Protein AF-0000000076639756 (afdb_homodimer)

Structure (mmCIF, N/CA/C/O backbone):
data_AF-0000000076639756-model_v1
#
loop_
_entity.id
_entity.type
_entity.pdbx_description
1 polymer 'RimK-like ATP-grasp domain-containing protein'
#
loop_
_atom_site.group_PDB
_atom_site.id
_atom_site.type_symbol
_atom_site.label_atom_id
_atom_site.label_alt_id
_atom_site.label_comp_id
_atom_site.label_asym_id
_atom_site.label_entity_id
_atom_site.label_seq_id
_atom_site.pdbx_PDB_ins_code
_atom_site.Cartn_x
_atom_site.Cartn_y
_atom_site.Cartn_z
_atom_site.occupancy
_atom_site.B_iso_or_equiv
_atom_site.auth_seq_id
_atom_site.auth_comp_id
_atom_site.auth_asym_id
_atom_site.auth_atom_id
_atom_site.pdbx_PDB_model_num
ATOM 1 N N . MET A 1 1 ? 13.062 11.555 -24.75 1 92.56 1 MET A N 1
ATOM 2 C CA . MET A 1 1 ? 12.672 10.617 -23.703 1 92.56 1 MET A CA 1
ATOM 3 C C . MET A 1 1 ? 13.875 10.219 -22.859 1 92.56 1 MET A C 1
ATOM 5 O O . MET A 1 1 ? 14.93 9.875 -23.391 1 92.56 1 MET A O 1
ATOM 9 N N . LYS A 1 2 ? 13.781 10.344 -21.578 1 97.62 2 LYS A N 1
ATOM 10 C CA . LYS A 1 2 ? 14.852 10 -20.641 1 97.62 2 LYS A CA 1
ATOM 11 C C . LYS A 1 2 ? 14.32 9.117 -19.516 1 97.62 2 LYS A C 1
ATOM 13 O O . LYS A 1 2 ? 13.312 9.438 -18.875 1 97.62 2 LYS A O 1
ATOM 18 N N . ILE A 1 3 ? 15.016 7.996 -19.25 1 98.44 3 ILE A N 1
ATOM 19 C CA . ILE A 1 3 ? 14.562 7.031 -18.25 1 98.44 3 ILE A CA 1
ATOM 20 C C . ILE A 1 3 ? 15.508 7.055 -17.047 1 98.44 3 ILE A C 1
ATOM 22 O O . ILE A 1 3 ? 16.719 6.914 -17.219 1 98.44 3 ILE A O 1
ATOM 26 N N . ALA A 1 4 ? 14.977 7.289 -15.859 1 98.88 4 ALA A N 1
ATOM 27 C CA . ALA A 1 4 ? 15.734 7.066 -14.633 1 98.88 4 ALA A CA 1
ATOM 28 C C . ALA A 1 4 ? 15.742 5.586 -14.258 1 98.88 4 ALA A C 1
ATOM 30 O O . ALA A 1 4 ? 14.703 4.922 -14.305 1 98.88 4 ALA A O 1
ATOM 31 N N . ILE A 1 5 ? 16.922 5.031 -13.906 1 98.81 5 ILE A N 1
ATOM 32 C CA . ILE A 1 5 ? 17.047 3.629 -13.531 1 98.81 5 ILE A CA 1
ATOM 33 C C . ILE A 1 5 ? 17.75 3.521 -12.172 1 98.81 5 ILE A C 1
ATOM 35 O O . ILE A 1 5 ? 18.844 4.062 -11.992 1 98.81 5 ILE A O 1
ATOM 39 N N . HIS A 1 6 ? 17.109 2.957 -11.219 1 98.75 6 HIS A N 1
ATOM 40 C CA . HIS A 1 6 ? 17.797 2.529 -10.008 1 98.75 6 HIS A CA 1
ATOM 41 C C . HIS A 1 6 ? 18.547 1.217 -10.242 1 98.75 6 HIS A C 1
ATOM 43 O O . HIS A 1 6 ? 17.922 0.161 -10.375 1 98.75 6 HIS A O 1
ATOM 49 N N . HIS A 1 7 ? 19.844 1.292 -10.18 1 97 7 HIS A N 1
ATOM 50 C CA . HIS A 1 7 ? 20.656 0.146 -10.586 1 97 7 HIS A CA 1
ATOM 51 C C . HIS A 1 7 ? 21.156 -0.626 -9.375 1 97 7 HIS A C 1
ATOM 53 O O . HIS A 1 7 ? 21.641 -0.028 -8.414 1 97 7 HIS A O 1
ATOM 59 N N . LYS A 1 8 ? 20.953 -1.825 -9.43 1 92.44 8 LYS A N 1
ATOM 60 C CA . LYS A 1 8 ? 21.609 -2.795 -8.547 1 92.44 8 LYS A CA 1
ATOM 61 C C . LYS A 1 8 ? 22.156 -3.975 -9.336 1 92.44 8 LYS A C 1
ATOM 63 O O . LYS A 1 8 ? 21.484 -4.504 -10.227 1 92.44 8 LYS A O 1
ATOM 68 N N . GLU A 1 9 ? 23.219 -4.383 -8.844 1 88.06 9 GLU A N 1
ATOM 69 C CA . GLU A 1 9 ? 23.844 -5.504 -9.555 1 88.06 9 GLU A CA 1
ATOM 70 C C . GLU A 1 9 ? 23.016 -6.777 -9.398 1 88.06 9 GLU A C 1
ATOM 72 O O . GLU A 1 9 ? 22.453 -7.027 -8.328 1 88.06 9 GLU A O 1
ATOM 77 N N . ASN A 1 10 ? 22.875 -7.531 -10.414 1 82.75 10 ASN A N 1
ATOM 78 C CA . ASN A 1 10 ? 22.266 -8.852 -10.445 1 82.75 10 ASN A CA 1
ATOM 79 C C . ASN A 1 10 ? 20.734 -8.773 -10.359 1 82.75 10 ASN A C 1
ATOM 81 O O . ASN A 1 10 ? 20.094 -9.648 -9.766 1 82.75 10 ASN A O 1
ATOM 85 N N . ASP A 1 11 ? 20.281 -7.602 -10.703 1 88.38 11 ASP A N 1
ATOM 86 C CA . ASP A 1 11 ? 18.828 -7.551 -10.898 1 88.38 11 ASP A CA 1
ATOM 87 C C . ASP A 1 11 ? 18.484 -7.102 -12.312 1 88.38 11 ASP A C 1
ATOM 89 O O . ASP A 1 11 ? 19.344 -7.094 -13.195 1 88.38 11 ASP A O 1
ATOM 93 N N . PHE A 1 12 ? 17.25 -6.824 -12.594 1 93.38 12 PHE A N 1
ATOM 94 C CA . PHE A 1 12 ? 16.766 -6.547 -13.945 1 93.38 12 PHE A CA 1
ATOM 95 C C . PHE A 1 12 ? 17.422 -5.285 -14.5 1 93.38 12 PHE A C 1
ATOM 97 O O . PHE A 1 12 ? 17.484 -5.094 -15.711 1 93.38 12 PHE A O 1
ATOM 104 N N . SER A 1 13 ? 17.938 -4.379 -13.617 1 95.88 13 SER A N 1
ATOM 105 C CA . SER A 1 13 ? 18.406 -3.062 -14.039 1 95.88 13 SER A CA 1
ATOM 106 C C . SER A 1 13 ? 19.625 -3.174 -14.945 1 95.88 13 SER A C 1
ATOM 108 O O . SER A 1 13 ? 19.844 -2.326 -15.812 1 95.88 13 SER A O 1
ATOM 110 N N . SER A 1 14 ? 20.422 -4.238 -14.789 1 94.69 14 SER A N 1
ATOM 111 C CA . SER A 1 14 ? 21.562 -4.43 -15.688 1 94.69 14 SER A CA 1
ATOM 112 C C . SER A 1 14 ? 21.094 -4.648 -17.125 1 94.69 14 SER A C 1
ATOM 114 O O . SER A 1 14 ? 21.656 -4.066 -18.062 1 94.69 14 SER A O 1
ATOM 116 N N . SER A 1 15 ? 20.109 -5.48 -17.219 1 94.56 15 SER A N 1
ATOM 117 C CA . SER A 1 15 ? 19.547 -5.73 -18.547 1 94.56 15 SER A CA 1
ATOM 118 C C . SER A 1 15 ? 18.875 -4.48 -19.094 1 94.56 15 SER A C 1
ATOM 120 O O . SER A 1 15 ? 18.922 -4.234 -20.312 1 94.56 15 SER A O 1
ATOM 122 N N . TRP A 1 16 ? 18.219 -3.66 -18.25 1 97.5 16 TRP A N 1
ATOM 123 C CA . TRP A 1 16 ? 17.594 -2.416 -18.688 1 97.5 16 TRP A CA 1
ATOM 124 C C . TRP A 1 16 ? 18.625 -1.452 -19.266 1 97.5 16 TRP A C 1
ATOM 126 O O . TRP A 1 16 ? 18.438 -0.884 -20.344 1 97.5 16 TRP A O 1
ATOM 136 N N . ILE A 1 17 ? 19.703 -1.333 -18.547 1 97.75 17 ILE A N 1
ATOM 137 C CA . ILE A 1 17 ? 20.781 -0.43 -18.953 1 97.75 17 ILE A CA 1
ATOM 138 C C . ILE A 1 17 ? 21.375 -0.894 -20.297 1 97.75 17 ILE A C 1
ATOM 140 O O . ILE A 1 17 ? 21.531 -0.095 -21.219 1 97.75 17 ILE A O 1
ATOM 144 N N . GLU A 1 18 ? 21.656 -2.172 -20.375 1 95.81 18 GLU A N 1
ATOM 145 C CA . GLU A 1 18 ? 22.188 -2.732 -21.609 1 95.81 18 GLU A CA 1
ATOM 146 C C . GLU A 1 18 ? 21.25 -2.457 -22.781 1 95.81 18 GLU A C 1
ATOM 148 O O . GLU A 1 18 ? 21.703 -2.092 -23.875 1 95.81 18 GLU A O 1
ATOM 153 N N . HIS A 1 19 ? 20 -2.666 -22.547 1 96.12 19 HIS A N 1
ATOM 154 C CA . HIS A 1 19 ? 19 -2.434 -23.578 1 96.12 19 HIS A CA 1
ATOM 155 C C . HIS A 1 19 ? 18.969 -0.964 -24 1 96.12 19 HIS A C 1
ATOM 157 O O . HIS A 1 19 ? 18.906 -0.649 -25.188 1 96.12 19 HIS A O 1
ATOM 163 N N . CYS A 1 20 ? 19 -0.052 -23.047 1 97.56 20 CYS A N 1
ATOM 164 C CA . CYS A 1 20 ? 19.031 1.377 -23.344 1 97.56 20 CYS A CA 1
ATOM 165 C C . CYS A 1 20 ? 20.234 1.731 -24.219 1 97.56 20 CYS A C 1
ATOM 167 O O . CYS A 1 20 ? 20.109 2.49 -25.172 1 97.56 20 CYS A O 1
ATOM 169 N N . GLU A 1 21 ? 21.359 1.16 -23.891 1 97.62 21 GLU A N 1
ATOM 170 C CA . GLU A 1 21 ? 22.578 1.419 -24.641 1 97.62 21 GLU A CA 1
ATOM 171 C C . GLU A 1 21 ? 22.469 0.883 -26.062 1 97.62 21 GLU A C 1
ATOM 173 O O . GLU A 1 21 ? 22.781 1.591 -27.031 1 97.62 21 GLU A O 1
ATOM 178 N N . LYS A 1 22 ? 22.016 -0.302 -26.172 1 96.44 22 LYS A N 1
ATOM 179 C CA . LYS A 1 22 ? 21.891 -0.954 -27.469 1 96.44 22 LYS A CA 1
ATOM 180 C C . LYS A 1 22 ? 20.922 -0.192 -28.375 1 96.44 22 LYS A C 1
ATOM 182 O O . LYS A 1 22 ? 21.172 -0.053 -29.578 1 96.44 22 LYS A O 1
ATOM 187 N N . LYS A 1 23 ? 19.875 0.31 -27.797 1 95.88 23 LYS A N 1
ATOM 188 C CA . LYS A 1 23 ? 18.812 0.962 -28.578 1 95.88 23 LYS A CA 1
ATOM 189 C C . LYS A 1 23 ? 18.984 2.479 -28.562 1 95.88 23 LYS A C 1
ATOM 191 O O . LYS A 1 23 ? 18.125 3.207 -29.062 1 95.88 23 LYS A O 1
ATOM 196 N N . GLN A 1 24 ? 20 2.979 -27.875 1 96.75 24 GLN A N 1
ATOM 197 C CA . GLN A 1 24 ? 20.312 4.398 -27.781 1 96.75 24 GLN A CA 1
ATOM 198 C C . GLN A 1 24 ? 19.188 5.18 -27.141 1 96.75 24 GLN A C 1
ATOM 200 O O . GLN A 1 24 ? 18.766 6.219 -27.656 1 96.75 24 GLN A O 1
ATOM 205 N N . ILE A 1 25 ? 18.625 4.621 -26.141 1 97 25 ILE A N 1
ATOM 206 C CA . ILE A 1 25 ? 17.641 5.301 -25.297 1 97 25 ILE A CA 1
ATOM 207 C C . ILE A 1 25 ? 18.359 6.062 -24.188 1 97 25 ILE A C 1
ATOM 209 O O . ILE A 1 25 ? 19.188 5.5 -23.469 1 97 25 ILE A O 1
ATOM 213 N N . ASP A 1 26 ? 18.047 7.336 -24.047 1 97.81 26 ASP A N 1
ATOM 214 C CA . ASP A 1 26 ? 18.656 8.148 -23 1 97.81 26 ASP A CA 1
ATOM 215 C C . ASP A 1 26 ? 18.234 7.66 -21.609 1 97.81 26 ASP A C 1
ATOM 217 O O . ASP A 1 26 ? 17.047 7.402 -21.375 1 97.81 26 ASP A O 1
ATOM 221 N N . TYR A 1 27 ? 19.219 7.492 -20.75 1 98.25 27 TYR A N 1
ATOM 222 C CA . TYR A 1 27 ? 18.906 7.082 -19.391 1 98.25 27 TYR A CA 1
ATOM 223 C C . TYR A 1 27 ? 19.859 7.723 -18.391 1 98.25 27 TYR A C 1
ATOM 225 O O . TYR A 1 27 ? 20.891 8.273 -18.781 1 98.25 27 TYR A O 1
ATOM 233 N N . LYS A 1 28 ? 19.391 7.73 -17.109 1 97.81 28 LYS A N 1
ATOM 234 C CA . LYS A 1 28 ? 20.188 8.211 -15.977 1 97.81 28 LYS A CA 1
ATOM 235 C C . LYS A 1 28 ? 20.078 7.262 -14.781 1 97.81 28 LYS A C 1
ATOM 237 O O . LYS A 1 28 ? 19 6.742 -14.492 1 97.81 28 LYS A O 1
ATOM 242 N N . ILE A 1 29 ? 21.312 7.023 -14.195 1 98.5 29 ILE A N 1
ATOM 243 C CA . ILE A 1 29 ? 21.297 6.199 -12.992 1 98.5 29 ILE A CA 1
ATOM 244 C C . ILE A 1 29 ? 20.938 7.055 -11.781 1 98.5 29 ILE A C 1
ATOM 246 O O . ILE A 1 29 ? 21.5 8.133 -11.578 1 98.5 29 ILE A O 1
ATOM 250 N N . VAL A 1 30 ? 19.984 6.605 -11.031 1 98.69 30 VAL A N 1
ATOM 251 C CA . VAL A 1 30 ? 19.562 7.297 -9.812 1 98.69 30 VAL A CA 1
ATOM 252 C C . VAL A 1 30 ? 19.594 6.332 -8.633 1 98.69 30 VAL A C 1
ATOM 254 O O . VAL A 1 30 ? 19.75 5.121 -8.812 1 98.69 30 VAL A O 1
ATOM 257 N N . ASN A 1 31 ? 19.578 6.832 -7.457 1 98.12 31 ASN A N 1
ATOM 258 C CA . ASN A 1 31 ? 19.453 6.062 -6.227 1 98.12 31 ASN A CA 1
ATOM 259 C C . ASN A 1 31 ? 18.141 6.367 -5.508 1 98.12 31 ASN A C 1
ATOM 261 O O . ASN A 1 31 ? 18 7.418 -4.875 1 98.12 31 ASN A O 1
ATOM 265 N N . CYS A 1 32 ? 17.266 5.438 -5.523 1 98.56 32 CYS A N 1
ATOM 266 C CA . CYS A 1 32 ? 15.906 5.648 -5.016 1 98.56 32 CYS A CA 1
ATOM 267 C C . CYS A 1 32 ? 15.922 5.859 -3.508 1 98.56 32 CYS A C 1
ATOM 269 O O . CYS A 1 32 ? 14.961 6.387 -2.943 1 98.56 32 CYS A O 1
ATOM 271 N N . TYR A 1 33 ? 16.984 5.523 -2.807 1 98 33 TYR A N 1
ATOM 272 C CA . TYR A 1 33 ? 17.062 5.652 -1.355 1 98 33 TYR A CA 1
ATOM 273 C C . TYR A 1 33 ? 17.406 7.082 -0.953 1 98 33 TYR A C 1
ATOM 275 O O . TYR A 1 33 ? 17.297 7.445 0.221 1 98 33 TYR A O 1
ATOM 283 N N . ASP A 1 34 ? 17.828 7.832 -1.901 1 98.38 34 ASP A N 1
ATOM 284 C CA . ASP A 1 34 ? 18.281 9.188 -1.581 1 98.38 34 ASP A CA 1
ATOM 285 C C . ASP A 1 34 ? 17.094 10.078 -1.197 1 98.38 34 ASP A C 1
ATOM 287 O O . ASP A 1 34 ? 16.031 9.992 -1.801 1 98.38 34 ASP A O 1
ATOM 291 N N . ASN A 1 35 ? 17.375 11 -0.316 1 97.69 35 ASN A N 1
ATOM 292 C CA . ASN A 1 35 ? 16.359 11.93 0.182 1 97.69 35 ASN A CA 1
ATOM 293 C C . ASN A 1 35 ? 15.797 12.805 -0.938 1 97.69 35 ASN A C 1
ATOM 295 O O . ASN A 1 35 ? 14.633 13.203 -0.894 1 97.69 35 ASN A O 1
ATOM 299 N N . ASP A 1 36 ? 16.578 13.109 -1.964 1 98.06 36 ASP A N 1
ATOM 300 C CA . ASP A 1 36 ? 16.156 14.047 -3.006 1 98.06 36 ASP A CA 1
ATOM 301 C C . ASP A 1 36 ? 15.781 13.312 -4.285 1 98.06 36 ASP A C 1
ATOM 303 O O . ASP A 1 36 ? 15.922 13.844 -5.387 1 98.06 36 ASP A O 1
ATOM 307 N N . ILE A 1 37 ? 15.32 12.086 -4.207 1 98.75 37 ILE A N 1
ATOM 308 C CA . ILE A 1 37 ? 15.023 11.234 -5.355 1 98.75 37 ILE A CA 1
ATOM 309 C C . ILE A 1 37 ? 13.977 11.906 -6.242 1 98.75 37 ILE A C 1
ATOM 311 O O . ILE A 1 37 ? 14.047 11.812 -7.469 1 98.75 37 ILE A O 1
ATOM 315 N N . ILE A 1 38 ? 13.008 12.602 -5.684 1 98.69 38 ILE A N 1
ATOM 316 C CA . ILE A 1 38 ? 11.992 13.273 -6.48 1 98.69 38 ILE A CA 1
ATOM 317 C C . ILE A 1 38 ? 12.648 14.297 -7.398 1 98.69 38 ILE A C 1
ATOM 319 O O . ILE A 1 38 ? 12.312 14.383 -8.578 1 98.69 38 ILE A O 1
ATOM 323 N N . ASP A 1 39 ? 13.594 15.016 -6.863 1 98.06 39 ASP A N 1
ATOM 324 C CA . ASP A 1 39 ? 14.328 15.992 -7.66 1 98.06 39 ASP A CA 1
ATOM 325 C C . ASP A 1 39 ? 15.164 15.305 -8.734 1 98.06 39 ASP A C 1
ATOM 327 O O . ASP A 1 39 ? 15.258 15.789 -9.867 1 98.06 39 ASP A O 1
ATOM 331 N N . GLN A 1 40 ? 15.773 14.211 -8.344 1 98.25 40 GLN A N 1
ATOM 332 C CA . GLN A 1 40 ? 16.641 13.484 -9.273 1 98.25 40 GLN A CA 1
ATOM 333 C C . GLN A 1 40 ? 15.875 13.047 -10.516 1 98.25 40 GLN A C 1
ATOM 335 O O . GLN A 1 40 ? 16.422 13.023 -11.617 1 98.25 40 GLN A O 1
ATOM 340 N N . VAL A 1 41 ? 14.578 12.719 -10.359 1 98.44 41 VAL A N 1
ATOM 341 C CA . VAL A 1 41 ? 13.859 12.117 -11.484 1 98.44 41 VAL A CA 1
ATOM 342 C C . VAL A 1 41 ? 13.023 13.18 -12.195 1 98.44 41 VAL A C 1
ATOM 344 O O . VAL A 1 41 ? 12.32 12.891 -13.156 1 98.44 41 VAL A O 1
ATOM 347 N N . ASN A 1 42 ? 13.156 14.398 -11.758 1 97 42 ASN A N 1
ATOM 348 C CA . ASN A 1 42 ? 12.32 15.477 -12.281 1 97 42 ASN A CA 1
ATOM 349 C C . ASN A 1 42 ? 12.508 15.648 -13.781 1 97 42 ASN A C 1
ATOM 351 O O . ASN A 1 42 ? 11.547 15.898 -14.508 1 97 42 ASN A O 1
ATOM 355 N N . ASP A 1 43 ? 13.672 15.492 -14.312 1 97.38 43 ASP A N 1
ATOM 356 C CA . ASP A 1 43 ? 13.977 15.719 -15.727 1 97.38 43 ASP A CA 1
ATOM 357 C C . ASP A 1 43 ? 13.828 14.43 -16.531 1 97.38 43 ASP A C 1
ATOM 359 O O . ASP A 1 43 ? 14.273 14.352 -17.672 1 97.38 43 ASP A O 1
ATOM 363 N N . CYS A 1 44 ? 13.289 13.391 -15.93 1 98 44 CYS A N 1
ATOM 364 C CA . CYS A 1 44 ? 13.094 12.102 -16.594 1 98 44 CYS A CA 1
ATOM 365 C C . CYS A 1 44 ? 11.617 11.867 -16.906 1 98 44 CYS A C 1
ATOM 367 O O . CYS A 1 44 ? 10.742 12.453 -16.266 1 98 44 CYS A O 1
ATOM 369 N N . ASP A 1 45 ? 11.406 11 -17.844 1 97.31 45 ASP A N 1
ATOM 370 C CA . ASP A 1 45 ? 10.039 10.672 -18.234 1 97.31 45 ASP A CA 1
ATOM 371 C C . ASP A 1 45 ? 9.523 9.461 -17.469 1 97.31 45 ASP A C 1
ATOM 373 O O . ASP A 1 45 ? 8.305 9.281 -17.328 1 97.31 45 ASP A O 1
ATOM 377 N N . ALA A 1 46 ? 10.469 8.68 -17 1 98.44 46 ALA A N 1
ATOM 378 C CA . ALA A 1 46 ? 10.078 7.453 -16.312 1 98.44 46 ALA A CA 1
ATOM 379 C C . ALA A 1 46 ? 11.125 7.051 -15.281 1 98.44 46 ALA A C 1
ATOM 381 O O . ALA A 1 46 ? 12.281 7.477 -15.359 1 98.44 46 ALA A O 1
ATOM 382 N N . LEU A 1 47 ? 10.695 6.277 -14.328 1 98.75 47 LEU A N 1
ATOM 383 C CA . LEU A 1 47 ? 11.57 5.602 -13.383 1 98.75 47 LEU A CA 1
ATOM 384 C C . LEU A 1 47 ? 11.383 4.09 -13.445 1 98.75 47 LEU A C 1
ATOM 386 O O . LEU A 1 47 ? 10.25 3.602 -13.414 1 98.75 47 LEU A O 1
ATOM 390 N N . MET A 1 48 ? 12.453 3.371 -13.594 1 98.69 48 MET A N 1
ATOM 391 C CA . MET A 1 48 ? 12.445 1.915 -13.484 1 98.69 48 MET A CA 1
ATOM 392 C C . MET A 1 48 ? 13.211 1.456 -12.25 1 98.69 48 MET A C 1
ATOM 394 O O . MET A 1 48 ? 14.367 1.838 -12.047 1 98.69 48 MET A O 1
ATOM 398 N N . TRP A 1 49 ? 12.562 0.732 -11.43 1 98.5 49 TRP A N 1
ATOM 399 C CA . TRP A 1 49 ? 13.148 0.214 -10.195 1 98.5 49 TRP A CA 1
ATOM 400 C C . TRP A 1 49 ? 12.672 -1.206 -9.922 1 98.5 49 TRP A C 1
ATOM 402 O O . TRP A 1 49 ? 11.469 -1.438 -9.742 1 98.5 49 TRP A O 1
ATOM 412 N N . HIS A 1 50 ? 13.539 -2.172 -9.938 1 96.88 50 HIS A N 1
ATOM 413 C CA . HIS A 1 50 ? 13.227 -3.549 -9.578 1 96.88 50 HIS A CA 1
ATOM 414 C C . HIS A 1 50 ? 13.406 -3.779 -8.078 1 96.88 50 HIS A C 1
ATOM 416 O O . HIS A 1 50 ? 14.328 -4.488 -7.664 1 96.88 50 HIS A O 1
ATOM 422 N N . PHE A 1 51 ? 12.5 -3.211 -7.305 1 95.88 51 PHE A N 1
ATOM 423 C CA . PHE A 1 51 ? 12.617 -3.391 -5.859 1 95.88 51 PHE A CA 1
ATOM 424 C C . PHE A 1 51 ? 12.336 -4.836 -5.469 1 95.88 51 PHE A C 1
ATOM 426 O O . PHE A 1 51 ? 11.633 -5.555 -6.188 1 95.88 51 PHE A O 1
ATOM 433 N N . HIS A 1 52 ? 12.977 -5.227 -4.383 1 92.56 52 HIS A N 1
ATOM 434 C CA . HIS A 1 52 ? 13.008 -6.641 -4.027 1 92.56 52 HIS A CA 1
ATOM 435 C C . HIS A 1 52 ? 12.391 -6.883 -2.654 1 92.56 52 HIS A C 1
ATOM 437 O O . HIS A 1 52 ? 12.578 -6.082 -1.734 1 92.56 52 HIS A O 1
ATOM 443 N N . HIS A 1 53 ? 11.742 -8.039 -2.5 1 88.25 53 HIS A N 1
ATOM 444 C CA . HIS A 1 53 ? 11.055 -8.375 -1.257 1 88.25 53 HIS A CA 1
ATOM 445 C C . HIS A 1 53 ? 12.055 -8.719 -0.155 1 88.25 53 HIS A C 1
ATOM 447 O O . HIS A 1 53 ? 11.734 -8.617 1.031 1 88.25 53 HIS A O 1
ATOM 453 N N . ALA A 1 54 ? 13.234 -9.156 -0.509 1 85.19 54 ALA A N 1
ATOM 454 C CA . ALA A 1 54 ? 14.227 -9.586 0.475 1 85.19 54 ALA A CA 1
ATOM 455 C C . ALA A 1 54 ? 15.156 -8.445 0.862 1 85.19 54 ALA A C 1
ATOM 457 O O . ALA A 1 54 ? 16.172 -8.656 1.53 1 85.19 54 ALA A O 1
ATOM 458 N N . LYS A 1 55 ? 14.891 -7.301 0.346 1 88.56 55 LYS A N 1
ATOM 459 C CA . LYS A 1 55 ? 15.609 -6.094 0.754 1 88.56 55 LYS A CA 1
ATOM 460 C C . LYS A 1 55 ? 14.734 -5.215 1.646 1 88.56 55 LYS A C 1
ATOM 462 O O . LYS A 1 55 ? 13.852 -4.508 1.156 1 88.56 55 LYS A O 1
ATOM 467 N N . PRO A 1 56 ? 15.047 -5.215 2.906 1 87.12 56 PRO A N 1
ATOM 468 C CA . PRO A 1 56 ? 14.188 -4.516 3.861 1 87.12 56 PRO A CA 1
ATOM 469 C C . PRO A 1 56 ? 13.984 -3.043 3.506 1 87.12 56 PRO A C 1
ATOM 471 O O . PRO A 1 56 ? 12.891 -2.504 3.686 1 87.12 56 PRO A O 1
ATOM 474 N N . GLU A 1 57 ? 15.039 -2.395 3.018 1 91.62 57 GLU A N 1
ATOM 475 C CA . GLU A 1 57 ? 14.93 -0.981 2.666 1 91.62 57 GLU A CA 1
ATOM 476 C C . GLU A 1 57 ? 13.922 -0.77 1.54 1 91.62 57 GLU A C 1
ATOM 478 O O . GLU A 1 57 ? 13.18 0.217 1.539 1 91.62 57 GLU A O 1
ATOM 483 N N . ASP A 1 58 ? 13.906 -1.739 0.566 1 95.12 58 ASP A N 1
ATOM 484 C CA . ASP A 1 58 ? 12.938 -1.658 -0.522 1 95.12 58 ASP A CA 1
ATOM 485 C C . ASP A 1 58 ? 11.508 -1.755 0.006 1 95.12 58 ASP A C 1
ATOM 487 O O . ASP A 1 58 ? 10.648 -0.944 -0.353 1 95.12 58 ASP A O 1
ATOM 491 N N . VAL A 1 59 ? 11.344 -2.688 0.844 1 92.56 59 VAL A N 1
ATOM 492 C CA . VAL A 1 59 ? 10.016 -3.033 1.346 1 92.56 59 VAL A CA 1
ATOM 493 C C . VAL A 1 59 ? 9.445 -1.863 2.145 1 92.56 59 VAL A C 1
ATOM 495 O O . VAL A 1 59 ? 8.234 -1.65 2.162 1 92.56 59 VAL A O 1
ATOM 498 N N . LEU A 1 60 ? 10.281 -1.067 2.688 1 93.62 60 LEU A N 1
ATOM 499 C CA . LEU A 1 60 ? 9.875 0.012 3.582 1 93.62 60 LEU A CA 1
ATOM 500 C C . LEU A 1 60 ? 9.141 1.106 2.816 1 93.62 60 LEU A C 1
ATOM 502 O O . LEU A 1 60 ? 8.266 1.775 3.369 1 93.62 60 LEU A O 1
ATOM 506 N N . PHE A 1 61 ? 9.461 1.266 1.493 1 97.31 61 PHE A N 1
ATOM 507 C CA . PHE A 1 61 ? 8.922 2.508 0.957 1 97.31 61 PHE A CA 1
ATOM 508 C C . PHE A 1 61 ? 8.758 2.42 -0.556 1 97.31 61 PHE A C 1
ATOM 510 O O . PHE A 1 61 ? 8.227 3.338 -1.184 1 97.31 61 PHE A O 1
ATOM 517 N N . ALA A 1 62 ? 9.234 1.405 -1.233 1 98.19 62 ALA A N 1
ATOM 518 C CA . ALA A 1 62 ? 9.273 1.365 -2.693 1 98.19 62 ALA A CA 1
ATOM 519 C C . ALA A 1 62 ? 7.891 1.63 -3.283 1 98.19 62 ALA A C 1
ATOM 521 O O . ALA A 1 62 ? 7.746 2.43 -4.211 1 98.19 62 ALA A O 1
ATOM 522 N N . LYS A 1 63 ? 6.906 0.998 -2.73 1 98.12 63 LYS A N 1
ATOM 523 C CA . LYS A 1 63 ? 5.547 1.132 -3.252 1 98.12 63 LYS A CA 1
ATOM 524 C C . LYS A 1 63 ? 5.035 2.561 -3.088 1 98.12 63 LYS A C 1
ATOM 526 O O . LYS A 1 63 ? 4.332 3.076 -3.959 1 98.12 63 LYS A O 1
ATOM 531 N N . GLN A 1 64 ? 5.406 3.197 -1.987 1 98.38 64 GLN A N 1
ATOM 532 C CA . GLN A 1 64 ? 5.012 4.582 -1.75 1 98.38 64 GLN A CA 1
ATOM 533 C C . GLN A 1 64 ? 5.645 5.52 -2.775 1 98.38 64 GLN A C 1
ATOM 535 O O . GLN A 1 64 ? 4.969 6.391 -3.324 1 98.38 64 GLN A O 1
ATOM 540 N N . LEU A 1 65 ? 6.918 5.309 -3.033 1 98.75 65 LEU A N 1
ATOM 541 C CA . LEU A 1 65 ? 7.598 6.145 -4.02 1 98.75 65 LEU A CA 1
ATOM 542 C C . LEU A 1 65 ? 7 5.941 -5.406 1 98.75 65 LEU A C 1
ATOM 544 O O . LEU A 1 65 ? 6.734 6.91 -6.121 1 98.75 65 LEU A O 1
ATOM 548 N N . ILE A 1 66 ? 6.758 4.688 -5.73 1 98.56 66 ILE A N 1
ATOM 549 C CA . ILE A 1 66 ? 6.211 4.344 -7.039 1 98.56 66 ILE A CA 1
ATOM 550 C C . ILE A 1 66 ? 4.852 5.012 -7.219 1 98.56 66 ILE A C 1
ATOM 552 O O . ILE A 1 66 ? 4.609 5.68 -8.227 1 98.56 66 ILE A O 1
ATOM 556 N N . TYR A 1 67 ? 4 4.891 -6.242 1 98.62 67 TYR A N 1
ATOM 557 C CA . TYR A 1 67 ? 2.658 5.445 -6.379 1 98.62 67 TYR A CA 1
ATOM 558 C C . TYR A 1 67 ? 2.693 6.969 -6.391 1 98.62 67 TYR A C 1
ATOM 560 O O . TYR A 1 67 ? 1.941 7.609 -7.129 1 98.62 67 TYR A O 1
ATOM 568 N N . ALA A 1 68 ? 3.553 7.551 -5.594 1 98.75 68 ALA A N 1
ATOM 569 C CA . ALA A 1 68 ? 3.693 9.008 -5.555 1 98.75 68 ALA A CA 1
ATOM 570 C C . ALA A 1 68 ? 4.105 9.555 -6.918 1 98.75 68 ALA A C 1
ATOM 572 O O . ALA A 1 68 ? 3.5 10.5 -7.422 1 98.75 68 ALA A O 1
ATOM 573 N N . LEU A 1 69 ? 5.086 8.938 -7.496 1 98.69 69 LEU A N 1
ATOM 574 C CA . LEU A 1 69 ? 5.574 9.391 -8.789 1 98.69 69 LEU A CA 1
ATOM 575 C C . LEU A 1 69 ? 4.52 9.188 -9.875 1 98.69 69 LEU A C 1
ATOM 577 O O . LEU A 1 69 ? 4.32 10.047 -10.727 1 98.69 69 LEU A O 1
ATOM 581 N N . GLN A 1 70 ? 3.889 8.031 -9.773 1 98.06 70 GLN A N 1
ATOM 582 C CA . GLN A 1 70 ? 2.82 7.754 -10.727 1 98.06 70 GLN A CA 1
ATOM 583 C C . GLN A 1 70 ? 1.706 8.789 -10.617 1 98.06 70 GLN A C 1
ATOM 585 O O . GLN A 1 70 ? 1.17 9.242 -11.633 1 98.06 70 GLN A O 1
ATOM 590 N N . THR A 1 71 ? 1.378 9.195 -9.422 1 97.56 71 THR A N 1
ATOM 591 C CA . THR A 1 71 ? 0.341 10.188 -9.156 1 97.56 71 THR A CA 1
ATOM 592 C C . THR A 1 71 ? 0.726 11.539 -9.742 1 97.56 71 THR A C 1
ATOM 594 O O . THR A 1 71 ? -0.14 12.305 -10.18 1 97.56 71 THR A O 1
ATOM 597 N N . SER A 1 72 ? 1.974 11.805 -9.812 1 96.81 72 SER A N 1
ATOM 598 C CA . SER A 1 72 ? 2.449 13.078 -10.336 1 96.81 72 SER A CA 1
ATOM 599 C C . SER A 1 72 ? 2.48 13.078 -11.859 1 96.81 72 SER A C 1
ATOM 601 O O . SER A 1 72 ? 2.789 14.094 -12.484 1 96.81 72 SER A O 1
ATOM 603 N N . GLY A 1 73 ? 2.186 11.906 -12.453 1 95.44 73 GLY A N 1
ATOM 604 C CA . GLY A 1 73 ? 2.139 11.828 -13.906 1 95.44 73 GLY A CA 1
ATOM 605 C C . GLY A 1 73 ? 3.361 11.164 -14.508 1 95.44 73 GLY A C 1
ATOM 606 O O . GLY A 1 73 ? 3.434 10.969 -15.727 1 95.44 73 GLY A O 1
ATOM 607 N N . LYS A 1 74 ? 4.289 10.766 -13.742 1 96.81 74 LYS A N 1
ATOM 608 C CA . LYS A 1 74 ? 5.48 10.086 -14.234 1 96.81 74 LYS A CA 1
ATOM 609 C C . LYS A 1 74 ? 5.184 8.617 -14.547 1 96.81 74 LYS A C 1
ATOM 611 O O . LYS A 1 74 ? 4.406 7.977 -13.844 1 96.81 74 LYS A O 1
ATOM 616 N N . LYS A 1 75 ? 5.836 8.148 -15.602 1 97.94 75 LYS A N 1
ATOM 617 C CA . LYS A 1 75 ? 5.777 6.707 -15.836 1 97.94 75 LYS A CA 1
ATOM 618 C C . LYS A 1 75 ? 6.727 5.957 -14.898 1 97.94 75 LYS A C 1
ATOM 620 O O . LYS A 1 75 ? 7.809 6.453 -14.578 1 97.94 75 LYS A O 1
ATOM 625 N N . VAL A 1 76 ? 6.242 4.867 -14.461 1 98.56 76 VAL A N 1
ATOM 626 C CA . VAL A 1 76 ? 7.066 4.066 -13.562 1 98.56 76 VAL A CA 1
ATOM 627 C C . VAL A 1 76 ? 6.98 2.594 -13.961 1 98.56 76 VAL A C 1
ATOM 629 O O . VAL A 1 76 ? 5.961 2.146 -14.484 1 98.56 76 VAL A O 1
ATOM 632 N N . PHE A 1 77 ? 8.078 1.866 -13.75 1 98.12 77 PHE A N 1
ATOM 633 C CA . PHE A 1 77 ? 8.109 0.411 -13.82 1 98.12 77 PHE A CA 1
ATOM 634 C C . PHE A 1 77 ? 8.75 -0.18 -12.57 1 98.12 77 PHE A C 1
ATOM 636 O O . PHE A 1 77 ? 9.898 0.141 -12.25 1 98.12 77 PHE A O 1
ATOM 643 N N . PRO A 1 78 ? 8.078 -1.06 -11.992 1 98.12 78 PRO A N 1
ATOM 644 C CA . PRO A 1 78 ? 6.68 -1.417 -12.234 1 98.12 78 PRO A CA 1
ATOM 645 C C . PRO A 1 78 ? 5.711 -0.31 -11.828 1 98.12 78 PRO A C 1
ATOM 647 O O . PRO A 1 78 ? 5.992 0.455 -10.898 1 98.12 78 PRO A O 1
ATOM 650 N N . ASN A 1 79 ? 4.621 -0.174 -12.641 1 98.31 79 ASN A N 1
ATOM 651 C CA . ASN A 1 79 ? 3.582 0.714 -12.133 1 98.31 79 ASN A CA 1
ATOM 652 C C . ASN A 1 79 ? 2.889 0.12 -10.906 1 98.31 79 ASN A C 1
ATOM 654 O O . ASN A 1 79 ? 3.184 -1.008 -10.508 1 98.31 79 ASN A O 1
ATOM 658 N N . PHE A 1 80 ? 2.139 0.88 -10.234 1 98.44 80 PHE A N 1
ATOM 659 C CA . PHE A 1 80 ? 1.538 0.453 -8.977 1 98.44 80 PHE A CA 1
ATOM 660 C C . PHE A 1 80 ? 0.601 -0.728 -9.203 1 98.44 80 PHE A C 1
ATOM 662 O O . PHE A 1 80 ? 0.571 -1.663 -8.398 1 98.44 80 PHE A O 1
ATOM 669 N N . GLN A 1 81 ? -0.194 -0.777 -10.297 1 98.38 81 GLN A N 1
ATOM 670 C CA . GLN A 1 81 ? -1.08 -1.884 -10.641 1 98.38 81 GLN A CA 1
ATOM 671 C C . GLN A 1 81 ? -0.317 -3.205 -10.688 1 98.38 81 GLN A C 1
ATOM 673 O O . GLN A 1 81 ? -0.858 -4.254 -10.336 1 98.38 81 GLN A O 1
ATOM 678 N N . THR A 1 82 ? 0.938 -3.1 -11.031 1 98.44 82 THR A N 1
ATOM 679 C CA . THR A 1 82 ? 1.79 -4.266 -11.234 1 98.44 82 THR A CA 1
ATOM 680 C C . THR A 1 82 ? 2.418 -4.711 -9.914 1 98.44 82 THR A C 1
ATOM 682 O O . THR A 1 82 ? 2.658 -5.902 -9.703 1 98.44 82 THR A O 1
ATOM 685 N N . SER A 1 83 ? 2.574 -3.76 -8.992 1 97.81 83 SER A N 1
ATOM 686 C CA . SER A 1 83 ? 3.572 -4.07 -7.977 1 97.81 83 SER A CA 1
ATOM 687 C C . SER A 1 83 ? 2.973 -4.016 -6.574 1 97.81 83 SER A C 1
ATOM 689 O O . SER A 1 83 ? 3.584 -4.48 -5.613 1 97.81 83 SER A O 1
ATOM 691 N N . TRP A 1 84 ? 1.771 -3.434 -6.383 1 97.81 84 TRP A N 1
ATOM 692 C CA . TRP A 1 84 ? 1.278 -3.18 -5.031 1 97.81 84 TRP A CA 1
ATOM 693 C C . TRP A 1 84 ? 1.085 -4.488 -4.27 1 97.81 84 TRP A C 1
ATOM 695 O O . TRP A 1 84 ? 1.226 -4.523 -3.047 1 97.81 84 TRP A O 1
ATOM 705 N N . HIS A 1 85 ? 0.803 -5.594 -4.965 1 97.5 85 HIS A N 1
ATOM 706 C CA . HIS A 1 85 ? 0.494 -6.871 -4.336 1 97.5 85 HIS A CA 1
ATOM 707 C C . HIS A 1 85 ? 1.729 -7.762 -4.262 1 97.5 85 HIS A C 1
ATOM 709 O O . HIS A 1 85 ? 1.648 -8.906 -3.811 1 97.5 85 HIS A O 1
ATOM 715 N N . PHE A 1 86 ? 2.914 -7.25 -4.727 1 96.62 86 PHE A N 1
ATOM 716 C CA . PHE A 1 86 ? 4.156 -8.016 -4.691 1 96.62 86 PHE A CA 1
ATOM 717 C C . PHE A 1 86 ? 4.492 -8.438 -3.268 1 96.62 86 PHE A C 1
ATOM 719 O O . PHE A 1 86 ? 4.492 -7.609 -2.354 1 96.62 86 PHE A O 1
ATOM 726 N N . ASP A 1 87 ? 4.684 -9.742 -3.09 1 93.5 87 ASP A N 1
ATOM 727 C CA . ASP A 1 87 ? 5.027 -10.359 -1.812 1 93.5 87 ASP A CA 1
ATOM 728 C C . ASP A 1 87 ? 3.902 -10.18 -0.796 1 93.5 87 ASP A C 1
ATOM 730 O O . ASP A 1 87 ? 4.156 -9.914 0.38 1 93.5 87 ASP A O 1
ATOM 734 N N . ASP A 1 88 ? 2.709 -10.227 -1.226 1 96.12 88 ASP A N 1
ATOM 735 C CA . ASP A 1 88 ? 1.517 -10.102 -0.393 1 96.12 88 ASP A CA 1
ATOM 736 C C . ASP A 1 88 ? 0.416 -11.047 -0.856 1 96.12 88 ASP A C 1
ATOM 738 O O . ASP A 1 88 ? -0.532 -10.633 -1.524 1 96.12 88 ASP A O 1
ATOM 742 N N . LYS A 1 89 ? 0.506 -12.273 -0.404 1 97.19 89 LYS A N 1
ATOM 743 C CA . LYS A 1 89 ? -0.395 -13.32 -0.869 1 97.19 89 LYS A CA 1
ATOM 744 C C . LYS A 1 89 ? -1.832 -13.047 -0.435 1 97.19 89 LYS A C 1
ATOM 746 O O . LYS A 1 89 ? -2.777 -13.391 -1.147 1 97.19 89 LYS A O 1
ATOM 751 N N . VAL A 1 90 ? -2.033 -12.414 0.666 1 97.81 90 VAL A N 1
ATOM 752 C CA . VAL A 1 90 ? -3.383 -12.094 1.121 1 97.81 90 VAL A CA 1
ATOM 753 C C . VAL A 1 90 ? -3.965 -10.969 0.265 1 97.81 90 VAL A C 1
ATOM 755 O O . VAL A 1 90 ? -5.133 -11.023 -0.131 1 97.81 90 VAL A O 1
ATOM 758 N N . GLY A 1 91 ? -3.127 -9.945 -0.031 1 98.38 91 GLY A N 1
ATOM 759 C CA . GLY A 1 91 ? -3.562 -8.938 -0.979 1 98.38 91 GLY A CA 1
ATOM 760 C C . GLY A 1 91 ? -3.961 -9.508 -2.326 1 98.38 91 GLY A C 1
ATOM 761 O O . GLY A 1 91 ? -4.941 -9.07 -2.93 1 98.38 91 GLY A O 1
ATOM 762 N N . GLN A 1 92 ? -3.215 -10.469 -2.74 1 98.62 92 GLN A N 1
ATOM 763 C CA . GLN A 1 92 ? -3.518 -11.133 -4.004 1 98.62 92 GLN A CA 1
ATOM 764 C C . GLN A 1 92 ? -4.852 -11.875 -3.934 1 98.62 92 GLN A C 1
ATOM 766 O O . GLN A 1 92 ? -5.602 -11.906 -4.91 1 98.62 92 GLN A O 1
ATOM 771 N N . LYS A 1 93 ? -5.148 -12.492 -2.805 1 98.75 93 LYS A N 1
ATOM 772 C CA . LYS A 1 93 ? -6.445 -13.141 -2.623 1 98.75 93 LYS A CA 1
ATOM 773 C C . LYS A 1 93 ? -7.586 -12.164 -2.879 1 98.75 93 LYS A C 1
ATOM 775 O O . LYS A 1 93 ? -8.492 -12.445 -3.664 1 98.75 93 LYS A O 1
ATOM 780 N N . TYR A 1 94 ? -7.523 -11.055 -2.213 1 98.81 94 TYR A N 1
ATOM 781 C CA . TYR A 1 94 ? -8.586 -10.078 -2.371 1 98.81 94 TYR A CA 1
ATOM 782 C C . TYR A 1 94 ? -8.68 -9.594 -3.816 1 98.81 94 TYR A C 1
ATOM 784 O O . TYR A 1 94 ? -9.773 -9.484 -4.375 1 98.81 94 TYR A O 1
ATOM 792 N N . LEU A 1 95 ? -7.555 -9.352 -4.449 1 98.81 95 LEU A N 1
ATOM 793 C CA . LEU A 1 95 ? -7.504 -8.844 -5.816 1 98.81 95 LEU A CA 1
ATOM 794 C C . LEU A 1 95 ? -8.125 -9.844 -6.789 1 98.81 95 LEU A C 1
ATOM 796 O O . LEU A 1 95 ? -9.016 -9.484 -7.562 1 98.81 95 LEU A O 1
ATOM 800 N N . LEU A 1 96 ? -7.629 -11.062 -6.738 1 98.81 96 LEU A N 1
ATOM 801 C CA . LEU A 1 96 ? -8.047 -12.07 -7.703 1 98.81 96 LEU A CA 1
ATOM 802 C C . LEU A 1 96 ? -9.508 -12.453 -7.496 1 98.81 96 LEU A C 1
ATOM 804 O O . LEU A 1 96 ? -10.242 -12.664 -8.469 1 98.81 96 LEU A O 1
ATOM 808 N N . GLU A 1 97 ? -9.969 -12.508 -6.246 1 98.75 97 GLU A N 1
ATOM 809 C CA . GLU A 1 97 ? -11.391 -12.727 -5.988 1 98.75 97 GLU A CA 1
ATOM 810 C C . GLU A 1 97 ? -12.234 -11.57 -6.504 1 98.75 97 GLU A C 1
ATOM 812 O O . GLU A 1 97 ? -13.289 -11.781 -7.109 1 98.75 97 GLU A O 1
ATOM 817 N N . ALA A 1 98 ? -11.789 -10.414 -6.293 1 98.62 98 ALA A N 1
ATOM 818 C CA . ALA A 1 98 ? -12.555 -9.227 -6.66 1 98.62 98 ALA A CA 1
ATOM 819 C C . ALA A 1 98 ? -12.773 -9.156 -8.172 1 98.62 98 ALA A C 1
ATOM 821 O O . ALA A 1 98 ? -13.828 -8.719 -8.633 1 98.62 98 ALA A O 1
ATOM 822 N N . ILE A 1 99 ? -11.812 -9.602 -8.938 1 98.25 99 ILE A N 1
ATOM 823 C CA . ILE A 1 99 ? -11.945 -9.484 -10.391 1 98.25 99 ILE A CA 1
ATOM 824 C C . ILE A 1 99 ? -12.5 -10.781 -10.969 1 98.25 99 ILE A C 1
ATOM 826 O O . ILE A 1 99 ? -12.602 -10.93 -12.188 1 98.25 99 ILE A O 1
ATOM 830 N N . GLY A 1 100 ? -12.734 -11.742 -10.125 1 97.81 100 GLY A N 1
ATOM 831 C CA . GLY A 1 100 ? -13.352 -12.984 -10.547 1 97.81 100 GLY A CA 1
ATOM 832 C C . GLY A 1 100 ? -12.375 -13.938 -11.211 1 97.81 100 GLY A C 1
ATOM 833 O O . GLY A 1 100 ? -12.766 -14.75 -12.047 1 97.81 100 GLY A O 1
ATOM 834 N N . ALA A 1 101 ? -11.117 -13.828 -10.898 1 98.12 101 ALA A N 1
ATOM 835 C CA . ALA A 1 101 ? -10.109 -14.719 -11.469 1 98.12 101 ALA A CA 1
ATOM 836 C C . ALA A 1 101 ? -10.148 -16.094 -10.797 1 98.12 101 ALA A C 1
ATOM 838 O O . ALA A 1 101 ? -10.656 -16.234 -9.68 1 98.12 101 ALA A O 1
ATOM 839 N N . SER A 1 102 ? -9.633 -17.062 -11.508 1 97.25 102 SER A N 1
ATOM 840 C CA . SER A 1 102 ? -9.664 -18.438 -11.055 1 97.25 102 SER A CA 1
ATOM 841 C C . SER A 1 102 ? -8.57 -18.719 -10.031 1 97.25 102 SER A C 1
ATOM 843 O O . SER A 1 102 ? -7.633 -19.484 -10.312 1 97.25 102 SER A O 1
ATOM 845 N N . LEU A 1 103 ? -8.719 -18.234 -8.859 1 98.38 103 LEU A N 1
ATOM 846 C CA . LEU A 1 103 ? -7.812 -18.453 -7.734 1 98.38 103 LEU A CA 1
ATOM 847 C C . LEU A 1 103 ? -8.148 -19.75 -7.012 1 98.38 103 LEU A C 1
ATOM 849 O O . LEU A 1 103 ? -9.32 -20.078 -6.82 1 98.38 103 LEU A O 1
ATOM 853 N N . VAL A 1 104 ? -7.105 -20.484 -6.641 1 98.38 104 VAL A N 1
ATOM 854 C CA . VAL A 1 104 ? -7.348 -21.594 -5.703 1 98.38 104 VAL A CA 1
ATOM 855 C C . VAL A 1 104 ? -8.18 -21.094 -4.523 1 98.38 104 VAL A C 1
ATOM 857 O O . VAL A 1 104 ? -7.914 -20.016 -3.984 1 98.38 104 VAL A O 1
ATOM 860 N N . PRO A 1 105 ? -9.219 -21.844 -4.152 1 98.44 105 PRO A N 1
ATOM 861 C CA . PRO A 1 105 ? -9.984 -21.375 -2.998 1 98.44 105 PRO A CA 1
ATOM 862 C C . PRO A 1 105 ? -9.094 -21.016 -1.807 1 98.44 105 PRO A C 1
ATOM 864 O O . PRO A 1 105 ? -8.266 -21.828 -1.385 1 98.44 105 PRO A O 1
ATOM 867 N N . SER A 1 106 ? -9.258 -19.812 -1.299 1 98.69 106 SER A N 1
ATOM 868 C CA . SER A 1 106 ? -8.367 -19.219 -0.309 1 98.69 106 SER A CA 1
ATOM 869 C C . SER A 1 106 ? -9.141 -18.641 0.87 1 98.69 106 SER A C 1
ATOM 871 O O . SER A 1 106 ? -10.258 -18.156 0.701 1 98.69 106 SER A O 1
ATOM 873 N N . TYR A 1 107 ? -8.555 -18.703 2.08 1 98.81 107 TYR A N 1
ATOM 874 C CA . TYR A 1 107 ? -9.227 -18.328 3.318 1 98.81 107 TYR A CA 1
ATOM 875 C C . TYR A 1 107 ? -8.312 -17.516 4.215 1 98.81 107 TYR A C 1
ATOM 877 O O . TYR A 1 107 ? -7.195 -17.938 4.531 1 98.81 107 TYR A O 1
ATOM 885 N N . VAL A 1 108 ? -8.789 -16.375 4.625 1 98.81 108 VAL A N 1
ATOM 886 C CA . VAL A 1 108 ? -8.016 -15.539 5.543 1 98.81 108 VAL A CA 1
ATOM 887 C C . VAL A 1 108 ? -8.883 -15.172 6.746 1 98.81 108 VAL A C 1
ATOM 889 O O . VAL A 1 108 ? -10.07 -14.898 6.605 1 98.81 108 VAL A O 1
ATOM 892 N N . PHE A 1 109 ? -8.312 -15.18 7.934 1 98.69 109 PHE A N 1
ATOM 893 C CA . PHE A 1 109 ? -8.992 -14.812 9.172 1 98.69 109 PHE A CA 1
ATOM 894 C C . PHE A 1 109 ? -8.148 -13.836 9.977 1 98.69 109 PHE A C 1
ATOM 896 O O . PHE A 1 109 ? -6.93 -13.992 10.078 1 98.69 109 PHE A O 1
ATOM 903 N N . TYR A 1 110 ? -8.812 -12.852 10.562 1 97.94 110 TYR A N 1
ATOM 904 C CA . TYR A 1 110 ? -8.164 -11.859 11.406 1 97.94 110 TYR A CA 1
ATOM 905 C C . TYR A 1 110 ? -8.633 -11.984 12.852 1 97.94 110 TYR A C 1
ATOM 907 O O . TYR A 1 110 ? -8.359 -11.109 13.672 1 97.94 110 TYR A O 1
ATOM 915 N N . ASP A 1 111 ? -9.391 -13 13.055 1 96.81 111 ASP A N 1
ATOM 916 C CA . ASP A 1 111 ? -9.953 -13.328 14.359 1 96.81 111 ASP A CA 1
ATOM 917 C C . ASP A 1 111 ? -9.719 -14.789 14.711 1 96.81 111 ASP A C 1
ATOM 919 O O . ASP A 1 111 ? -10.086 -15.688 13.953 1 96.81 111 ASP A O 1
ATOM 923 N N . LYS A 1 112 ? -9.133 -14.984 15.875 1 97.44 112 LYS A N 1
ATOM 924 C CA . LYS A 1 112 ? -8.742 -16.328 16.312 1 97.44 112 LYS A CA 1
ATOM 925 C C . LYS A 1 112 ? -9.945 -17.25 16.375 1 97.44 112 LYS A C 1
ATOM 927 O O . LYS A 1 112 ? -9.898 -18.375 15.867 1 97.44 112 LYS A O 1
ATOM 932 N N . GLN A 1 113 ? -11 -16.797 16.969 1 98.12 113 GLN A N 1
ATOM 933 C CA . GLN A 1 113 ? -12.164 -17.641 17.188 1 98.12 113 GLN A CA 1
ATOM 934 C C . GLN A 1 113 ? -12.828 -18.016 15.859 1 98.12 113 GLN A C 1
ATOM 936 O O . GLN A 1 113 ? -13.273 -19.141 15.672 1 98.12 113 GLN A O 1
ATOM 941 N N . LYS A 1 114 ? -12.883 -17.078 14.953 1 98.38 114 LYS A N 1
ATOM 942 C CA . LYS A 1 114 ? -13.453 -17.359 13.633 1 98.38 114 LYS A CA 1
ATOM 943 C C . LYS A 1 114 ? -12.617 -18.391 12.883 1 98.38 114 LYS A C 1
ATOM 945 O O . LYS A 1 114 ? -13.156 -19.25 12.195 1 98.38 114 LYS A O 1
ATOM 950 N N . ALA A 1 115 ? -11.336 -18.25 12.984 1 98.69 115 ALA A N 1
ATOM 951 C CA . ALA A 1 115 ? -10.438 -19.219 12.344 1 98.69 115 ALA A CA 1
ATOM 952 C C . ALA A 1 115 ? -10.656 -20.609 12.906 1 98.69 115 ALA A C 1
ATOM 954 O O . ALA A 1 115 ? -10.742 -21.578 12.148 1 98.69 115 ALA A O 1
ATOM 955 N N . LEU A 1 116 ? -10.727 -20.656 14.203 1 98.62 116 LEU A N 1
ATOM 956 C CA . LEU A 1 116 ? -10.898 -21.938 14.852 1 98.62 116 LEU A CA 1
ATOM 957 C C . LEU A 1 116 ? -12.25 -22.562 14.484 1 98.62 116 LEU A C 1
ATOM 959 O O . LEU A 1 116 ? -12.344 -23.766 14.297 1 98.62 116 LEU A O 1
ATOM 963 N N . GLN A 1 117 ? -13.25 -21.781 14.453 1 98.62 117 GLN A N 1
ATOM 964 C CA . GLN A 1 117 ? -14.555 -22.266 14.031 1 98.62 117 GLN A CA 1
ATOM 965 C C . GLN A 1 117 ? -14.508 -22.828 12.609 1 98.62 117 GLN A C 1
ATOM 967 O O . GLN A 1 117 ? -15.047 -23.891 12.344 1 98.62 117 GLN A O 1
ATOM 972 N N . TRP A 1 118 ? -13.883 -22.109 11.727 1 98.62 118 TRP A N 1
ATOM 973 C CA . TRP A 1 118 ? -13.75 -22.547 10.344 1 98.62 118 TRP A CA 1
ATOM 974 C C . TRP A 1 118 ? -13.008 -23.875 10.258 1 98.62 118 TRP A C 1
ATOM 976 O O . TRP A 1 118 ? -13.391 -24.75 9.484 1 98.62 118 TRP A O 1
ATOM 986 N N . ILE A 1 119 ? -12 -24.016 11.031 1 98.62 119 ILE A N 1
ATOM 987 C CA . ILE A 1 119 ? -11.211 -25.234 11.055 1 98.62 119 ILE A CA 1
ATOM 988 C C . ILE A 1 119 ? -12.102 -26.422 11.43 1 98.62 119 ILE A C 1
ATOM 990 O O . ILE A 1 119 ? -11.938 -27.516 10.914 1 98.62 119 ILE A O 1
ATOM 994 N N . GLY A 1 120 ? -12.992 -26.141 12.344 1 98.12 120 GLY A N 1
ATOM 995 C CA . GLY A 1 120 ? -13.914 -27.188 12.766 1 98.12 120 GLY A CA 1
ATOM 996 C C . GLY A 1 120 ? -14.867 -27.625 11.664 1 98.12 120 GLY A C 1
ATOM 997 O O . GLY A 1 120 ? -15.383 -28.75 11.703 1 98.12 120 GLY A O 1
ATOM 998 N N . GLU A 1 121 ? -15.078 -26.844 10.648 1 98.06 121 GLU A N 1
ATOM 999 C CA . GLU A 1 121 ? -16.125 -27.078 9.656 1 98.06 121 GLU A CA 1
ATOM 1000 C C . GLU A 1 121 ? -15.523 -27.438 8.297 1 98.06 121 GLU A C 1
ATOM 1002 O O . GLU A 1 121 ? -16.203 -28.016 7.449 1 98.06 121 GLU A O 1
ATOM 1007 N N . THR A 1 122 ? -14.312 -27.109 8.078 1 97.94 122 THR A N 1
ATOM 1008 C CA . THR A 1 122 ? -13.703 -27.297 6.766 1 97.94 122 THR A CA 1
ATOM 1009 C C . THR A 1 122 ? -13.125 -28.703 6.637 1 97.94 122 THR A C 1
ATOM 1011 O O . THR A 1 122 ? -13.195 -29.5 7.574 1 97.94 122 THR A O 1
ATOM 1014 N N . THR A 1 123 ? -12.672 -29.031 5.441 1 97.75 123 THR A N 1
ATOM 1015 C CA . THR A 1 123 ? -12.008 -30.297 5.176 1 97.75 123 THR A CA 1
ATOM 1016 C C . THR A 1 123 ? -10.508 -30.094 4.969 1 97.75 123 THR A C 1
ATOM 1018 O O . THR A 1 123 ? -10.055 -28.984 4.707 1 97.75 123 THR A O 1
ATOM 1021 N N . PHE A 1 124 ? -9.734 -31.141 5.172 1 97.56 124 PHE A N 1
ATOM 1022 C CA . PHE A 1 124 ? -8.289 -31.156 4.996 1 97.56 124 PHE A CA 1
ATOM 1023 C C . PHE A 1 124 ? -7.875 -32.188 3.967 1 97.56 124 PHE A C 1
ATOM 1025 O O . PHE A 1 124 ? -8.617 -33.156 3.711 1 97.56 124 PHE A O 1
ATOM 1032 N N . PRO A 1 125 ? -6.773 -32 3.264 1 97.5 125 PRO A N 1
ATOM 1033 C CA . PRO A 1 125 ? -5.641 -31.141 3.584 1 97.5 125 PRO A CA 1
ATOM 1034 C C . PRO A 1 125 ? -5.828 -29.719 3.059 1 97.5 125 PRO A C 1
ATOM 1036 O O . PRO A 1 125 ? -6.602 -29.5 2.121 1 97.5 125 PRO A O 1
ATOM 1039 N N . LYS A 1 126 ? -5.133 -28.703 3.73 1 98.25 126 LYS A N 1
ATOM 1040 C CA . LYS A 1 126 ? -5.008 -27.312 3.34 1 98.25 126 LYS A CA 1
ATOM 1041 C C . LYS A 1 126 ? -3.539 -26.906 3.203 1 98.25 126 LYS A C 1
ATOM 1043 O O . LYS A 1 126 ? -2.652 -27.594 3.705 1 98.25 126 LYS A O 1
ATOM 1048 N N . VAL A 1 127 ? -3.273 -25.875 2.5 1 97.56 127 VAL A N 1
ATOM 1049 C CA . VAL A 1 127 ? -1.936 -25.297 2.418 1 97.56 127 VAL A CA 1
ATOM 1050 C C . VAL A 1 127 ? -1.878 -24.016 3.24 1 97.56 127 VAL A C 1
ATOM 1052 O O . VAL A 1 127 ? -2.602 -23.062 2.959 1 97.56 127 VAL A O 1
ATOM 1055 N N . PHE A 1 128 ? -1.058 -24.047 4.273 1 97.44 128 PHE A N 1
ATOM 1056 C CA . PHE A 1 128 ? -0.79 -22.844 5.051 1 97.44 128 PHE A CA 1
ATOM 1057 C C . PHE A 1 128 ? 0.29 -22 4.387 1 97.44 128 PHE A C 1
ATOM 1059 O O . PHE A 1 128 ? 1.316 -22.516 3.951 1 97.44 128 PHE A O 1
ATOM 1066 N N . LYS A 1 129 ? 0.021 -20.688 4.281 1 96 129 LYS A N 1
ATOM 1067 C CA . LYS A 1 129 ? 1.004 -19.75 3.736 1 96 129 LYS A CA 1
ATOM 1068 C C . LYS A 1 129 ? 1.078 -18.469 4.574 1 96 129 LYS A C 1
ATOM 1070 O O . LYS A 1 129 ? 0.056 -17.984 5.051 1 96 129 LYS A O 1
ATOM 1075 N N . LEU A 1 130 ? 2.262 -17.969 4.742 1 94.12 130 LEU A N 1
ATOM 1076 C CA . LEU A 1 130 ? 2.395 -16.594 5.211 1 94.12 130 LEU A CA 1
ATOM 1077 C C . LEU A 1 130 ? 2.193 -15.602 4.066 1 94.12 130 LEU A C 1
ATOM 1079 O O . LEU A 1 130 ? 2.402 -15.953 2.9 1 94.12 130 LEU A O 1
ATOM 1083 N N . ARG A 1 131 ? 1.786 -14.43 4.441 1 93.5 131 ARG A N 1
ATOM 1084 C CA . ARG A 1 131 ? 1.565 -13.352 3.482 1 93.5 131 ARG A CA 1
ATOM 1085 C C . ARG A 1 131 ? 2.828 -13.07 2.676 1 93.5 131 ARG A C 1
ATOM 1087 O O . ARG A 1 131 ? 2.781 -12.992 1.445 1 93.5 131 ARG A O 1
ATOM 1094 N N . LYS A 1 132 ? 3.898 -12.969 3.369 1 90 132 LYS A N 1
ATOM 1095 C CA . LYS A 1 132 ? 5.188 -12.656 2.76 1 90 132 LYS A CA 1
ATOM 1096 C C . LYS A 1 132 ? 6.016 -13.922 2.547 1 90 132 LYS A C 1
ATOM 1098 O O . LYS A 1 132 ? 5.738 -14.961 3.154 1 90 132 LYS A O 1
ATOM 1103 N N . GLY A 1 133 ? 7.004 -13.758 1.654 1 81.31 133 GLY A N 1
ATOM 1104 C CA . GLY A 1 133 ? 7.93 -14.852 1.412 1 81.31 133 GLY A CA 1
ATOM 1105 C C . GLY A 1 133 ? 7.852 -15.398 -0.002 1 81.31 133 GLY A C 1
ATOM 1106 O O . GLY A 1 133 ? 6.805 -15.312 -0.648 1 81.31 133 GLY A O 1
ATOM 1107 N N . ALA A 1 134 ? 8.977 -15.914 -0.379 1 68.88 134 ALA A N 1
ATOM 1108 C CA . ALA A 1 134 ? 9.109 -16.5 -1.712 1 68.88 134 ALA A CA 1
ATOM 1109 C C . ALA A 1 134 ? 9.766 -17.875 -1.647 1 68.88 134 ALA A C 1
ATOM 1111 O O . ALA A 1 134 ? 10.242 -18.297 -0.59 1 68.88 134 ALA A O 1
ATOM 1112 N N . GLY A 1 135 ? 9.641 -18.562 -2.682 1 63.12 135 GLY A N 1
ATOM 1113 C CA . GLY A 1 135 ? 10.367 -19.812 -2.803 1 63.12 135 GLY A CA 1
ATOM 1114 C C . GLY A 1 135 ? 9.852 -20.891 -1.867 1 63.12 135 GLY A C 1
ATOM 1115 O O . GLY A 1 135 ? 10.633 -21.656 -1.302 1 63.12 135 GLY A O 1
ATOM 1116 N N . SER A 1 136 ? 8.703 -20.797 -1.629 1 64 136 SER A N 1
ATOM 1117 C CA . SER A 1 136 ? 8.031 -21.797 -0.802 1 64 136 SER A CA 1
ATOM 1118 C C . SER A 1 136 ? 8.414 -21.656 0.666 1 64 136 SER A C 1
ATOM 1120 O O . SER A 1 136 ? 8.102 -22.516 1.484 1 64 136 SER A O 1
ATOM 1122 N N . ALA A 1 137 ? 9.102 -20.578 0.876 1 67.56 137 ALA A N 1
ATOM 1123 C CA . ALA A 1 137 ? 9.375 -20.297 2.285 1 67.56 137 ALA A CA 1
ATOM 1124 C C . ALA A 1 137 ? 8.078 -20.078 3.061 1 67.56 137 ALA A C 1
ATOM 1126 O O . ALA A 1 137 ? 7.141 -19.453 2.551 1 67.56 137 ALA A O 1
ATOM 1127 N N . HIS A 1 138 ? 7.828 -20.75 4.094 1 79.31 138 HIS A N 1
ATOM 1128 C CA . HIS A 1 138 ? 6.723 -20.594 5.027 1 79.31 138 HIS A CA 1
ATOM 1129 C C . HIS A 1 138 ? 5.418 -21.109 4.43 1 79.31 138 HIS A C 1
ATOM 1131 O O . HIS A 1 138 ? 4.371 -20.484 4.562 1 79.31 138 HIS A O 1
ATOM 1137 N N . VAL A 1 139 ? 5.543 -22.016 3.518 1 88 139 VAL A N 1
ATOM 1138 C CA . VAL A 1 139 ? 4.414 -22.75 2.957 1 88 139 VAL A CA 1
ATOM 1139 C C . VAL A 1 139 ? 4.402 -24.172 3.506 1 88 139 VAL A C 1
ATOM 1141 O O . VAL A 1 139 ? 5.414 -24.875 3.449 1 88 139 VAL A O 1
ATOM 1144 N N . LYS A 1 140 ? 3.25 -24.562 4.043 1 92.44 140 LYS A N 1
ATOM 1145 C CA . LYS A 1 140 ? 3.174 -25.875 4.672 1 92.44 140 LYS A CA 1
ATOM 1146 C C . LYS A 1 140 ? 1.867 -26.578 4.32 1 92.44 140 LYS A C 1
ATOM 1148 O O . LYS A 1 140 ? 0.805 -25.953 4.301 1 92.44 140 LYS A O 1
ATOM 1153 N N . LEU A 1 141 ? 2.021 -27.875 4.023 1 94.88 141 LEU A N 1
ATOM 1154 C CA . LEU A 1 141 ? 0.834 -28.703 3.893 1 94.88 141 LEU A CA 1
ATOM 1155 C C . LEU A 1 141 ? 0.266 -29.062 5.262 1 94.88 141 LEU A C 1
ATOM 1157 O O . LEU A 1 141 ? 0.977 -29.609 6.113 1 94.88 141 LEU A O 1
ATOM 1161 N N . VAL A 1 142 ? -0.94 -28.734 5.508 1 97.5 142 VAL A N 1
ATOM 1162 C CA . VAL A 1 142 ? -1.634 -29.031 6.758 1 97.5 142 VAL A CA 1
ATOM 1163 C C . VAL A 1 142 ? -2.621 -30.172 6.547 1 97.5 142 VAL A C 1
ATOM 1165 O O . VAL A 1 142 ? -3.639 -30 5.871 1 97.5 142 VAL A O 1
ATOM 1168 N N . LYS A 1 143 ? -2.436 -31.219 7.25 1 96.88 143 LYS A N 1
ATOM 1169 C CA . LYS A 1 143 ? -3.129 -32.438 6.891 1 96.88 143 LYS A CA 1
ATOM 1170 C C . LYS A 1 143 ? -4.371 -32.656 7.754 1 96.88 143 LYS A C 1
ATOM 1172 O O . LYS A 1 143 ? -5.234 -33.469 7.426 1 96.88 143 LYS A O 1
ATOM 1177 N N . ASN A 1 144 ? -4.367 -32 8.914 1 97.62 144 ASN A N 1
ATOM 1178 C CA . ASN A 1 144 ? -5.484 -32.25 9.82 1 97.62 144 ASN A CA 1
ATOM 1179 C C . ASN A 1 144 ? -5.82 -31.016 10.656 1 97.62 144 ASN A C 1
ATOM 1181 O O . ASN A 1 144 ? -5.086 -30.031 10.641 1 97.62 144 ASN A O 1
ATOM 1185 N N . LYS A 1 145 ? -6.926 -31.172 11.422 1 98.25 145 LYS A N 1
ATOM 1186 C CA . LYS A 1 145 ? -7.469 -30.078 12.227 1 98.25 145 LYS A CA 1
ATOM 1187 C C . LYS A 1 145 ? -6.504 -29.672 13.336 1 98.25 145 LYS A C 1
ATOM 1189 O O . LYS A 1 145 ? -6.352 -28.484 13.633 1 98.25 145 LYS A O 1
ATOM 1194 N N . SER A 1 146 ? -5.945 -30.609 13.914 1 98.25 146 SER A N 1
ATOM 1195 C CA . SER A 1 146 ? -5.059 -30.359 15.047 1 98.25 146 SER A CA 1
ATOM 1196 C C . SER A 1 146 ? -3.883 -29.484 14.641 1 98.25 146 SER A C 1
ATOM 1198 O O . SER A 1 146 ? -3.559 -28.5 15.32 1 98.25 146 SER A O 1
ATOM 1200 N N . ASP A 1 147 ? -3.291 -29.828 13.523 1 97.94 147 ASP A N 1
ATOM 1201 C CA . ASP A 1 147 ? -2.168 -29.031 13.023 1 97.94 147 ASP A CA 1
ATOM 1202 C C . ASP A 1 147 ? -2.605 -27.625 12.656 1 97.94 147 ASP A C 1
ATOM 1204 O O . ASP A 1 147 ? -1.883 -26.656 12.914 1 97.94 147 ASP A O 1
ATOM 1208 N N . ALA A 1 148 ? -3.727 -27.516 12.07 1 98.5 148 ALA A N 1
ATOM 1209 C CA . ALA A 1 148 ? -4.262 -26.203 11.711 1 98.5 148 ALA A CA 1
ATOM 1210 C C . ALA A 1 148 ? -4.5 -25.344 12.953 1 98.5 148 ALA A C 1
ATOM 1212 O O . ALA A 1 148 ? -4.184 -24.156 12.961 1 98.5 148 ALA A O 1
ATOM 1213 N N . ARG A 1 149 ? -5.043 -25.969 13.977 1 98.56 149 ARG A N 1
ATOM 1214 C CA . ARG A 1 149 ? -5.312 -25.25 15.227 1 98.56 149 ARG A CA 1
ATOM 1215 C C . ARG A 1 149 ? -4.023 -24.719 15.836 1 98.56 149 ARG A C 1
ATOM 1217 O O . ARG A 1 149 ? -3.992 -23.594 16.328 1 98.56 149 ARG A O 1
ATOM 1224 N N . LYS A 1 150 ? -2.996 -25.5 15.781 1 98.12 150 LYS A N 1
ATOM 1225 C CA . LYS A 1 150 ? -1.704 -25.062 16.297 1 98.12 150 LYS A CA 1
ATOM 1226 C C . LYS A 1 150 ? -1.202 -23.828 15.562 1 98.12 150 LYS A C 1
ATOM 1228 O O . LYS A 1 150 ? -0.662 -22.906 16.188 1 98.12 150 LYS A O 1
ATOM 1233 N N . LEU A 1 151 ? -1.366 -23.844 14.297 1 97.75 151 LEU A N 1
ATOM 1234 C CA . LEU A 1 151 ? -0.947 -22.703 13.484 1 97.75 151 LEU A CA 1
ATOM 1235 C C . LEU A 1 151 ? -1.747 -21.453 13.844 1 97.75 151 LEU A C 1
ATOM 1237 O O . LEU A 1 151 ? -1.187 -20.359 13.938 1 97.75 151 LEU A O 1
ATOM 1241 N N . VAL A 1 152 ? -3.016 -21.625 14.047 1 98.5 152 VAL A N 1
ATOM 1242 C CA . VAL A 1 152 ? -3.869 -20.5 14.414 1 98.5 152 VAL A CA 1
ATOM 1243 C C . VAL A 1 152 ? -3.434 -19.922 15.766 1 98.5 152 VAL A C 1
ATOM 1245 O O . VAL A 1 152 ? -3.309 -18.719 15.922 1 98.5 152 VAL A O 1
ATOM 1248 N N . LEU A 1 153 ? -3.232 -20.797 16.703 1 97.88 153 LEU A N 1
ATOM 1249 C CA . LEU A 1 153 ? -2.807 -20.344 18.016 1 97.88 153 LEU A CA 1
ATOM 1250 C C . LEU A 1 153 ? -1.494 -19.562 17.938 1 97.88 153 LEU A C 1
ATOM 1252 O O . LEU A 1 153 ? -1.337 -18.531 18.578 1 97.88 153 LEU A O 1
ATOM 1256 N N . LYS A 1 154 ? -0.619 -20.047 17.125 1 96 154 LYS A N 1
ATOM 1257 C CA . LYS A 1 154 ? 0.663 -19.375 16.938 1 96 154 LYS A CA 1
ATOM 1258 C C . LYS A 1 154 ? 0.477 -18.016 16.234 1 96 154 LYS A C 1
ATOM 1260 O O . LYS A 1 154 ? 1.077 -17.016 16.641 1 96 154 LYS A O 1
ATOM 1265 N N . ALA A 1 155 ? -0.357 -17.953 15.258 1 96.25 155 ALA A N 1
ATOM 1266 C CA . ALA A 1 155 ? -0.608 -16.766 14.469 1 96.25 155 ALA A CA 1
ATOM 1267 C C . ALA A 1 155 ? -1.164 -15.633 15.328 1 96.25 155 ALA A C 1
ATOM 1269 O O . ALA A 1 155 ? -0.899 -14.453 15.07 1 96.25 155 ALA A O 1
ATOM 1270 N N . PHE A 1 156 ? -1.894 -15.953 16.359 1 96.38 156 PHE A N 1
ATOM 1271 C CA . PHE A 1 156 ? -2.572 -14.953 17.172 1 96.38 156 PHE A CA 1
ATOM 1272 C C . PHE A 1 156 ? -1.916 -14.828 18.531 1 96.38 156 PHE A C 1
ATOM 1274 O O . PHE A 1 156 ? -2.51 -14.281 19.469 1 96.38 156 PHE A O 1
ATOM 1281 N N . SER A 1 157 ? -0.716 -15.344 18.672 1 93.44 157 SER A N 1
ATOM 1282 C CA . SER A 1 157 ? 0.13 -15.164 19.844 1 93.44 157 SER A CA 1
ATOM 1283 C C . SER A 1 157 ? 1.517 -14.664 19.453 1 93.44 157 SER A C 1
ATOM 1285 O O . SER A 1 157 ? 1.69 -13.484 19.125 1 93.44 157 SER A O 1
ATOM 1287 N N . ARG A 1 158 ? 2.453 -15.602 19.281 1 89.94 158 ARG A N 1
ATOM 1288 C CA . ARG A 1 158 ? 3.84 -15.211 19.062 1 89.94 158 ARG A CA 1
ATOM 1289 C C . ARG A 1 158 ? 4.082 -14.867 17.594 1 89.94 158 ARG A C 1
ATOM 1291 O O . ARG A 1 158 ? 5.047 -14.172 17.266 1 89.94 158 ARG A O 1
ATOM 1298 N N . GLY A 1 159 ? 3.301 -15.391 16.75 1 92.19 159 GLY A N 1
ATOM 1299 C CA . GLY A 1 159 ? 3.469 -15.133 15.328 1 92.19 159 GLY A CA 1
ATOM 1300 C C . GLY A 1 159 ? 4.562 -15.977 14.695 1 92.19 159 GLY A C 1
ATOM 1301 O O . GLY A 1 159 ? 5.008 -16.969 15.281 1 92.19 159 GLY A O 1
ATOM 1302 N N . PHE A 1 160 ? 4.844 -15.672 13.453 1 89.81 160 PHE A N 1
ATOM 1303 C CA . PHE A 1 160 ? 5.812 -16.422 12.656 1 89.81 160 PHE A CA 1
ATOM 1304 C C . PHE A 1 160 ? 6.98 -15.523 12.258 1 89.81 160 PHE A C 1
ATOM 1306 O O . PHE A 1 160 ? 6.781 -14.375 11.859 1 89.81 160 PHE A O 1
ATOM 1313 N N . SER A 1 161 ? 8.172 -15.992 12.445 1 80.88 161 SER A N 1
ATOM 1314 C CA . SER A 1 161 ? 9.344 -15.273 11.961 1 80.88 161 SER A CA 1
ATOM 1315 C C . SER A 1 161 ? 9.586 -15.539 10.477 1 80.88 161 SER A C 1
ATOM 1317 O O . SER A 1 161 ? 9.406 -16.672 10.008 1 80.88 161 SER A O 1
ATOM 1319 N N . GLN A 1 162 ? 9.789 -14.578 9.758 1 68.38 162 GLN A N 1
ATOM 1320 C CA . GLN A 1 162 ? 10.109 -14.781 8.344 1 68.38 162 GLN A CA 1
ATOM 1321 C C . GLN A 1 162 ? 11.461 -15.461 8.18 1 68.38 162 GLN A C 1
ATOM 1323 O O . GLN A 1 162 ? 11.727 -16.078 7.145 1 68.38 162 GLN A O 1
ATOM 1328 N N . TYR A 1 163 ? 12.281 -15.352 9.055 1 55.94 163 TYR A N 1
ATOM 1329 C CA . TYR A 1 163 ? 13.602 -15.961 8.945 1 55.94 163 TYR A CA 1
ATOM 1330 C C . TYR A 1 163 ? 13.68 -17.234 9.781 1 55.94 163 TYR A C 1
ATOM 1332 O O . TYR A 1 163 ? 13.539 -17.188 11 1 55.94 163 TYR A O 1
ATOM 1340 N N . ASP A 1 164 ? 13.039 -18.172 9.352 1 44.44 164 ASP A N 1
ATOM 1341 C CA . ASP A 1 164 ? 13.156 -19.422 10.109 1 44.44 164 ASP A CA 1
ATOM 1342 C C . ASP A 1 164 ? 14.617 -19.797 10.312 1 44.44 164 ASP A C 1
ATOM 1344 O O . ASP A 1 164 ? 15.273 -20.281 9.383 1 44.44 164 ASP A O 1
ATOM 1348 N N . LYS A 1 165 ? 15.266 -19.266 11.227 1 43.72 165 LYS A N 1
ATOM 1349 C CA . LYS A 1 165 ? 16.609 -19.719 11.594 1 43.72 165 LYS A CA 1
ATOM 1350 C C . LYS A 1 165 ? 16.766 -21.219 11.406 1 43.72 165 LYS A C 1
ATOM 1352 O O . LYS A 1 165 ? 17.797 -21.688 10.93 1 43.72 165 LYS A O 1
ATOM 1357 N N . VAL A 1 166 ? 15.836 -21.844 11.836 1 40.28 166 VAL A N 1
ATOM 1358 C CA . VAL A 1 166 ? 16.016 -23.297 11.961 1 40.28 166 VAL A CA 1
ATOM 1359 C C . VAL A 1 166 ? 15.945 -23.938 10.578 1 40.28 166 VAL A C 1
ATOM 1361 O O . VAL A 1 166 ? 16.734 -24.844 10.273 1 40.28 166 VAL A O 1
ATOM 1364 N N . ALA A 1 167 ? 15.164 -23.391 9.758 1 41.62 167 ALA A N 1
ATOM 1365 C CA . ALA A 1 167 ? 14.984 -24.062 8.477 1 41.62 167 ALA A CA 1
ATOM 1366 C C . ALA A 1 167 ? 16.172 -23.781 7.551 1 41.62 167 ALA A C 1
ATOM 1368 O O . ALA A 1 167 ? 16.625 -24.688 6.844 1 41.62 167 ALA A O 1
ATOM 1369 N N . ASN A 1 168 ? 16.641 -22.484 7.469 1 47.38 168 ASN A N 1
ATOM 1370 C CA . ASN A 1 168 ? 17.844 -22.203 6.684 1 47.38 168 ASN A CA 1
ATOM 1371 C C . ASN A 1 168 ? 19.047 -23.016 7.184 1 47.38 168 ASN A C 1
ATOM 1373 O O . ASN A 1 168 ? 19.828 -23.516 6.383 1 47.38 168 ASN A O 1
ATOM 1377 N N . LEU A 1 169 ? 19.094 -22.953 8.453 1 46.25 169 LEU A N 1
ATOM 1378 C CA . LEU A 1 169 ? 20.188 -23.75 9 1 46.25 169 LEU A CA 1
ATOM 1379 C C . LEU A 1 169 ? 20 -25.219 8.664 1 46.25 169 LEU A C 1
ATOM 1381 O O . LEU A 1 169 ? 20.969 -25.922 8.344 1 46.25 169 LEU A O 1
ATOM 1385 N N . LYS A 1 170 ? 18.797 -25.656 8.727 1 44.59 170 LYS A N 1
ATOM 1386 C CA . LYS A 1 170 ? 18.562 -27.062 8.453 1 44.59 170 LYS A CA 1
ATOM 1387 C C . LYS A 1 170 ? 18.781 -27.375 6.977 1 44.59 170 LYS A C 1
ATOM 1389 O O . LYS A 1 170 ? 19.375 -28.406 6.637 1 44.59 170 LYS A O 1
ATOM 1394 N N . ASP A 1 171 ? 18.266 -26.531 6.156 1 48.44 171 ASP A N 1
ATOM 1395 C CA . ASP A 1 171 ? 18.469 -26.734 4.727 1 48.44 171 ASP A CA 1
ATOM 1396 C C . ASP A 1 171 ? 19.953 -26.688 4.375 1 48.44 171 ASP A C 1
ATOM 1398 O O . ASP A 1 171 ? 20.438 -27.5 3.582 1 48.44 171 ASP A O 1
ATOM 1402 N N . ARG A 1 172 ? 20.672 -25.719 4.977 1 49.78 172 ARG A N 1
ATOM 1403 C CA . ARG A 1 172 ? 22.109 -25.625 4.75 1 49.78 172 ARG A CA 1
ATOM 1404 C C . ARG A 1 172 ? 22.844 -26.812 5.383 1 49.78 172 ARG A C 1
ATOM 1406 O O . ARG A 1 172 ? 23.812 -27.312 4.82 1 49.78 172 ARG A O 1
ATOM 1413 N N . TRP A 1 173 ? 22.344 -27.125 6.496 1 50.38 173 TRP A N 1
ATOM 1414 C CA . TRP A 1 173 ? 22.906 -28.281 7.168 1 50.38 173 TRP A CA 1
ATOM 1415 C C . TRP A 1 173 ? 22.672 -29.547 6.348 1 50.38 173 TRP A C 1
ATOM 1417 O O . TRP A 1 173 ? 23.578 -30.375 6.188 1 50.38 173 TRP A O 1
ATOM 1427 N N . TYR A 1 174 ? 21.438 -29.625 5.895 1 45.53 174 TYR A N 1
ATOM 1428 C CA . TYR A 1 174 ? 21.109 -30.797 5.082 1 45.53 174 TYR A CA 1
ATOM 1429 C C . TYR A 1 174 ? 21.953 -30.812 3.811 1 45.53 174 TYR A C 1
ATOM 1431 O O . TYR A 1 174 ? 22.469 -31.875 3.426 1 45.53 174 TYR A O 1
ATOM 1439 N N . LYS A 1 175 ? 22.141 -29.688 3.164 1 53.59 175 LYS A N 1
ATOM 1440 C CA . LYS A 1 175 ? 22.984 -29.625 1.976 1 53.59 175 LYS A CA 1
ATOM 1441 C C . LYS A 1 175 ? 24.453 -29.922 2.318 1 53.59 175 LYS A C 1
ATOM 1443 O O . LYS A 1 175 ? 25.156 -30.562 1.54 1 53.59 175 LYS A O 1
ATOM 1448 N N . TYR A 1 176 ? 24.828 -29.438 3.484 1 51.25 176 TYR A N 1
ATOM 1449 C CA . TYR A 1 176 ? 26.172 -29.734 3.969 1 51.25 176 TYR A CA 1
ATOM 1450 C C . TYR A 1 176 ? 26.344 -31.219 4.227 1 51.25 176 TYR A C 1
ATOM 1452 O O . TYR A 1 176 ? 27.359 -31.812 3.838 1 51.25 176 TYR A O 1
ATOM 1460 N N . LYS A 1 177 ? 25.391 -31.719 4.883 1 51 177 LYS A N 1
ATOM 1461 C CA . LYS A 1 177 ? 25.484 -33.156 5.191 1 51 177 LYS A CA 1
ATOM 1462 C C . LYS A 1 177 ? 25.453 -33.969 3.92 1 51 177 LYS A C 1
ATOM 1464 O O . LYS A 1 177 ? 26.031 -35.062 3.881 1 51 177 LYS A O 1
ATOM 1469 N N . LYS A 1 178 ? 24.688 -33.469 2.975 1 52.5 178 LYS A N 1
ATOM 1470 C CA . LYS A 1 178 ? 24.641 -34.25 1.744 1 52.5 178 LYS A CA 1
ATOM 1471 C C . LYS A 1 178 ? 25.844 -33.969 0.848 1 52.5 178 LYS A C 1
ATOM 1473 O O . LYS A 1 178 ? 25.922 -34.438 -0.281 1 52.5 178 LYS A O 1
ATOM 1478 N N . GLY A 1 179 ? 26.797 -33.312 1.299 1 52.16 179 GLY A N 1
ATOM 1479 C CA . GLY A 1 179 ? 28.078 -33.156 0.624 1 52.16 179 GLY A CA 1
ATOM 1480 C C . GLY A 1 179 ? 28.062 -32.094 -0.451 1 52.16 179 GLY A C 1
ATOM 1481 O O . GLY A 1 179 ? 28.984 -32 -1.275 1 52.16 179 GLY A O 1
ATOM 1482 N N . LYS A 1 180 ? 27.016 -31.406 -0.644 1 52.84 180 LYS A N 1
ATOM 1483 C CA . LYS A 1 180 ? 26.859 -30.531 -1.805 1 52.84 180 LYS A CA 1
ATOM 1484 C C . LYS A 1 180 ? 27.297 -29.109 -1.489 1 52.84 180 LYS A C 1
ATOM 1486 O O . LYS A 1 180 ? 27.266 -28.234 -2.357 1 52.84 180 LYS A O 1
ATOM 1491 N N . THR A 1 181 ? 27.547 -28.641 -0.281 1 54.81 181 THR A N 1
ATOM 1492 C CA . THR A 1 181 ? 28.156 -27.344 0.017 1 54.81 181 THR A CA 1
ATOM 1493 C C . THR A 1 181 ? 29.266 -27.5 1.045 1 54.81 181 THR A C 1
ATOM 1495 O O . THR A 1 181 ? 29.203 -28.359 1.921 1 54.81 181 THR A O 1
ATOM 1498 N N . GLY A 1 182 ? 30.547 -26.984 0.762 1 51.19 182 GLY A N 1
ATOM 1499 C CA . GLY A 1 182 ? 31.719 -27.016 1.617 1 51.19 182 GLY A CA 1
ATOM 1500 C C . GLY A 1 182 ? 31.562 -26.188 2.873 1 51.19 182 GLY A C 1
ATOM 1501 O O . GLY A 1 182 ? 30.594 -25.438 3.021 1 51.19 182 GLY A O 1
ATOM 1502 N N . LEU A 1 183 ? 32.469 -26.469 3.896 1 51.69 183 LEU A N 1
ATOM 1503 C CA . LEU A 1 183 ? 32.531 -25.797 5.191 1 51.69 183 LEU A CA 1
ATOM 1504 C C . LEU A 1 183 ? 32.438 -24.281 5.027 1 51.69 183 LEU A C 1
ATOM 1506 O O . LEU A 1 183 ? 31.812 -23.609 5.836 1 51.69 183 LEU A O 1
ATOM 1510 N N . TRP A 1 184 ? 33 -23.781 4.09 1 52.88 184 TRP A N 1
ATOM 1511 C CA . TRP A 1 184 ? 33.062 -22.344 3.824 1 52.88 184 TRP A CA 1
ATOM 1512 C C . TRP A 1 184 ? 31.656 -21.812 3.459 1 52.88 184 TRP A C 1
ATOM 1514 O O . TRP A 1 184 ? 31.281 -20.719 3.873 1 52.88 184 TRP A O 1
ATOM 1524 N N . ASN A 1 185 ? 31 -22.609 2.812 1 51.5 185 ASN A N 1
ATOM 1525 C CA . ASN A 1 185 ? 29.656 -22.219 2.43 1 51.5 185 ASN A CA 1
ATOM 1526 C C . ASN A 1 185 ? 28.703 -22.25 3.623 1 51.5 185 ASN A C 1
ATOM 1528 O O . ASN A 1 185 ? 27.734 -21.484 3.674 1 51.5 185 ASN A O 1
ATOM 1532 N N . LEU A 1 186 ? 28.953 -23.047 4.539 1 48.56 186 LEU A N 1
ATOM 1533 C CA . LEU A 1 186 ? 28.25 -23.031 5.816 1 48.56 186 LEU A CA 1
ATOM 1534 C C . LEU A 1 186 ? 28.516 -21.734 6.566 1 48.56 186 LEU A C 1
ATOM 1536 O O . LEU A 1 186 ? 27.594 -21.125 7.133 1 48.56 186 LEU A O 1
ATOM 1540 N N . VAL A 1 187 ? 29.828 -21.391 6.602 1 47.06 187 VAL A N 1
ATOM 1541 C CA . VAL A 1 187 ? 30.188 -20.125 7.258 1 47.06 187 VAL A CA 1
ATOM 1542 C C . VAL A 1 187 ? 29.516 -18.969 6.535 1 47.06 187 VAL A C 1
ATOM 1544 O O . VAL A 1 187 ? 28.984 -18.047 7.172 1 47.06 187 VAL A O 1
ATOM 1547 N N . LYS A 1 188 ? 29.5 -18.984 5.293 1 50.38 188 LYS A N 1
ATOM 1548 C CA . LYS A 1 188 ? 28.781 -17.969 4.531 1 50.38 188 LYS A CA 1
ATOM 1549 C C . LYS A 1 188 ? 27.297 -18 4.84 1 50.38 188 LYS A C 1
ATOM 1551 O O . LYS A 1 188 ? 26.641 -16.953 4.867 1 50.38 188 LYS A O 1
ATOM 1556 N N . GLY A 1 189 ? 26.875 -19.172 5.023 1 46.69 189 GLY A N 1
ATOM 1557 C CA . GLY A 1 189 ? 25.5 -19.344 5.453 1 46.69 189 GLY A CA 1
ATOM 1558 C C . GLY A 1 189 ? 25.203 -18.703 6.801 1 46.69 189 GLY A C 1
ATOM 1559 O O . GLY A 1 189 ? 24.172 -18.047 6.977 1 46.69 189 GLY A O 1
ATOM 1560 N N . VAL A 1 190 ? 26.172 -18.969 7.633 1 47.03 190 VAL A N 1
ATOM 1561 C CA . VAL A 1 190 ? 26.062 -18.375 8.961 1 47.03 190 VAL A CA 1
ATOM 1562 C C . VAL A 1 190 ? 26.172 -16.859 8.852 1 47.03 190 VAL A C 1
ATOM 1564 O O . VAL A 1 190 ? 25.406 -16.125 9.492 1 47.03 190 VAL A O 1
ATOM 1567 N N . LEU A 1 191 ? 27.094 -16.422 8.062 1 46.94 191 LEU A N 1
ATOM 1568 C CA . LEU A 1 191 ? 27.219 -14.977 7.883 1 46.94 191 LEU A CA 1
ATOM 1569 C C . LEU A 1 191 ? 26 -14.398 7.184 1 46.94 191 LEU A C 1
ATOM 1571 O O . LEU A 1 191 ? 25.531 -13.312 7.531 1 46.94 191 LEU A O 1
ATOM 1575 N N . ARG A 1 192 ? 25.594 -15.086 6.199 1 47.34 192 ARG A N 1
ATOM 1576 C CA . ARG A 1 192 ? 24.312 -14.711 5.59 1 47.34 192 ARG A CA 1
ATOM 1577 C C . ARG A 1 192 ? 23.188 -14.75 6.613 1 47.34 192 ARG A C 1
ATOM 1579 O O . ARG A 1 192 ? 22.25 -13.953 6.547 1 47.34 192 ARG A O 1
ATOM 1586 N N . PHE A 1 193 ? 23.391 -15.656 7.473 1 45.12 193 PHE A N 1
ATOM 1587 C CA . PHE A 1 193 ? 22.5 -15.742 8.625 1 45.12 193 PHE A CA 1
ATOM 1588 C C . PHE A 1 193 ? 22.5 -14.438 9.406 1 45.12 193 PHE A C 1
ATOM 1590 O O . PHE A 1 193 ? 21.438 -13.953 9.812 1 45.12 193 PHE A O 1
ATOM 1597 N N . ALA A 1 194 ? 23.719 -14.008 9.648 1 42.19 194 ALA A N 1
ATOM 1598 C CA . ALA A 1 194 ? 23.812 -12.758 10.383 1 42.19 194 ALA A CA 1
ATOM 1599 C C . ALA A 1 194 ? 23.141 -11.617 9.617 1 42.19 194 ALA A C 1
ATOM 1601 O O . ALA A 1 194 ? 22.469 -10.781 10.211 1 42.19 194 ALA A O 1
ATOM 1602 N N . LYS A 1 195 ? 23.406 -11.547 8.398 1 44.59 195 LYS A N 1
ATOM 1603 C CA . LYS A 1 195 ? 22.781 -10.523 7.566 1 44.59 195 LYS A CA 1
ATOM 1604 C C . LYS A 1 195 ? 21.266 -10.727 7.516 1 44.59 195 LYS A C 1
ATOM 1606 O O . LYS A 1 195 ? 20.5 -9.75 7.516 1 44.59 195 LYS A O 1
ATOM 1611 N N . THR A 1 196 ? 20.828 -11.992 7.344 1 44.16 196 THR A N 1
ATOM 1612 C CA . THR A 1 196 ? 19.422 -12.359 7.398 1 44.16 196 THR A CA 1
ATOM 1613 C C . THR A 1 196 ? 18.797 -11.93 8.727 1 44.16 196 THR A C 1
ATOM 1615 O O . THR A 1 196 ? 17.625 -11.562 8.781 1 44.16 196 THR A O 1
ATOM 1618 N N . THR A 1 197 ? 19.609 -11.984 9.688 1 42.97 197 THR A N 1
ATOM 1619 C CA . THR A 1 197 ? 19.172 -11.523 11 1 42.97 197 THR A CA 1
ATOM 1620 C C . THR A 1 197 ? 18.828 -10.031 10.961 1 42.97 197 THR A C 1
ATOM 1622 O O . THR A 1 197 ? 17.906 -9.578 11.633 1 42.97 197 THR A O 1
ATOM 1625 N N . GLU A 1 198 ? 19.703 -9.422 10.234 1 43.25 198 GLU A N 1
ATOM 1626 C CA . GLU A 1 198 ? 19.406 -7.992 10.172 1 43.25 198 GLU A CA 1
ATOM 1627 C C . GLU A 1 198 ? 18.078 -7.734 9.477 1 43.25 198 GLU A C 1
ATOM 1629 O O . GLU A 1 198 ? 17.312 -6.867 9.906 1 43.25 198 GLU A O 1
ATOM 1634 N N . PHE A 1 199 ? 17.859 -8.523 8.453 1 43.72 199 PHE A N 1
ATOM 1635 C CA . PHE A 1 199 ? 16.578 -8.414 7.773 1 43.72 199 PHE A CA 1
ATOM 1636 C C . PHE A 1 199 ? 15.438 -8.797 8.703 1 43.72 199 PHE A C 1
ATOM 1638 O O . PHE A 1 199 ? 14.406 -8.117 8.734 1 43.72 199 PHE A O 1
ATOM 1645 N N . ALA A 1 200 ? 15.617 -10 9.328 1 45.25 200 ALA A N 1
ATOM 1646 C CA . ALA A 1 200 ? 14.609 -10.461 10.281 1 45.25 200 ALA A CA 1
ATOM 1647 C C . ALA A 1 200 ? 14.359 -9.422 11.367 1 45.25 200 ALA A C 1
ATOM 1649 O O . ALA A 1 200 ? 13.234 -9.281 11.852 1 45.25 200 ALA A O 1
ATOM 1650 N N . ARG A 1 201 ? 15.406 -8.742 11.648 1 45.12 201 ARG A N 1
ATOM 1651 C CA . ARG A 1 201 ? 15.297 -7.777 12.742 1 45.12 201 ARG A CA 1
ATOM 1652 C C . ARG A 1 201 ? 14.469 -6.562 12.32 1 45.12 201 ARG A C 1
ATOM 1654 O O . ARG A 1 201 ? 13.852 -5.91 13.164 1 45.12 201 ARG A O 1
ATOM 1661 N N . THR A 1 202 ? 14.445 -6.434 11.008 1 47.53 202 THR A N 1
ATOM 1662 C CA . THR A 1 202 ? 13.742 -5.227 10.586 1 47.53 202 THR A CA 1
ATOM 1663 C C . THR A 1 202 ? 12.273 -5.531 10.297 1 47.53 202 THR A C 1
ATOM 1665 O O . THR A 1 202 ? 11.398 -4.699 10.562 1 47.53 202 THR A O 1
ATOM 1668 N N . GLU A 1 203 ? 12.109 -6.945 9.852 1 59.97 203 GLU A N 1
ATOM 1669 C CA . GLU A 1 203 ? 10.711 -7.266 9.594 1 59.97 203 GLU A CA 1
ATOM 1670 C C . GLU A 1 203 ? 10.078 -7.988 10.781 1 59.97 203 GLU A C 1
ATOM 1672 O O . GLU A 1 203 ? 10.664 -8.93 11.32 1 59.97 203 GLU A O 1
ATOM 1677 N N . GLY A 1 204 ? 9.32 -7.379 11.523 1 69.44 204 GLY A N 1
ATOM 1678 C CA . GLY A 1 204 ? 8.625 -7.957 12.664 1 69.44 204 GLY A CA 1
ATOM 1679 C C . GLY A 1 204 ? 7.984 -9.297 12.359 1 69.44 204 GLY A C 1
ATOM 1680 O O . GLY A 1 204 ? 8.109 -9.812 11.242 1 69.44 204 GLY A O 1
ATOM 1681 N N . ARG A 1 205 ? 7.531 -10.055 13.234 1 81.5 205 ARG A N 1
ATOM 1682 C CA . ARG A 1 205 ? 6.832 -11.328 13.094 1 81.5 205 ARG A CA 1
ATOM 1683 C C . ARG A 1 205 ? 5.461 -11.133 12.461 1 81.5 205 ARG A C 1
ATOM 1685 O O . ARG A 1 205 ? 4.805 -10.109 12.672 1 81.5 205 ARG A O 1
ATOM 1692 N N . GLU A 1 206 ? 5.152 -12.055 11.602 1 89.81 206 GLU A N 1
ATOM 1693 C CA . GLU A 1 206 ? 3.797 -12.047 11.055 1 89.81 206 GLU A CA 1
ATOM 1694 C C . GLU A 1 206 ? 2.793 -12.594 12.062 1 89.81 206 GLU A C 1
ATOM 1696 O O . GLU A 1 206 ? 2.914 -13.734 12.508 1 89.81 206 GLU A O 1
ATOM 1701 N N . LYS A 1 207 ? 1.903 -11.82 12.406 1 92 207 LYS A N 1
ATOM 1702 C CA . LYS A 1 207 ? 0.909 -12.203 13.406 1 92 207 LYS A CA 1
ATOM 1703 C C . LYS A 1 207 ? -0.409 -11.469 13.18 1 92 207 LYS A C 1
ATOM 1705 O O . LYS A 1 207 ? -0.454 -10.469 12.453 1 92 207 LYS A O 1
ATOM 1710 N N . GLY A 1 208 ? -1.446 -11.992 13.766 1 94.88 208 GLY A N 1
ATOM 1711 C CA . GLY A 1 208 ? -2.736 -11.32 13.758 1 94.88 208 GLY A CA 1
ATOM 1712 C C . GLY A 1 208 ? -3.615 -11.727 12.594 1 94.88 208 GLY A C 1
ATOM 1713 O O . GLY A 1 208 ? -4.672 -11.133 12.367 1 94.88 208 GLY A O 1
ATOM 1714 N N . TYR A 1 209 ? -3.139 -12.656 11.859 1 97.5 209 TYR A N 1
ATOM 1715 C CA . TYR A 1 209 ? -3.926 -13.242 10.773 1 97.5 209 TYR A CA 1
ATOM 1716 C C . TYR A 1 209 ? -3.484 -14.68 10.5 1 97.5 209 TYR A C 1
ATOM 1718 O O . TYR A 1 209 ? -2.42 -15.102 10.953 1 97.5 209 TYR A O 1
ATOM 1726 N N . ILE A 1 210 ? -4.293 -15.43 9.797 1 97.94 210 ILE A N 1
ATOM 1727 C CA . ILE A 1 210 ? -3.928 -16.75 9.281 1 97.94 210 ILE A CA 1
ATOM 1728 C C . ILE A 1 210 ? -4.504 -16.938 7.883 1 97.94 210 ILE A C 1
ATOM 1730 O O . ILE A 1 210 ? -5.602 -16.453 7.586 1 97.94 210 ILE A O 1
ATOM 1734 N N . TYR A 1 211 ? -3.729 -17.609 7.008 1 98.38 211 TYR A N 1
ATOM 1735 C CA . TYR A 1 211 ? -4.082 -17.734 5.598 1 98.38 211 TYR A CA 1
ATOM 1736 C C . TYR A 1 211 ? -3.906 -19.172 5.121 1 98.38 211 TYR A C 1
ATOM 1738 O O . TYR A 1 211 ? -2.85 -19.766 5.32 1 98.38 211 TYR A O 1
ATOM 1746 N N . PHE A 1 212 ? -4.961 -19.719 4.562 1 98.56 212 PHE A N 1
ATOM 1747 C CA . PHE A 1 212 ? -4.957 -21.078 4.012 1 98.56 212 PHE A CA 1
ATOM 1748 C C . PHE A 1 212 ? -5.449 -21.078 2.566 1 98.56 212 PHE A C 1
ATOM 1750 O O . PHE A 1 212 ? -6.254 -20.219 2.182 1 98.56 212 PHE A O 1
ATOM 1757 N N . GLN A 1 213 ? -5.012 -22.047 1.822 1 98.38 213 GLN A N 1
ATOM 1758 C CA . GLN A 1 213 ? -5.574 -22.391 0.523 1 98.38 213 GLN A CA 1
ATOM 1759 C C . GLN A 1 213 ? -5.965 -23.859 0.473 1 98.38 213 GLN A C 1
ATOM 1761 O O . GLN A 1 213 ? -5.438 -24.672 1.232 1 98.38 213 GLN A O 1
ATOM 1766 N N . ASP A 1 214 ? -6.898 -24.172 -0.404 1 98.31 214 ASP A N 1
ATOM 1767 C CA . ASP A 1 214 ? -7.172 -25.578 -0.657 1 98.31 214 ASP A CA 1
ATOM 1768 C C . ASP A 1 214 ? -5.969 -26.266 -1.292 1 98.31 214 ASP A C 1
ATOM 1770 O O . ASP A 1 214 ? -5.297 -25.688 -2.15 1 98.31 214 ASP A O 1
ATOM 1774 N N . PHE A 1 215 ? -5.723 -27.438 -0.825 1 97.25 215 PHE A N 1
ATOM 1775 C CA . PHE A 1 215 ? -4.785 -28.297 -1.547 1 97.25 215 PHE A CA 1
ATOM 1776 C C . PHE A 1 215 ? -5.457 -28.938 -2.758 1 97.25 215 PHE A C 1
ATOM 1778 O O . PHE A 1 215 ? -6.496 -29.594 -2.627 1 97.25 215 PHE A O 1
ATOM 1785 N N . ILE A 1 216 ? -4.906 -28.75 -3.908 1 96.69 216 ILE A N 1
ATOM 1786 C CA . ILE A 1 216 ? -5.41 -29.391 -5.121 1 96.69 216 ILE A CA 1
ATOM 1787 C C . ILE A 1 216 ? -4.543 -30.594 -5.465 1 96.69 216 ILE A C 1
ATOM 1789 O O . ILE A 1 216 ? -3.379 -30.453 -5.844 1 96.69 216 ILE A O 1
ATOM 1793 N N . PRO A 1 217 ? -5.098 -31.719 -5.402 1 93.75 217 PRO A N 1
ATOM 1794 C CA . PRO A 1 217 ? -4.293 -32.938 -5.609 1 93.75 217 PRO A CA 1
ATOM 1795 C C . PRO A 1 217 ? -3.947 -33.156 -7.078 1 93.75 217 PRO A C 1
ATOM 1797 O O . PRO A 1 217 ? -4.43 -32.438 -7.953 1 93.75 217 PRO A O 1
ATOM 1800 N N . ASP A 1 218 ? -3.062 -34.094 -7.316 1 92.25 218 ASP A N 1
ATOM 1801 C CA . ASP A 1 218 ? -2.715 -34.656 -8.617 1 92.25 218 ASP A CA 1
ATOM 1802 C C . ASP A 1 218 ? -2.006 -33.625 -9.484 1 92.25 218 ASP A C 1
ATOM 1804 O O . ASP A 1 218 ? -2.271 -33.531 -10.688 1 92.25 218 ASP A O 1
ATOM 1808 N N . ASN A 1 219 ? -1.269 -32.75 -8.875 1 94.62 219 ASN A N 1
ATOM 1809 C CA . ASN A 1 219 ? -0.36 -31.859 -9.578 1 94.62 219 ASN A CA 1
ATOM 1810 C C . ASN A 1 219 ? 1.1 -32.219 -9.312 1 94.62 219 ASN A C 1
ATOM 1812 O O . ASN A 1 219 ? 1.583 -32.062 -8.188 1 94.62 219 ASN A O 1
ATOM 1816 N N . ASP A 1 220 ? 1.785 -32.688 -10.305 1 93 220 ASP A N 1
ATOM 1817 C CA . ASP A 1 220 ? 3.201 -33 -10.148 1 93 220 ASP A CA 1
ATOM 1818 C C . ASP A 1 220 ? 4.078 -31.859 -10.633 1 93 220 ASP A C 1
ATOM 1820 O O . ASP A 1 220 ? 5.301 -32 -10.742 1 93 220 ASP A O 1
ATOM 1824 N N . HIS A 1 221 ? 3.516 -30.797 -11.039 1 94.19 221 HIS A N 1
ATOM 1825 C CA . HIS A 1 221 ? 4.18 -29.594 -11.508 1 94.19 221 HIS A CA 1
ATOM 1826 C C . HIS A 1 221 ? 3.273 -28.375 -11.359 1 94.19 221 HIS A C 1
ATOM 1828 O O . HIS A 1 221 ? 2.084 -28.516 -11.062 1 94.19 221 HIS A O 1
ATOM 1834 N N . ASP A 1 222 ? 3.812 -27.203 -11.398 1 95.12 222 ASP A N 1
ATOM 1835 C CA . ASP A 1 222 ? 3.041 -26 -11.695 1 95.12 222 ASP A CA 1
ATOM 1836 C C . ASP A 1 222 ? 3.51 -25.359 -13 1 95.12 222 ASP A C 1
ATOM 1838 O O . ASP A 1 222 ? 4.52 -25.766 -13.57 1 95.12 222 ASP A O 1
ATOM 1842 N N . ILE A 1 223 ? 2.693 -24.562 -13.586 1 96.69 223 ILE A N 1
ATOM 1843 C CA . ILE A 1 223 ? 3 -23.797 -14.789 1 96.69 223 ILE A CA 1
ATOM 1844 C C . ILE A 1 223 ? 3.148 -22.328 -14.438 1 96.69 223 ILE A C 1
ATOM 1846 O O . ILE A 1 223 ? 2.234 -21.719 -13.875 1 96.69 223 ILE A O 1
ATOM 1850 N N . ARG A 1 224 ? 4.312 -21.812 -14.719 1 97 224 ARG A N 1
ATOM 1851 C CA . ARG A 1 224 ? 4.488 -20.375 -14.617 1 97 224 ARG A CA 1
ATOM 1852 C C . ARG A 1 224 ? 4.34 -19.703 -15.977 1 97 224 ARG A C 1
ATOM 1854 O O . ARG A 1 224 ? 4.996 -20.094 -16.953 1 97 224 ARG A O 1
ATOM 1861 N N . VAL A 1 225 ? 3.504 -18.781 -16.062 1 98.06 225 VAL A N 1
ATOM 1862 C CA . VAL A 1 225 ? 3.369 -17.906 -17.219 1 98.06 225 VAL A CA 1
ATOM 1863 C C . VAL A 1 225 ? 3.771 -16.484 -16.859 1 98.06 225 VAL A C 1
ATOM 1865 O O . VAL A 1 225 ? 3.152 -15.859 -15.992 1 98.06 225 VAL A O 1
ATOM 1868 N N . VAL A 1 226 ? 4.789 -15.953 -17.469 1 97.88 226 VAL A N 1
ATOM 1869 C CA . VAL A 1 226 ? 5.234 -14.578 -17.281 1 97.88 226 VAL A CA 1
ATOM 1870 C C . VAL A 1 226 ? 4.742 -13.711 -18.438 1 97.88 226 VAL A C 1
ATOM 1872 O O . VAL A 1 226 ? 5.113 -13.93 -19.594 1 97.88 226 VAL A O 1
ATOM 1875 N N . VAL A 1 227 ? 3.938 -12.789 -18.109 1 98.44 227 VAL A N 1
ATOM 1876 C CA . VAL A 1 227 ? 3.438 -11.859 -19.125 1 98.44 227 VAL A CA 1
ATOM 1877 C C . VAL A 1 227 ? 4.152 -10.516 -18.984 1 98.44 227 VAL A C 1
ATOM 1879 O O . VAL A 1 227 ? 4.23 -9.953 -17.891 1 98.44 227 VAL A O 1
ATOM 1882 N N . ILE A 1 228 ? 4.688 -10 -20.031 1 97.75 228 ILE A N 1
ATOM 1883 C CA . ILE A 1 228 ? 5.227 -8.648 -20.156 1 97.75 228 ILE A CA 1
ATOM 1884 C C . ILE A 1 228 ? 4.609 -7.953 -21.359 1 97.75 228 ILE A C 1
ATOM 1886 O O . ILE A 1 228 ? 4.926 -8.289 -22.516 1 97.75 228 ILE A O 1
ATOM 1890 N N . ALA A 1 229 ? 3.74 -6.996 -21.062 1 96.25 229 ALA A N 1
ATOM 1891 C CA . ALA A 1 229 ? 3.018 -6.289 -22.109 1 96.25 229 ALA A CA 1
ATOM 1892 C C . ALA A 1 229 ? 2.285 -7.27 -23.031 1 96.25 229 ALA A C 1
ATOM 1894 O O . ALA A 1 229 ? 1.306 -7.895 -22.609 1 96.25 229 ALA A O 1
ATOM 1895 N N . ASP A 1 230 ? 2.809 -7.512 -24.203 1 97.19 230 ASP A N 1
ATOM 1896 C CA . ASP A 1 230 ? 2.082 -8.328 -25.172 1 97.19 230 ASP A CA 1
ATOM 1897 C C . ASP A 1 230 ? 2.801 -9.656 -25.422 1 97.19 230 ASP A C 1
ATOM 1899 O O . ASP A 1 230 ? 2.518 -10.344 -26.406 1 97.19 230 ASP A O 1
ATOM 1903 N N . ARG A 1 231 ? 3.709 -10.023 -24.562 1 98 231 ARG A N 1
ATOM 1904 C CA . ARG A 1 231 ? 4.418 -11.297 -24.672 1 98 231 ARG A CA 1
ATOM 1905 C C . ARG A 1 231 ? 4.184 -12.156 -23.438 1 98 231 ARG A C 1
ATOM 1907 O O . ARG A 1 231 ? 4.137 -11.648 -22.312 1 98 231 ARG A O 1
ATOM 1914 N N . ALA A 1 232 ? 4.105 -13.469 -23.656 1 98.19 232 ALA A N 1
ATOM 1915 C CA . ALA A 1 232 ? 4.023 -14.422 -22.547 1 98.19 232 ALA A CA 1
ATOM 1916 C C . ALA A 1 232 ? 5.133 -15.469 -22.641 1 98.19 232 ALA A C 1
ATOM 1918 O O . ALA A 1 232 ? 5.395 -16.016 -23.719 1 98.19 232 ALA A O 1
ATOM 1919 N N . TYR A 1 233 ? 5.809 -15.695 -21.594 1 97.38 233 TYR A N 1
ATOM 1920 C CA . TYR A 1 233 ? 6.84 -16.719 -21.438 1 97.38 233 TYR A CA 1
ATOM 1921 C C . TYR A 1 233 ? 6.371 -17.812 -20.5 1 97.38 233 TYR A C 1
ATOM 1923 O O . TYR A 1 233 ? 5.648 -17.562 -19.531 1 97.38 233 TYR A O 1
ATOM 1931 N N . THR A 1 234 ? 6.773 -19.047 -20.797 1 96.75 234 THR A N 1
ATOM 1932 C CA . THR A 1 234 ? 6.191 -20.156 -20.047 1 96.75 234 THR A CA 1
ATOM 1933 C C . THR A 1 234 ? 7.285 -21.062 -19.484 1 96.75 234 THR A C 1
ATOM 1935 O O . THR A 1 234 ? 8.32 -21.281 -20.125 1 96.75 234 THR A O 1
ATOM 1938 N N . ILE A 1 235 ? 7.012 -21.531 -18.297 1 96.06 235 ILE A N 1
ATOM 1939 C CA . ILE A 1 235 ? 7.891 -22.469 -17.609 1 96.06 235 ILE A CA 1
ATOM 1940 C C . ILE A 1 235 ? 7.059 -23.547 -16.906 1 96.06 235 ILE A C 1
ATOM 1942 O O . ILE A 1 235 ? 6.098 -23.234 -16.203 1 96.06 235 ILE A O 1
ATOM 1946 N N . LYS A 1 236 ? 7.398 -24.781 -17.172 1 96.19 236 LYS A N 1
ATOM 1947 C CA . LYS A 1 236 ? 6.887 -25.891 -16.391 1 96.19 236 LYS A CA 1
ATOM 1948 C C . LYS A 1 236 ? 7.855 -26.266 -15.266 1 96.19 236 LYS A C 1
ATOM 1950 O O . LYS A 1 236 ? 9.016 -26.594 -15.531 1 96.19 236 LYS A O 1
ATOM 1955 N N . ARG A 1 237 ? 7.426 -26.156 -14.031 1 93.62 237 ARG A N 1
ATOM 1956 C CA . ARG A 1 237 ? 8.281 -26.469 -12.891 1 93.62 237 ARG A CA 1
ATOM 1957 C C . ARG A 1 237 ? 7.812 -27.734 -12.172 1 93.62 237 ARG A C 1
ATOM 1959 O O . ARG A 1 237 ? 6.684 -27.781 -11.68 1 93.62 237 ARG A O 1
ATOM 1966 N N . MET A 1 238 ? 8.625 -28.656 -12.055 1 92.38 238 MET A N 1
ATOM 1967 C CA . MET A 1 238 ? 8.266 -29.938 -11.469 1 92.38 238 MET A CA 1
ATOM 1968 C C . MET A 1 238 ? 8.375 -29.891 -9.945 1 92.38 238 MET A C 1
ATOM 1970 O O . MET A 1 238 ? 9.188 -29.141 -9.398 1 92.38 238 MET A O 1
ATOM 1974 N N . VAL A 1 239 ? 7.531 -30.688 -9.32 1 86.62 239 VAL A N 1
ATOM 1975 C CA . VAL A 1 239 ? 7.609 -30.828 -7.867 1 86.62 239 VAL A CA 1
ATOM 1976 C C . VAL A 1 239 ? 8.773 -31.75 -7.5 1 86.62 239 VAL A C 1
ATOM 1978 O O . VAL A 1 239 ? 9.07 -32.719 -8.219 1 86.62 239 VAL A O 1
ATOM 1981 N N . ARG A 1 240 ? 9.414 -31.391 -6.406 1 77.94 240 ARG A N 1
ATOM 1982 C CA . ARG A 1 240 ? 10.469 -32.281 -5.918 1 77.94 240 ARG A CA 1
ATOM 1983 C C . ARG A 1 240 ? 9.883 -33.594 -5.406 1 77.94 240 ARG A C 1
ATOM 1985 O O . ARG A 1 240 ? 8.703 -33.656 -5.059 1 77.94 240 ARG A O 1
ATOM 1992 N N . GLU A 1 241 ? 10.82 -34.594 -5.328 1 76.69 241 GLU A N 1
ATOM 1993 C CA . GLU A 1 241 ? 10.391 -35.875 -4.773 1 76.69 241 GLU A CA 1
ATOM 1994 C C . GLU A 1 241 ? 9.914 -35.719 -3.332 1 76.69 241 GLU A C 1
ATOM 1996 O O . GLU A 1 241 ? 10.578 -35.094 -2.516 1 76.69 241 GLU A O 1
ATOM 2001 N N . SER A 1 242 ? 8.719 -36.062 -2.863 1 71.19 242 SER A N 1
ATOM 2002 C CA . SER A 1 242 ? 8.133 -36.062 -1.525 1 71.19 242 SER A CA 1
ATOM 2003 C C . SER A 1 242 ? 7.676 -34.688 -1.109 1 71.19 242 SER A C 1
ATOM 2005 O O . SER A 1 242 ? 7.523 -34.406 0.081 1 71.19 242 SER A O 1
ATOM 2007 N N . ASP A 1 243 ? 7.836 -33.781 -2.072 1 76.62 243 ASP A N 1
ATOM 2008 C CA . ASP A 1 243 ? 7.34 -32.438 -1.832 1 76.62 243 ASP A CA 1
ATOM 2009 C C . ASP A 1 243 ? 6.125 -32.125 -2.707 1 76.62 243 ASP A C 1
ATOM 2011 O O . ASP A 1 243 ? 5.938 -32.75 -3.752 1 76.62 243 ASP A O 1
ATOM 2015 N N . PHE A 1 244 ? 5.227 -31.344 -2.258 1 78.56 244 PHE A N 1
ATOM 2016 C CA . PHE A 1 244 ? 4.07 -30.953 -3.059 1 78.56 244 PHE A CA 1
ATOM 2017 C C . PHE A 1 244 ? 4.316 -29.625 -3.762 1 78.56 244 PHE A C 1
ATOM 2019 O O . PHE A 1 244 ? 3.529 -29.219 -4.613 1 78.56 244 PHE A O 1
ATOM 2026 N N . ARG A 1 245 ? 5.434 -29.062 -3.43 1 78.06 245 ARG A N 1
ATOM 2027 C CA . ARG A 1 245 ? 5.734 -27.734 -3.945 1 78.06 245 ARG A CA 1
ATOM 2028 C C . ARG A 1 245 ? 6.656 -27.812 -5.156 1 78.06 245 ARG A C 1
ATOM 2030 O O . ARG A 1 245 ? 7.648 -28.547 -5.145 1 78.06 245 ARG A O 1
ATOM 2037 N N . ALA A 1 246 ? 6.336 -26.891 -6.098 1 79.19 246 ALA A N 1
ATOM 2038 C CA . ALA A 1 246 ? 7.148 -26.828 -7.309 1 79.19 246 ALA A CA 1
ATOM 2039 C C . ALA A 1 246 ? 8.164 -25.688 -7.234 1 79.19 246 ALA A C 1
ATOM 2041 O O . ALA A 1 246 ? 9.297 -25.828 -7.691 1 79.19 246 ALA A O 1
ATOM 2042 N N . SER A 1 247 ? 7.715 -24.672 -6.625 1 74.94 247 SER A N 1
ATOM 2043 C CA . SER A 1 247 ? 8.602 -23.516 -6.523 1 74.94 247 SER A CA 1
ATOM 2044 C C . SER A 1 247 ? 9.883 -23.875 -5.777 1 74.94 247 SER A C 1
ATOM 2046 O O . SER A 1 247 ? 9.844 -24.547 -4.75 1 74.94 247 SER A O 1
ATOM 2048 N N . GLY A 1 248 ? 11.023 -23.562 -6.406 1 66.44 248 GLY A N 1
ATOM 2049 C CA . GLY A 1 248 ? 12.312 -23.812 -5.785 1 66.44 248 GLY A CA 1
ATOM 2050 C C . GLY A 1 248 ? 12.922 -25.141 -6.203 1 66.44 248 GLY A C 1
ATOM 2051 O O . GLY A 1 248 ? 14.055 -25.453 -5.828 1 66.44 248 GLY A O 1
ATOM 2052 N N . SER A 1 249 ? 12.258 -26.125 -6.977 1 68.12 249 SER A N 1
ATOM 2053 C CA . SER A 1 249 ? 12.727 -27.453 -7.316 1 68.12 249 SER A CA 1
ATOM 2054 C C . SER A 1 249 ? 13.852 -27.406 -8.344 1 68.12 249 SER A C 1
ATOM 2056 O O . SER A 1 249 ? 14.625 -28.359 -8.477 1 68.12 249 SER A O 1
ATOM 2058 N N . ALA A 1 250 ? 14.055 -26.438 -9 1 70.5 250 ALA A N 1
ATOM 2059 C CA . ALA A 1 250 ? 15.102 -26.234 -10 1 70.5 250 ALA A CA 1
ATOM 2060 C C . ALA A 1 250 ? 14.875 -27.125 -11.219 1 70.5 250 ALA A C 1
ATOM 2062 O O . ALA A 1 250 ? 15.633 -27.062 -12.188 1 70.5 250 ALA A O 1
ATOM 2063 N N . ILE A 1 251 ? 13.891 -28.094 -11.258 1 82.62 251 ILE A N 1
ATOM 2064 C CA . ILE A 1 251 ? 13.562 -28.891 -12.43 1 82.62 251 ILE A CA 1
ATOM 2065 C C . ILE A 1 251 ? 12.547 -28.156 -13.289 1 82.62 251 ILE A C 1
ATOM 2067 O O . ILE A 1 251 ? 11.367 -28.062 -12.938 1 82.62 251 ILE A O 1
ATOM 2071 N N . LYS A 1 252 ? 13.031 -27.672 -14.445 1 89.75 252 LYS A N 1
ATOM 2072 C CA . LYS A 1 252 ? 12.195 -26.797 -15.266 1 89.75 252 LYS A CA 1
ATOM 2073 C C . LYS A 1 252 ? 12.234 -27.219 -16.734 1 89.75 252 LYS A C 1
ATOM 2075 O O . LYS A 1 252 ? 13.258 -27.688 -17.219 1 89.75 252 LYS A O 1
ATOM 2080 N N . TYR A 1 253 ? 11.125 -27.109 -17.375 1 93.06 253 TYR A N 1
ATOM 2081 C CA . TYR A 1 253 ? 10.984 -27.328 -18.812 1 93.06 253 TYR A CA 1
ATOM 2082 C C . TYR A 1 253 ? 10.305 -26.141 -19.484 1 93.06 253 TYR A C 1
ATOM 2084 O O . TYR A 1 253 ? 9.438 -25.484 -18.875 1 93.06 253 TYR A O 1
ATOM 2092 N N . MET A 1 254 ? 10.672 -25.797 -20.781 1 94.25 254 MET A N 1
ATOM 2093 C CA . MET A 1 254 ? 10.141 -24.609 -21.422 1 94.25 254 MET A CA 1
ATOM 2094 C C . MET A 1 254 ? 9.688 -24.906 -22.844 1 94.25 254 MET A C 1
ATOM 2096 O O . MET A 1 254 ? 9.391 -23.984 -23.609 1 94.25 254 MET A O 1
ATOM 2100 N N . ASP A 1 255 ? 9.57 -26.203 -23.188 1 93.81 255 ASP A N 1
ATOM 2101 C CA . ASP A 1 255 ? 9.102 -26.562 -24.516 1 93.81 255 ASP A CA 1
ATOM 2102 C C . ASP A 1 255 ? 7.664 -26.094 -24.734 1 93.81 255 ASP A C 1
ATOM 2104 O O . ASP A 1 255 ? 6.789 -26.375 -23.922 1 93.81 255 ASP A O 1
ATOM 2108 N N . LYS A 1 256 ? 7.43 -25.469 -25.828 1 94.12 256 LYS A N 1
ATOM 2109 C CA . LYS A 1 256 ? 6.148 -24.812 -26.078 1 94.12 256 LYS A CA 1
ATOM 2110 C C . LYS A 1 256 ? 5.004 -25.828 -26.062 1 94.12 256 LYS A C 1
ATOM 2112 O O . LYS A 1 256 ? 3.863 -25.484 -25.75 1 94.12 256 LYS A O 1
ATOM 2117 N N . GLU A 1 257 ? 5.262 -27.141 -26.375 1 95.62 257 GLU A N 1
ATOM 2118 C CA . GLU A 1 257 ? 4.227 -28.156 -26.484 1 95.62 257 GLU A CA 1
ATOM 2119 C C . GLU A 1 257 ? 3.658 -28.516 -25.125 1 95.62 257 GLU A C 1
ATOM 2121 O O . GLU A 1 257 ? 2.604 -29.141 -25.031 1 95.62 257 GLU A O 1
ATOM 2126 N N . LEU A 1 258 ? 4.309 -28.062 -24.078 1 95.81 258 LEU A N 1
ATOM 2127 C CA . LEU A 1 258 ? 3.957 -28.469 -22.719 1 95.81 258 LEU A CA 1
ATOM 2128 C C . LEU A 1 258 ? 2.846 -27.594 -22.156 1 95.81 258 LEU A C 1
ATOM 2130 O O . LEU A 1 258 ? 2.301 -27.891 -21.094 1 95.81 258 LEU A O 1
ATOM 2134 N N . PHE A 1 259 ? 2.424 -26.609 -22.875 1 97.19 259 PHE A N 1
ATOM 2135 C CA . PHE A 1 259 ? 1.576 -25.594 -22.266 1 97.19 259 PHE A CA 1
ATOM 2136 C C . PHE A 1 259 ? 0.24 -25.5 -22.984 1 97.19 259 PHE A C 1
ATOM 2138 O O . PHE A 1 259 ? 0.19 -25.562 -24.219 1 97.19 259 PHE A O 1
ATOM 2145 N N . LYS A 1 260 ? -0.753 -25.422 -22.203 1 97.19 260 LYS A N 1
ATOM 2146 C CA . LYS A 1 260 ? -2.104 -25.25 -22.734 1 97.19 260 LYS A CA 1
ATOM 2147 C C . LYS A 1 260 ? -2.363 -23.797 -23.125 1 97.19 260 LYS A C 1
ATOM 2149 O O . LYS A 1 260 ? -2.152 -22.891 -22.328 1 97.19 260 LYS A O 1
ATOM 2154 N N . GLU A 1 261 ? -2.939 -23.578 -24.266 1 97.69 261 GLU A N 1
ATOM 2155 C CA . GLU A 1 261 ? -3.205 -22.234 -24.781 1 97.69 261 GLU A CA 1
ATOM 2156 C C . GLU A 1 261 ? -4.184 -21.484 -23.875 1 97.69 261 GLU A C 1
ATOM 2158 O O . GLU A 1 261 ? -4.059 -20.281 -23.688 1 97.69 261 GLU A O 1
ATOM 2163 N N . GLY A 1 262 ? -5.148 -22.203 -23.391 1 97.81 262 GLY A N 1
ATOM 2164 C CA . GLY A 1 262 ? -6.133 -21.578 -22.516 1 97.81 262 GLY A CA 1
ATOM 2165 C C . GLY A 1 262 ? -5.516 -20.922 -21.297 1 97.81 262 GLY A C 1
ATOM 2166 O O . GLY A 1 262 ? -5.984 -19.875 -20.844 1 97.81 262 GLY A O 1
ATOM 2167 N N . THR A 1 263 ? -4.445 -21.547 -20.75 1 98.56 263 THR A N 1
ATOM 2168 C CA . THR A 1 263 ? -3.748 -21 -19.578 1 98.56 263 THR A CA 1
ATOM 2169 C C . THR A 1 263 ? -3.02 -19.719 -19.953 1 98.56 263 THR A C 1
ATOM 2171 O O . THR A 1 263 ? -3.074 -18.734 -19.203 1 98.56 263 THR A O 1
ATOM 2174 N N . ILE A 1 264 ? -2.389 -19.703 -21.078 1 98.69 264 ILE A N 1
ATOM 2175 C CA . ILE A 1 264 ? -1.657 -18.531 -21.547 1 98.69 264 ILE A CA 1
ATOM 2176 C C . ILE A 1 264 ? -2.633 -17.391 -21.828 1 98.69 264 ILE A C 1
ATOM 2178 O O . ILE A 1 264 ? -2.387 -16.25 -21.422 1 98.69 264 ILE A O 1
ATOM 2182 N N . LYS A 1 265 ? -3.715 -17.703 -22.453 1 98.56 265 LYS A N 1
ATOM 2183 C CA . LYS A 1 265 ? -4.746 -16.719 -22.75 1 98.56 265 LYS A CA 1
ATOM 2184 C C . LYS A 1 265 ? -5.273 -16.094 -21.453 1 98.56 265 LYS A C 1
ATOM 2186 O O . LYS A 1 265 ? -5.445 -14.867 -21.375 1 98.56 265 LYS A O 1
ATOM 2191 N N . LEU A 1 266 ? -5.512 -16.938 -20.484 1 98.56 266 LEU A N 1
ATOM 2192 C CA . LEU A 1 266 ? -5.996 -16.453 -19.188 1 98.56 266 LEU A CA 1
ATOM 2193 C C . LEU A 1 266 ? -5.012 -15.477 -18.562 1 98.56 266 LEU A C 1
ATOM 2195 O O . LEU A 1 266 ? -5.414 -14.445 -18.031 1 98.56 266 LEU A O 1
ATOM 2199 N N . ALA A 1 267 ? -3.732 -15.758 -18.625 1 98.81 267 ALA A N 1
ATOM 2200 C CA . ALA A 1 267 ? -2.699 -14.875 -18.078 1 98.81 267 ALA A CA 1
ATOM 2201 C C . ALA A 1 267 ? -2.719 -13.516 -18.766 1 98.81 267 ALA A C 1
ATOM 2203 O O . ALA A 1 267 ? -2.641 -12.477 -18.109 1 98.81 267 ALA A O 1
ATOM 2204 N N . PHE A 1 268 ? -2.875 -13.5 -20.109 1 98.81 268 PHE A N 1
ATOM 2205 C CA . PHE A 1 268 ? -2.967 -12.25 -20.859 1 98.81 268 PHE A CA 1
ATOM 2206 C C . PHE A 1 268 ? -4.188 -11.445 -20.438 1 98.81 268 PHE A C 1
ATOM 2208 O O . PHE A 1 268 ? -4.094 -10.242 -20.203 1 98.81 268 PHE A O 1
ATOM 2215 N N . GLU A 1 269 ? -5.301 -12.125 -20.312 1 98.56 269 GLU A N 1
ATOM 2216 C CA . GLU A 1 269 ? -6.562 -11.469 -19.984 1 98.56 269 GLU A CA 1
ATOM 2217 C C . GLU A 1 269 ? -6.5 -10.797 -18.625 1 98.56 269 GLU A C 1
ATOM 2219 O O . GLU A 1 269 ? -6.934 -9.656 -18.469 1 98.56 269 GLU A O 1
ATOM 2224 N N . ILE A 1 270 ? -5.98 -11.508 -17.672 1 98.69 270 ILE A N 1
ATOM 2225 C CA . ILE A 1 270 ? -5.91 -10.977 -16.312 1 98.69 270 ILE A CA 1
ATOM 2226 C C . ILE A 1 270 ? -4.918 -9.812 -16.266 1 98.69 270 ILE A C 1
ATOM 2228 O O . ILE A 1 270 ? -5.18 -8.797 -15.633 1 98.69 270 ILE A O 1
ATOM 2232 N N . THR A 1 271 ? -3.781 -9.945 -16.938 1 98.62 271 THR A N 1
ATOM 2233 C CA . THR A 1 271 ? -2.793 -8.875 -16.984 1 98.62 271 THR A CA 1
ATOM 2234 C C . THR A 1 271 ? -3.402 -7.605 -17.562 1 98.62 271 THR A C 1
ATOM 2236 O O . THR A 1 271 ? -3.174 -6.508 -17.047 1 98.62 271 THR A O 1
ATOM 2239 N N . GLU A 1 272 ? -4.168 -7.77 -18.594 1 98.06 272 GLU A N 1
ATOM 2240 C CA . GLU A 1 272 ? -4.844 -6.641 -19.234 1 98.06 272 GLU A CA 1
ATOM 2241 C C . GLU A 1 272 ? -5.887 -6.027 -18.297 1 98.06 272 GLU A C 1
ATOM 2243 O O . GLU A 1 272 ? -5.941 -4.809 -18.141 1 98.06 272 GLU A O 1
ATOM 2248 N N . LYS A 1 273 ? -6.656 -6.902 -17.688 1 98 273 LYS A N 1
ATOM 2249 C CA . LYS A 1 273 ? -7.707 -6.449 -16.781 1 98 273 LYS A CA 1
ATOM 2250 C C . LYS A 1 273 ? -7.129 -5.629 -15.633 1 98 273 LYS A C 1
ATOM 2252 O O . LYS A 1 273 ? -7.73 -4.645 -15.203 1 98 273 LYS A O 1
ATOM 2257 N N . LEU A 1 274 ? -5.949 -5.988 -15.219 1 98.38 274 LEU A N 1
ATOM 2258 C CA . LEU A 1 274 ? -5.32 -5.336 -14.078 1 98.38 274 LEU A CA 1
ATOM 2259 C C . LEU A 1 274 ? -4.484 -4.141 -14.523 1 98.38 274 LEU A C 1
ATOM 2261 O O . LEU A 1 274 ? -3.92 -3.428 -13.695 1 98.38 274 LEU A O 1
ATOM 2265 N N . GLU A 1 275 ? -4.379 -3.961 -15.836 1 97.38 275 GLU A N 1
ATOM 2266 C CA . GLU A 1 275 ? -3.52 -2.926 -16.406 1 97.38 275 GLU A CA 1
ATOM 2267 C C . GLU A 1 275 ? -2.09 -3.049 -15.891 1 97.38 275 GLU A C 1
ATOM 2269 O O . GLU A 1 275 ? -1.451 -2.045 -15.562 1 97.38 275 GLU A O 1
ATOM 2274 N N . ALA A 1 276 ? -1.666 -4.312 -15.719 1 98.31 276 ALA A N 1
ATOM 2275 C CA . ALA A 1 276 ? -0.312 -4.59 -15.242 1 98.31 276 ALA A CA 1
ATOM 2276 C C . ALA A 1 276 ? 0.681 -4.605 -16.406 1 98.31 276 ALA A C 1
ATOM 2278 O O . ALA A 1 276 ? 0.334 -4.992 -17.516 1 98.31 276 ALA A O 1
ATOM 2279 N N . GLN A 1 277 ? 1.896 -4.203 -16.125 1 98.25 277 GLN A N 1
ATOM 2280 C CA . GLN A 1 277 ? 2.967 -4.184 -17.109 1 98.25 277 GLN A CA 1
ATOM 2281 C C . GLN A 1 277 ? 3.629 -5.555 -17.234 1 98.25 277 GLN A C 1
ATOM 2283 O O . GLN A 1 277 ? 4.125 -5.918 -18.297 1 98.25 277 GLN A O 1
ATOM 2288 N N . CYS A 1 278 ? 3.666 -6.195 -16.109 1 97.56 278 CYS A N 1
ATOM 2289 C CA . CYS A 1 278 ? 4.324 -7.492 -16 1 97.56 278 CYS A CA 1
ATOM 2290 C C . CYS A 1 278 ? 3.756 -8.297 -14.836 1 97.56 278 CYS A C 1
ATOM 2292 O O . CYS A 1 278 ? 3.656 -7.785 -13.719 1 97.56 278 CYS A O 1
ATOM 2294 N N . LEU A 1 279 ? 3.449 -9.578 -15.125 1 98.31 279 LEU A N 1
ATOM 2295 C CA . LEU A 1 279 ? 2.986 -10.477 -14.07 1 98.31 279 LEU A CA 1
ATOM 2296 C C . LEU A 1 279 ? 3.443 -11.906 -14.336 1 98.31 279 LEU A C 1
ATOM 2298 O O . LEU A 1 279 ? 3.299 -12.414 -15.453 1 98.31 279 LEU A O 1
ATOM 2302 N N . ALA A 1 280 ? 4.008 -12.508 -13.359 1 97.62 280 ALA A N 1
ATOM 2303 C CA . ALA A 1 280 ? 4.23 -13.953 -13.344 1 97.62 280 ALA A CA 1
ATOM 2304 C C . ALA A 1 280 ? 3.105 -14.664 -12.602 1 97.62 280 ALA A C 1
ATOM 2306 O O . ALA A 1 280 ? 2.809 -14.344 -11.445 1 97.62 280 ALA A O 1
ATOM 2307 N N . PHE A 1 281 ? 2.479 -15.594 -13.266 1 98.25 281 PHE A N 1
ATOM 2308 C CA . PHE A 1 281 ? 1.412 -16.422 -12.703 1 98.25 281 PHE A CA 1
ATOM 2309 C C . PHE A 1 281 ? 1.912 -17.828 -12.391 1 98.25 281 PHE A C 1
ATOM 2311 O O . PHE A 1 281 ? 2.557 -18.453 -13.227 1 98.25 281 PHE A O 1
ATOM 2318 N N . ASP A 1 282 ? 1.63 -18.312 -11.273 1 97.19 282 ASP A N 1
ATOM 2319 C CA . ASP A 1 282 ? 1.789 -19.734 -10.977 1 97.19 282 ASP A CA 1
ATOM 2320 C C . ASP A 1 282 ? 0.445 -20.453 -11.023 1 97.19 282 ASP A C 1
ATOM 2322 O O . ASP A 1 282 ? -0.438 -20.188 -10.211 1 97.19 282 ASP A O 1
ATOM 2326 N N . PHE A 1 283 ? 0.35 -21.375 -11.953 1 98.12 283 PHE A N 1
ATOM 2327 C CA . PHE A 1 283 ? -0.889 -22.125 -12.156 1 98.12 283 PHE A CA 1
ATOM 2328 C C . PHE A 1 283 ? -0.721 -23.578 -11.742 1 98.12 283 PHE A C 1
ATOM 2330 O O . PHE A 1 283 ? 0.337 -24.172 -11.961 1 98.12 283 PHE A O 1
ATOM 2337 N N . ILE A 1 284 ? -1.755 -24.078 -11.219 1 97.56 284 ILE A N 1
ATOM 2338 C CA . ILE A 1 284 ? -1.979 -25.516 -11.109 1 97.56 284 ILE A CA 1
ATOM 2339 C C . ILE A 1 284 ? -3.332 -25.875 -11.719 1 97.56 284 ILE A C 1
ATOM 2341 O O . ILE A 1 284 ? -4.07 -25 -12.172 1 97.56 284 ILE A O 1
ATOM 2345 N N . TYR A 1 285 ? -3.582 -27.219 -11.773 1 97.31 285 TYR A N 1
ATOM 2346 C CA . TYR A 1 285 ? -4.809 -27.609 -12.461 1 97.31 285 TYR A CA 1
ATOM 2347 C C . TYR A 1 285 ? -5.734 -28.375 -11.539 1 97.31 285 TYR A C 1
ATOM 2349 O O . TYR A 1 285 ? -5.305 -29.312 -10.859 1 97.31 285 TYR A O 1
ATOM 2357 N N . ASP A 1 286 ? -6.91 -27.938 -11.391 1 97.19 286 ASP A N 1
ATOM 2358 C CA . ASP A 1 286 ? -8.023 -28.719 -10.852 1 97.19 286 ASP A CA 1
ATOM 2359 C C . ASP A 1 286 ? -8.805 -29.406 -11.969 1 97.19 286 ASP A C 1
ATOM 2361 O O . ASP A 1 286 ? -9.688 -28.797 -12.578 1 97.19 286 ASP A O 1
ATOM 2365 N N . GLY A 1 287 ? -8.547 -30.656 -12.18 1 95.19 287 GLY A N 1
ATOM 2366 C CA . GLY A 1 287 ? -8.945 -31.234 -13.453 1 95.19 287 GLY A CA 1
ATOM 2367 C C . GLY A 1 287 ? -8.312 -30.547 -14.648 1 95.19 287 GLY A C 1
ATOM 2368 O O . GLY A 1 287 ? -7.086 -30.453 -14.734 1 95.19 287 GLY A O 1
ATOM 2369 N N . GLU A 1 288 ? -9.125 -29.953 -15.5 1 94.56 288 GLU A N 1
ATOM 2370 C CA . GLU A 1 288 ? -8.617 -29.281 -16.688 1 94.56 288 GLU A CA 1
ATOM 2371 C C . GLU A 1 288 ? -8.602 -27.766 -16.484 1 94.56 288 GLU A C 1
ATOM 2373 O O . GLU A 1 288 ? -8.109 -27.031 -17.344 1 94.56 288 GLU A O 1
ATOM 2378 N N . GLU A 1 289 ? -9.062 -27.344 -15.352 1 96.75 289 GLU A N 1
ATOM 2379 C CA . GLU A 1 289 ? -9.203 -25.906 -15.117 1 96.75 289 GLU A CA 1
ATOM 2380 C C . GLU A 1 289 ? -7.945 -25.312 -14.484 1 96.75 289 GLU A C 1
ATOM 2382 O O . GLU A 1 289 ? -7.523 -25.75 -13.414 1 96.75 289 GLU A O 1
ATOM 2387 N N . PRO A 1 290 ? -7.359 -24.344 -15.125 1 98.19 290 PRO A N 1
ATOM 2388 C CA . PRO A 1 290 ? -6.219 -23.688 -14.484 1 98.19 290 PRO A CA 1
ATOM 2389 C C . PRO A 1 290 ? -6.629 -22.828 -13.289 1 98.19 290 PRO A C 1
ATOM 2391 O O . PRO A 1 290 ? -7.613 -22.094 -13.359 1 98.19 290 PRO A O 1
ATOM 2394 N N . LYS A 1 291 ? -5.934 -22.984 -12.172 1 98.56 291 LYS A N 1
ATOM 2395 C CA . LYS A 1 291 ? -6.121 -22.203 -10.961 1 98.56 291 LYS A CA 1
ATOM 2396 C C . LYS A 1 291 ? -4.855 -21.422 -10.602 1 98.56 291 LYS A C 1
ATOM 2398 O O . LYS A 1 291 ? -3.748 -21.969 -10.688 1 98.56 291 LYS A O 1
ATOM 2403 N N . ILE A 1 292 ? -5.02 -20.188 -10.273 1 98.69 292 ILE A N 1
ATOM 2404 C CA . ILE A 1 292 ? -3.889 -19.359 -9.875 1 98.69 292 ILE A CA 1
ATOM 2405 C C . ILE A 1 292 ? -3.539 -19.625 -8.414 1 98.69 292 ILE A C 1
ATOM 2407 O O . ILE A 1 292 ? -4.418 -19.609 -7.547 1 98.69 292 ILE A O 1
ATOM 2411 N N . VAL A 1 293 ? -2.271 -19.828 -8.164 1 97.31 293 VAL A N 1
ATOM 2412 C CA . VAL A 1 293 ? -1.779 -20.016 -6.801 1 97.31 293 VAL A CA 1
ATOM 2413 C C . VAL A 1 293 ? -1.238 -18.688 -6.266 1 97.31 293 VAL A C 1
ATOM 2415 O O . VAL A 1 293 ? -1.496 -18.328 -5.113 1 97.31 293 VAL A O 1
ATOM 2418 N N . GLU A 1 294 ? -0.525 -18 -7.129 1 96.38 294 GLU A N 1
ATOM 2419 C CA . GLU A 1 294 ? 0.149 -16.75 -6.777 1 96.38 294 GLU A CA 1
ATOM 2420 C C . GLU A 1 294 ? 0.526 -15.953 -8.023 1 96.38 294 GLU A C 1
ATOM 2422 O O . GLU A 1 294 ? 0.656 -16.516 -9.109 1 96.38 294 GLU A O 1
ATOM 2427 N N . ILE A 1 295 ? 0.611 -14.664 -7.828 1 97.88 295 IL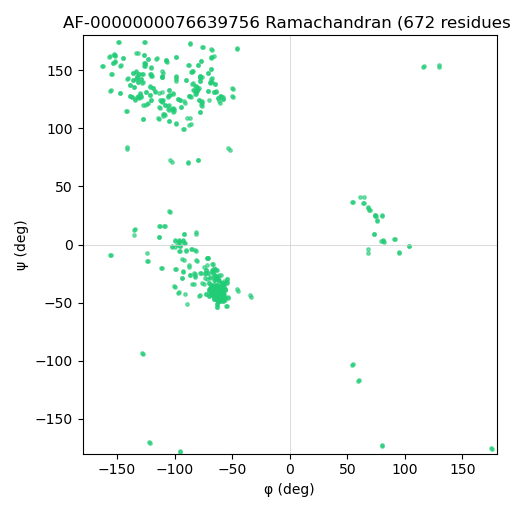E A N 1
ATOM 2428 C CA . ILE A 1 295 ? 1.144 -13.805 -8.883 1 97.88 295 ILE A CA 1
ATOM 2429 C C . ILE A 1 295 ? 2.293 -12.961 -8.328 1 97.88 295 ILE A C 1
ATOM 2431 O O . ILE A 1 295 ? 2.375 -12.727 -7.121 1 97.88 295 ILE A O 1
ATOM 2435 N N . SER A 1 296 ? 3.188 -12.523 -9.211 1 96 296 SER A N 1
ATOM 2436 C CA . SER A 1 296 ? 4.352 -11.727 -8.836 1 96 296 SER A CA 1
ATOM 2437 C C . SER A 1 296 ? 4.828 -10.875 -10.008 1 96 296 SER A C 1
ATOM 2439 O O . SER A 1 296 ? 4.719 -11.281 -11.164 1 96 296 SER A O 1
ATOM 2441 N N . TYR A 1 297 ? 5.352 -9.688 -9.719 1 94.31 297 TYR A N 1
ATOM 2442 C CA . TYR A 1 297 ? 5.961 -8.93 -10.812 1 94.31 297 TYR A CA 1
ATOM 2443 C C . TYR A 1 297 ? 7.426 -9.312 -10.984 1 94.31 297 TYR A C 1
ATOM 2445 O O . TYR A 1 297 ? 8.039 -9 -12.008 1 94.31 297 TYR A O 1
ATOM 2453 N N . GLY A 1 298 ? 7.996 -9.953 -9.914 1 89.5 298 GLY A N 1
ATOM 2454 C CA . GLY A 1 298 ? 9.375 -10.414 -9.977 1 89.5 298 GLY A CA 1
ATOM 2455 C C . GLY A 1 298 ? 9.484 -11.898 -10.297 1 89.5 298 GLY A C 1
ATOM 2456 O O . GLY A 1 298 ? 8.656 -12.695 -9.867 1 89.5 298 GLY A O 1
ATOM 2457 N N . PHE A 1 299 ? 10.531 -12.227 -11.055 1 89.25 299 PHE A N 1
ATOM 2458 C CA . PHE A 1 299 ? 10.805 -13.617 -11.406 1 89.25 299 PHE A CA 1
ATOM 2459 C C . PHE A 1 299 ? 12.289 -13.828 -11.672 1 89.25 299 PHE A C 1
ATOM 2461 O O . PHE A 1 299 ? 13.008 -12.883 -12.008 1 89.25 299 PHE A O 1
ATOM 2468 N N . ARG A 1 300 ? 12.766 -14.969 -11.547 1 83.44 300 ARG A N 1
ATOM 2469 C CA . ARG A 1 300 ? 14.195 -15.273 -11.594 1 83.44 300 ARG A CA 1
ATOM 2470 C C . ARG A 1 300 ? 14.641 -15.602 -13.016 1 83.44 300 ARG A C 1
ATOM 2472 O O . ARG A 1 300 ? 15.719 -15.188 -13.445 1 83.44 300 ARG A O 1
ATOM 2479 N N . THR A 1 301 ? 13.852 -16.359 -13.672 1 80.25 301 THR A N 1
ATOM 2480 C CA . THR A 1 301 ? 14.195 -16.766 -15.023 1 80.25 301 THR A CA 1
ATOM 2481 C C . THR A 1 301 ? 13.969 -15.625 -16.016 1 80.25 301 THR A C 1
ATOM 2483 O O . THR A 1 301 ? 12.859 -15.094 -16.109 1 80.25 301 THR A O 1
ATOM 2486 N N . HIS A 1 302 ? 15.047 -15.273 -16.75 1 82.81 302 HIS A N 1
ATOM 2487 C CA . HIS A 1 302 ? 14.875 -14.109 -17.594 1 82.81 302 HIS A CA 1
ATOM 2488 C C . HIS A 1 302 ? 15.18 -14.445 -19.062 1 82.81 302 HIS A C 1
ATOM 2490 O O . HIS A 1 302 ? 15.031 -13.602 -19.938 1 82.81 302 HIS A O 1
ATOM 2496 N N . GLU A 1 303 ? 15.688 -15.648 -19.328 1 88.88 303 GLU A N 1
ATOM 2497 C CA . GLU A 1 303 ? 15.93 -16.094 -20.688 1 88.88 303 GLU A CA 1
ATOM 2498 C C . GLU A 1 303 ? 14.977 -17.219 -21.094 1 88.88 303 GLU A C 1
ATOM 2500 O O . GLU A 1 303 ? 14.812 -18.188 -20.344 1 88.88 303 GLU A O 1
ATOM 2505 N N . PHE A 1 304 ? 14.375 -17.078 -22.25 1 93.88 304 PHE A N 1
ATOM 2506 C CA . PHE A 1 304 ? 13.359 -18.016 -22.719 1 93.88 304 PHE A CA 1
ATOM 2507 C C . PHE A 1 304 ? 13.609 -18.406 -24.172 1 93.88 304 PHE A C 1
ATOM 2509 O O . PHE A 1 304 ? 14.195 -17.641 -24.922 1 93.88 304 PHE A O 1
ATOM 2516 N N . PRO A 1 305 ? 13.242 -19.641 -24.547 1 95 305 PRO A N 1
ATOM 2517 C CA . PRO A 1 305 ? 13.453 -20.078 -25.922 1 95 305 PRO A CA 1
ATOM 2518 C C . PRO A 1 305 ? 12.516 -19.391 -26.922 1 95 305 PRO A C 1
ATOM 2520 O O . PRO A 1 305 ? 12.68 -19.547 -28.125 1 95 305 PRO A O 1
ATOM 2523 N N . GLY A 1 306 ? 11.539 -18.719 -26.484 1 96.25 306 GLY A N 1
ATOM 2524 C CA . GLY A 1 306 ? 10.547 -18 -27.266 1 96.25 306 GLY A CA 1
ATOM 2525 C C . GLY A 1 306 ? 9.438 -17.406 -26.422 1 96.25 306 GLY A C 1
ATOM 2526 O O . GLY A 1 306 ? 9.523 -17.391 -25.188 1 96.25 306 GLY A O 1
ATOM 2527 N N . PHE A 1 307 ? 8.5 -16.844 -27.094 1 97.5 307 PHE A N 1
ATOM 2528 C CA . PHE A 1 307 ? 7.363 -16.266 -26.391 1 97.5 307 PHE A CA 1
ATOM 2529 C C . PHE A 1 307 ? 6.09 -16.375 -27.203 1 97.5 307 PHE A C 1
ATOM 2531 O O . PHE A 1 307 ? 6.148 -16.594 -28.422 1 97.5 307 PHE A O 1
ATOM 2538 N N . TRP A 1 308 ? 5.02 -16.391 -26.516 1 98.12 308 TRP A N 1
ATOM 2539 C CA . TRP A 1 308 ? 3.699 -16.312 -27.141 1 98.12 308 TRP A CA 1
ATOM 2540 C C . TRP A 1 308 ? 3.25 -14.859 -27.266 1 98.12 308 TRP A C 1
ATOM 2542 O O . TRP A 1 308 ? 3.473 -14.047 -26.375 1 98.12 308 TRP A O 1
ATOM 2552 N N . ASP A 1 309 ? 2.574 -14.508 -28.391 1 98.19 309 ASP A N 1
ATOM 2553 C CA . ASP A 1 309 ? 1.948 -13.188 -28.484 1 98.19 309 ASP A CA 1
ATOM 2554 C C . ASP A 1 309 ? 0.477 -13.25 -28.078 1 98.19 309 ASP A C 1
ATOM 2556 O O . ASP A 1 309 ? -0.011 -14.297 -27.656 1 98.19 309 ASP A O 1
ATOM 2560 N N . ARG A 1 310 ? -0.254 -12.195 -28.141 1 97.62 310 ARG A N 1
ATOM 2561 C CA . ARG A 1 310 ? -1.625 -12.094 -27.641 1 97.62 310 ARG A CA 1
ATOM 2562 C C . ARG A 1 310 ? -2.564 -12.969 -28.469 1 97.62 310 ARG A C 1
ATOM 2564 O O . ARG A 1 310 ? -3.633 -13.359 -28 1 97.62 310 ARG A O 1
ATOM 2571 N N . ASP A 1 311 ? -2.195 -13.289 -29.672 1 98 311 ASP A N 1
ATOM 2572 C CA . ASP A 1 311 ? -2.979 -14.164 -30.531 1 98 311 ASP A CA 1
ATOM 2573 C C . ASP A 1 311 ? -2.564 -15.625 -30.359 1 98 311 ASP A C 1
ATOM 2575 O O . ASP A 1 311 ? -3.002 -16.5 -31.125 1 98 311 ASP A O 1
ATOM 2579 N N . LEU A 1 312 ? -1.646 -15.883 -29.5 1 98.12 312 LEU A N 1
ATOM 2580 C CA . LEU A 1 312 ? -1.165 -17.203 -29.125 1 98.12 312 LEU A CA 1
ATOM 2581 C C . LEU A 1 312 ? -0.289 -17.812 -30.219 1 98.12 312 LEU A C 1
ATOM 2583 O O . LEU A 1 312 ? -0.232 -19.031 -30.359 1 98.12 312 LEU A O 1
ATOM 2587 N N . ASN A 1 313 ? 0.285 -16.859 -31 1 98.19 313 ASN A N 1
ATOM 2588 C CA . ASN A 1 313 ? 1.343 -17.312 -31.891 1 98.19 313 ASN A CA 1
ATOM 2589 C C . ASN A 1 313 ? 2.682 -17.422 -31.172 1 98.19 313 ASN A C 1
ATOM 2591 O O . ASN A 1 313 ? 3.049 -16.547 -30.391 1 98.19 313 ASN A O 1
ATOM 2595 N N . TRP A 1 314 ? 3.373 -18.547 -31.469 1 97.62 314 TRP A N 1
ATOM 2596 C CA . TRP A 1 314 ? 4.691 -18.766 -30.875 1 97.62 314 TRP A CA 1
ATOM 2597 C C . TRP A 1 314 ? 5.777 -18.094 -31.719 1 97.62 314 TRP A C 1
ATOM 2599 O O . TRP A 1 314 ? 5.812 -18.25 -32.938 1 97.62 314 TRP A O 1
ATOM 2609 N N . HIS A 1 315 ? 6.586 -17.297 -31.109 1 97.5 315 HIS A N 1
ATOM 2610 C CA . HIS A 1 315 ? 7.766 -16.703 -31.719 1 97.5 315 HIS A CA 1
ATOM 2611 C C . HIS A 1 315 ? 9.047 -17.328 -31.172 1 97.5 315 HIS A C 1
ATOM 2613 O O . HIS A 1 315 ? 9.414 -17.094 -30.016 1 97.5 315 HIS A O 1
ATOM 2619 N N . GLU A 1 316 ? 9.703 -18.047 -32.031 1 95.81 316 GLU A N 1
ATOM 2620 C CA . GLU A 1 316 ? 10.906 -18.781 -31.625 1 95.81 316 GLU A CA 1
ATOM 2621 C C . GLU A 1 316 ? 12.109 -17.844 -31.531 1 95.81 316 GLU A C 1
ATOM 2623 O O . GLU A 1 316 ? 12.227 -16.891 -32.312 1 95.81 316 GLU A O 1
ATOM 2628 N N . GLY A 1 317 ? 13.039 -18.141 -30.5 1 91.12 317 GLY A N 1
ATOM 2629 C CA . GLY A 1 317 ? 14.273 -17.391 -30.344 1 91.12 317 GLY A CA 1
ATOM 2630 C C . GLY A 1 317 ? 14.5 -16.891 -28.922 1 91.12 317 GLY A C 1
ATOM 2631 O O . GLY A 1 317 ? 13.547 -16.734 -28.156 1 91.12 317 GLY A O 1
ATOM 2632 N N . SER A 1 318 ? 15.828 -16.75 -28.688 1 84.31 318 SER A N 1
ATOM 2633 C CA . SER A 1 318 ? 16.188 -16.25 -27.359 1 84.31 318 SER A CA 1
ATOM 2634 C C . SER A 1 318 ? 15.555 -14.891 -27.094 1 84.31 318 SER A C 1
ATOM 2636 O O . SER A 1 318 ? 15.617 -14 -27.938 1 84.31 318 SER A O 1
ATOM 2638 N N . SER A 1 319 ? 14.883 -14.859 -25.984 1 83.94 319 SER A N 1
ATOM 2639 C CA . SER A 1 319 ? 14.211 -13.625 -25.609 1 83.94 319 SER A CA 1
ATOM 2640 C C . SER A 1 319 ? 14.648 -13.148 -24.219 1 83.94 319 SER A C 1
ATOM 2642 O O . SER A 1 319 ? 14.57 -13.906 -23.25 1 83.94 319 SER A O 1
ATOM 2644 N N . ASN A 1 320 ? 15.188 -11.93 -24.219 1 85.88 320 ASN A N 1
ATOM 2645 C CA . ASN A 1 320 ? 15.531 -11.266 -22.969 1 85.88 320 ASN A CA 1
ATOM 2646 C C . ASN A 1 320 ? 14.336 -10.523 -22.391 1 85.88 320 ASN A C 1
ATOM 2648 O O . ASN A 1 320 ? 14.031 -9.398 -22.781 1 85.88 320 ASN A O 1
ATOM 2652 N N . ALA A 1 321 ? 13.742 -11.109 -21.359 1 90.94 321 ALA A N 1
ATOM 2653 C CA . ALA A 1 321 ? 12.469 -10.609 -20.828 1 90.94 321 ALA A CA 1
ATOM 2654 C C . ALA A 1 321 ? 12.656 -9.242 -20.172 1 90.94 321 ALA A C 1
ATOM 2656 O O . ALA A 1 321 ? 11.898 -8.312 -20.453 1 90.94 321 ALA A O 1
ATOM 2657 N N . PRO A 1 322 ? 13.695 -9 -19.391 1 92 322 PRO A N 1
ATOM 2658 C CA . PRO A 1 322 ? 13.867 -7.68 -18.781 1 92 322 PRO A CA 1
ATOM 2659 C C . PRO A 1 322 ? 14.102 -6.578 -19.812 1 92 322 PRO A C 1
ATOM 2661 O O . PRO A 1 322 ? 13.625 -5.453 -19.641 1 92 322 PRO A O 1
ATOM 2664 N N . GLY A 1 323 ? 14.852 -6.883 -20.844 1 92.75 323 GLY A N 1
ATOM 2665 C CA . GLY A 1 323 ? 15.055 -5.895 -21.891 1 92.75 323 GLY A CA 1
ATOM 2666 C C . GLY A 1 323 ? 13.766 -5.434 -22.547 1 92.75 323 GLY A C 1
ATOM 2667 O O . GLY A 1 323 ? 13.617 -4.254 -22.875 1 92.75 323 GLY A O 1
ATOM 2668 N N . TYR A 1 324 ? 12.875 -6.355 -22.719 1 94.75 324 TYR A N 1
ATOM 2669 C CA . TYR A 1 324 ? 11.609 -6.043 -23.359 1 94.75 324 TYR A CA 1
ATOM 2670 C C . TYR A 1 324 ? 10.766 -5.121 -22.484 1 94.75 324 TYR A C 1
ATOM 2672 O O . TYR A 1 324 ? 9.891 -4.41 -22.984 1 94.75 324 TYR A O 1
ATOM 2680 N N . MET A 1 325 ? 11 -5.082 -21.203 1 96.94 325 MET A N 1
ATOM 2681 C CA . MET A 1 325 ? 10.32 -4.168 -20.297 1 96.94 325 MET A CA 1
ATOM 2682 C C . MET A 1 325 ? 10.594 -2.717 -20.672 1 96.94 325 MET A C 1
ATOM 2684 O O . MET A 1 325 ? 9.703 -1.872 -20.609 1 96.94 325 MET A O 1
ATOM 2688 N N . VAL A 1 326 ? 11.836 -2.484 -21.062 1 97.06 326 VAL A N 1
ATOM 2689 C CA . VAL A 1 326 ? 12.219 -1.14 -21.484 1 97.06 326 VAL A CA 1
ATOM 2690 C C . VAL A 1 326 ? 11.477 -0.768 -22.766 1 97.06 326 VAL A C 1
ATOM 2692 O O . VAL A 1 326 ? 10.945 0.339 -22.891 1 97.06 326 VAL A O 1
ATOM 2695 N N . GLU A 1 327 ? 11.438 -1.717 -23.641 1 94.88 327 GLU A N 1
ATOM 2696 C CA . GLU A 1 327 ? 10.766 -1.488 -24.922 1 94.88 327 GLU A CA 1
ATOM 2697 C C . GLU A 1 327 ? 9.289 -1.163 -24.719 1 94.88 327 GLU A C 1
ATOM 2699 O O . GLU A 1 327 ? 8.766 -0.221 -25.312 1 94.88 327 GLU A O 1
ATOM 2704 N N . SER A 1 328 ? 8.703 -1.943 -23.938 1 95.44 328 SER A N 1
ATOM 2705 C CA . SER A 1 328 ? 7.281 -1.746 -23.688 1 95.44 328 SER A CA 1
ATOM 2706 C C . SER A 1 328 ? 7.027 -0.418 -22.984 1 95.44 328 SER A C 1
ATOM 2708 O O . SER A 1 328 ? 6.062 0.281 -23.297 1 95.44 328 SER A O 1
ATOM 2710 N N . LEU A 1 329 ? 7.836 -0.046 -22.016 1 96.44 329 LEU A N 1
ATOM 2711 C CA . LEU A 1 329 ? 7.691 1.212 -21.281 1 96.44 329 LEU A CA 1
ATOM 2712 C C . LEU A 1 329 ? 7.855 2.402 -22.219 1 96.44 329 LEU A C 1
ATOM 2714 O O . LEU A 1 329 ? 7.059 3.344 -22.188 1 96.44 329 LEU A O 1
ATOM 2718 N N . THR A 1 330 ? 8.852 2.371 -23.094 1 95.56 330 THR A N 1
ATOM 2719 C CA . THR A 1 330 ? 9.125 3.467 -24.031 1 95.56 330 THR A CA 1
ATOM 2720 C C . THR A 1 330 ? 7.996 3.615 -25.031 1 95.56 330 THR A C 1
ATOM 2722 O O . THR A 1 330 ? 7.629 4.734 -25.406 1 95.56 330 THR A O 1
ATOM 2725 N N . ALA A 1 331 ? 7.453 2.496 -25.422 1 93.75 331 ALA A N 1
ATOM 2726 C CA . ALA A 1 331 ? 6.316 2.535 -26.344 1 93.75 331 ALA A CA 1
ATOM 2727 C C . ALA A 1 331 ? 5.113 3.211 -25.688 1 93.75 331 ALA A C 1
ATOM 2729 O O . ALA A 1 331 ? 4.387 3.961 -26.344 1 93.75 331 ALA A O 1
ATOM 2730 N N . SER A 1 332 ? 4.957 2.957 -24.453 1 92.44 332 SER A N 1
ATOM 2731 C CA . SER A 1 332 ? 3.828 3.539 -23.734 1 92.44 332 SER A CA 1
ATOM 2732 C C . SER A 1 332 ? 3.984 5.047 -23.594 1 92.44 332 SER A C 1
ATOM 2734 O O . SER A 1 332 ? 2.994 5.781 -23.562 1 92.44 332 SER A O 1
ATOM 2736 N N . ILE A 1 333 ? 5.172 5.531 -23.438 1 91.62 333 ILE A N 1
ATOM 2737 C CA . ILE A 1 333 ? 5.453 6.957 -23.297 1 91.62 333 ILE A CA 1
ATOM 2738 C C . ILE A 1 333 ? 5.211 7.656 -24.641 1 91.62 333 ILE A C 1
ATOM 2740 O O . ILE A 1 333 ? 4.625 8.742 -24.672 1 91.62 333 ILE A O 1
ATOM 2744 N N . GLN A 1 334 ? 5.586 7.031 -25.703 1 86.62 334 GLN A N 1
ATOM 2745 C CA . GLN A 1 334 ? 5.457 7.602 -27.047 1 86.62 334 GLN A CA 1
ATOM 2746 C C . GLN A 1 334 ? 3.992 7.672 -27.469 1 86.62 334 GLN A C 1
ATOM 2748 O O . GLN A 1 334 ? 3.59 8.609 -28.172 1 86.62 334 GLN A O 1
ATOM 2753 N N . SER A 1 335 ? 3.15 6.766 -27.062 1 81.81 335 SER A N 1
ATOM 2754 C CA . SER A 1 335 ? 1.738 6.73 -27.422 1 81.81 335 SER A CA 1
ATOM 2755 C C . SER A 1 335 ? 0.964 7.852 -26.734 1 81.81 335 SER A C 1
ATOM 2757 O O . SER A 1 335 ? -0.094 8.266 -27.219 1 81.81 335 SER A O 1
ATOM 2759 N N . GLU A 1 336 ? 1.376 8.352 -25.688 1 72.69 336 GLU A N 1
ATOM 2760 C CA . GLU A 1 336 ? 0.715 9.422 -24.953 1 72.69 336 GLU A CA 1
ATOM 2761 C C . GLU A 1 336 ? 1.059 10.789 -25.547 1 72.69 336 GLU A C 1
ATOM 2763 O O . GLU A 1 336 ? 0.305 11.75 -25.391 1 72.69 336 GLU A O 1
ATOM 2768 N N . ILE A 1 337 ? 2.211 10.984 -26.188 1 58.41 337 ILE A N 1
ATOM 2769 C CA . ILE A 1 337 ? 2.645 12.234 -26.797 1 58.41 337 ILE A CA 1
ATOM 2770 C C . ILE A 1 337 ? 1.923 12.453 -28.125 1 58.41 337 ILE A C 1
ATOM 2772 O O . ILE A 1 337 ? 1.637 13.586 -28.5 1 58.41 337 ILE A O 1
ATOM 2776 N N . VAL A 1 338 ? 1.413 11.438 -28.875 1 50.66 338 VAL A N 1
ATOM 2777 C CA . VAL A 1 338 ? 0.701 11.609 -30.141 1 50.66 338 VAL A CA 1
ATOM 2778 C C . VAL A 1 338 ? -0.794 11.773 -29.875 1 50.66 338 VAL A C 1
ATOM 2780 O O . VAL A 1 338 ? -1.364 11.055 -29.047 1 50.66 338 VAL A O 1
ATOM 2783 N N . MET B 1 1 ? -29.219 1.697 -6.41 1 92.69 1 MET B N 1
ATOM 2784 C CA . MET B 1 1 ? -27.922 1.901 -5.773 1 92.69 1 MET B CA 1
ATOM 2785 C C . MET B 1 1 ? -27.906 1.331 -4.359 1 92.69 1 MET B C 1
ATOM 2787 O O . MET B 1 1 ? -28.828 1.572 -3.582 1 92.69 1 MET B O 1
ATOM 2791 N N . LYS B 1 2 ? -26.969 0.516 -4.039 1 97.62 2 LYS B N 1
ATOM 2792 C CA . LYS B 1 2 ? -26.828 -0.113 -2.729 1 97.62 2 LYS B CA 1
ATOM 2793 C C . LYS B 1 2 ? -25.406 0.05 -2.188 1 97.62 2 LYS B C 1
ATOM 2795 O O . LYS B 1 2 ? -24.438 -0.237 -2.885 1 97.62 2 LYS B O 1
ATOM 2800 N N . ILE B 1 3 ? -25.297 0.523 -0.937 1 98.44 3 ILE B N 1
ATOM 2801 C CA . ILE B 1 3 ? -24 0.793 -0.336 1 98.44 3 ILE B CA 1
ATOM 2802 C C . ILE B 1 3 ? -23.719 -0.224 0.768 1 98.44 3 ILE B C 1
ATOM 2804 O O . ILE B 1 3 ? -24.531 -0.409 1.673 1 98.44 3 ILE B O 1
ATOM 2808 N N . ALA B 1 4 ? -22.594 -0.929 0.668 1 98.88 4 ALA B N 1
ATOM 2809 C CA . ALA B 1 4 ? -22.094 -1.72 1.793 1 98.88 4 ALA B CA 1
ATOM 2810 C C . ALA B 1 4 ? -21.359 -0.841 2.801 1 98.88 4 ALA B C 1
ATOM 2812 O O . ALA B 1 4 ? -20.562 0.013 2.42 1 98.88 4 ALA B O 1
ATOM 2813 N N . ILE B 1 5 ? -21.672 -1.001 4.113 1 98.81 5 ILE B N 1
ATOM 2814 C CA . ILE B 1 5 ? -21.031 -0.215 5.164 1 98.81 5 ILE B CA 1
ATOM 2815 C C . ILE B 1 5 ? -20.438 -1.147 6.219 1 98.81 5 ILE B C 1
ATOM 2817 O O . ILE B 1 5 ? -21.141 -2.002 6.762 1 98.81 5 ILE B O 1
ATOM 2821 N N . HIS B 1 6 ? -19.172 -1.093 6.426 1 98.69 6 HIS B N 1
ATOM 2822 C CA . HIS B 1 6 ? -18.594 -1.7 7.617 1 98.69 6 HIS B CA 1
ATOM 2823 C C . HIS B 1 6 ? -18.812 -0.82 8.844 1 98.69 6 HIS B C 1
ATOM 2825 O O . HIS B 1 6 ? -18.188 0.243 8.969 1 98.69 6 HIS B O 1
ATOM 2831 N N . HIS B 1 7 ? -19.578 -1.312 9.758 1 96.88 7 HIS B N 1
ATOM 2832 C CA . HIS B 1 7 ? -20.016 -0.468 10.867 1 96.88 7 HIS B CA 1
ATOM 2833 C C . HIS B 1 7 ? -19.203 -0.761 12.133 1 96.88 7 HIS B C 1
ATOM 2835 O O . HIS B 1 7 ? -18.984 -1.925 12.477 1 96.88 7 HIS B O 1
ATOM 2841 N N . LYS B 1 8 ? -18.75 0.224 12.672 1 92.31 8 LYS B N 1
ATOM 2842 C CA . LYS B 1 8 ? -18.188 0.231 14.023 1 92.31 8 LYS B CA 1
ATOM 2843 C C . LYS B 1 8 ? -18.75 1.401 14.836 1 92.31 8 LYS B C 1
ATOM 2845 O O . LYS B 1 8 ? -18.812 2.529 14.344 1 92.31 8 LYS B O 1
ATOM 2850 N N . GLU B 1 9 ? -18.922 1.093 16.016 1 88.19 9 GLU B N 1
ATOM 2851 C CA . GLU B 1 9 ? -19.469 2.152 16.859 1 88.19 9 GLU B CA 1
ATOM 2852 C C . GLU B 1 9 ? -18.453 3.27 17.062 1 88.19 9 GLU B C 1
ATOM 2854 O O . GLU B 1 9 ? -17.25 3.008 17.203 1 88.19 9 GLU B O 1
ATOM 2859 N N . ASN B 1 10 ? -18.859 4.477 17.047 1 83 10 ASN B N 1
ATOM 2860 C CA . ASN B 1 10 ? -18.094 5.676 17.375 1 83 10 ASN B CA 1
ATOM 2861 C C . ASN B 1 10 ? -17.125 6.047 16.25 1 83 10 ASN B C 1
ATOM 2863 O O . ASN B 1 10 ? -16.047 6.566 16.516 1 83 10 ASN B O 1
ATOM 2867 N N . ASP B 1 11 ? -17.469 5.52 15.109 1 88.5 11 ASP B N 1
ATOM 2868 C CA . ASP B 1 11 ? -16.734 6.047 13.969 1 88.5 11 ASP B CA 1
ATOM 2869 C C . ASP B 1 11 ? -17.672 6.652 12.93 1 88.5 11 ASP B C 1
ATOM 2871 O O . ASP B 1 11 ? -18.844 6.906 13.227 1 88.5 11 ASP B O 1
ATOM 2875 N N . PHE B 1 12 ? -17.203 6.992 11.781 1 93.44 12 PHE B N 1
ATOM 2876 C CA . PHE B 1 12 ? -17.984 7.723 10.781 1 93.44 12 PHE B CA 1
ATOM 2877 C C . PHE B 1 12 ? -19.172 6.895 10.305 1 93.44 12 PHE B C 1
ATOM 2879 O O . PHE B 1 12 ? -20.141 7.441 9.789 1 93.44 12 PHE B O 1
ATOM 2886 N N . SER B 1 13 ? -19.109 5.543 10.469 1 95.88 13 SER B N 1
ATOM 2887 C CA . SER B 1 13 ? -20.125 4.66 9.883 1 95.88 13 SER B CA 1
ATOM 2888 C C . SER B 1 13 ? -21.484 4.891 10.516 1 95.88 13 SER B C 1
ATOM 2890 O O . SER B 1 13 ? -22.516 4.699 9.867 1 95.88 13 SER B O 1
ATOM 2892 N N . SER B 1 14 ? -21.531 5.34 11.781 1 94.75 14 SER B N 1
ATOM 2893 C CA . SER B 1 14 ? -22.812 5.656 12.398 1 94.75 14 SER B CA 1
ATOM 2894 C C . SER B 1 14 ? -23.516 6.801 11.672 1 94.75 14 SER B C 1
ATOM 2896 O O . SER B 1 14 ? -24.703 6.738 11.398 1 94.75 14 SER B O 1
ATOM 2898 N N . SER B 1 15 ? -22.719 7.797 11.406 1 94.62 15 SER B N 1
ATOM 2899 C CA . SER B 1 15 ? -23.25 8.938 10.664 1 94.62 15 SER B CA 1
ATOM 2900 C C . SER B 1 15 ? -23.641 8.539 9.242 1 94.62 15 SER B C 1
ATOM 2902 O O . SER B 1 15 ? -24.625 9.047 8.703 1 94.62 15 SER B O 1
ATOM 2904 N N . TRP B 1 16 ? -22.891 7.637 8.594 1 97.5 16 TRP B N 1
ATOM 2905 C CA . TRP B 1 16 ? -23.219 7.16 7.25 1 97.5 16 TRP B CA 1
ATOM 2906 C C . TRP B 1 16 ? -24.562 6.449 7.234 1 97.5 16 TRP B C 1
ATOM 2908 O O . TRP B 1 16 ? -25.406 6.715 6.371 1 97.5 16 TRP B O 1
ATOM 2918 N N . ILE B 1 17 ? -24.75 5.605 8.203 1 97.75 17 ILE B N 1
ATOM 2919 C CA . ILE B 1 17 ? -25.984 4.836 8.305 1 97.75 17 ILE B CA 1
ATOM 2920 C C . ILE B 1 17 ? -27.172 5.777 8.523 1 97.75 17 ILE B C 1
ATOM 2922 O O . ILE B 1 17 ? -28.188 5.672 7.844 1 97.75 17 ILE B O 1
ATOM 2926 N N . GLU B 1 18 ? -27 6.695 9.453 1 95.88 18 GLU B N 1
ATOM 2927 C CA . GLU B 1 18 ? -28.047 7.676 9.719 1 95.88 18 GLU B CA 1
ATOM 2928 C C . GLU B 1 18 ? -28.422 8.453 8.453 1 95.8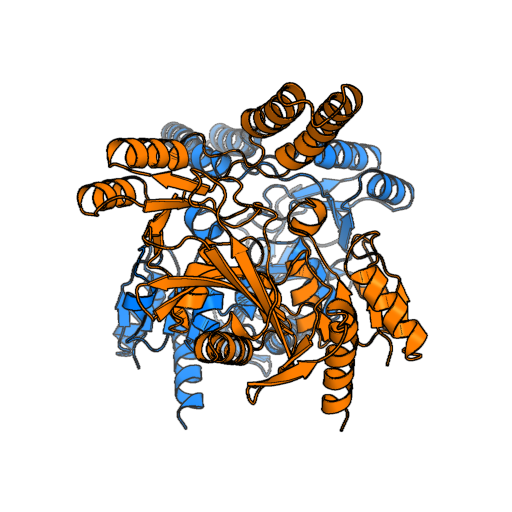8 18 GLU B C 1
ATOM 2930 O O . GLU B 1 18 ? -29.594 8.672 8.18 1 95.88 18 GLU B O 1
ATOM 2935 N N . HIS B 1 19 ? -27.406 8.859 7.754 1 96.19 19 HIS B N 1
ATOM 2936 C CA . HIS B 1 19 ? -27.625 9.602 6.523 1 96.19 19 HIS B CA 1
ATOM 2937 C C . HIS B 1 19 ? -28.359 8.758 5.492 1 96.19 19 HIS B C 1
ATOM 2939 O O . HIS B 1 19 ? -29.281 9.234 4.828 1 96.19 19 HIS B O 1
ATOM 2945 N N . CYS B 1 20 ? -27.984 7.508 5.316 1 97.56 20 CYS B N 1
ATOM 2946 C CA . CYS B 1 20 ? -28.656 6.605 4.395 1 97.56 20 CYS B CA 1
ATOM 2947 C C . CYS B 1 20 ? -30.141 6.465 4.754 1 97.56 20 CYS B C 1
ATOM 2949 O O . CYS B 1 20 ? -31 6.496 3.873 1 97.56 20 CYS B O 1
ATOM 2951 N N . GLU B 1 21 ? -30.406 6.355 6.02 1 97.62 21 GLU B N 1
ATOM 2952 C CA . GLU B 1 21 ? -31.797 6.219 6.484 1 97.62 21 GLU B CA 1
ATOM 2953 C C . GLU B 1 21 ? -32.594 7.488 6.207 1 97.62 21 GLU B C 1
ATOM 2955 O O . GLU B 1 21 ? -33.688 7.426 5.672 1 97.62 21 GLU B O 1
ATOM 2960 N N . LYS B 1 22 ? -32 8.578 6.539 1 96.44 22 LYS B N 1
ATOM 2961 C CA . LYS B 1 22 ? -32.688 9.867 6.359 1 96.44 22 LYS B CA 1
ATOM 2962 C C . LYS B 1 22 ? -32.969 10.133 4.887 1 96.44 22 LYS B C 1
ATOM 2964 O O . LYS B 1 22 ? -34.031 10.656 4.551 1 96.44 22 LYS B O 1
ATOM 2969 N N . LYS B 1 23 ? -32.094 9.742 4.035 1 95.88 23 LYS B N 1
ATOM 2970 C CA . LYS B 1 23 ? -32.219 10.039 2.611 1 95.88 23 LYS B CA 1
ATOM 2971 C C . LYS B 1 23 ? -32.781 8.844 1.849 1 95.88 23 LYS B C 1
ATOM 2973 O O . LYS B 1 23 ? -32.844 8.867 0.618 1 95.88 23 LYS B O 1
ATOM 2978 N N . GLN B 1 24 ? -33.031 7.746 2.531 1 96.75 24 GLN B N 1
ATOM 2979 C CA . GLN B 1 24 ? -33.625 6.531 1.961 1 96.75 24 GLN B CA 1
ATOM 2980 C C . GLN B 1 24 ? -32.688 5.926 0.911 1 96.75 24 GLN B C 1
ATOM 2982 O O . GLN B 1 24 ? -33.125 5.578 -0.188 1 96.75 24 GLN B O 1
ATOM 2987 N N . ILE B 1 25 ? -31.453 5.93 1.193 1 97 25 ILE B N 1
ATOM 2988 C CA . ILE B 1 25 ? -30.453 5.238 0.38 1 97 25 ILE B CA 1
ATOM 2989 C C . ILE B 1 25 ? -30.328 3.793 0.85 1 97 25 ILE B C 1
ATOM 2991 O O . ILE B 1 25 ? -30.125 3.535 2.041 1 97 25 ILE B O 1
ATOM 2995 N N . ASP B 1 26 ? -30.438 2.861 -0.073 1 97.81 26 ASP B N 1
ATOM 2996 C CA . ASP B 1 26 ? -30.297 1.448 0.267 1 97.81 26 ASP B CA 1
ATOM 2997 C C . ASP B 1 26 ? -28.875 1.136 0.738 1 97.81 26 ASP B C 1
ATOM 2999 O O . ASP B 1 26 ? -27.906 1.564 0.116 1 97.81 26 ASP B O 1
ATOM 3003 N N . TYR B 1 27 ? -28.812 0.449 1.87 1 98.31 27 TYR B N 1
ATOM 3004 C CA . TYR B 1 27 ? -27.5 0.053 2.373 1 98.31 27 TYR B CA 1
ATOM 3005 C C . TYR B 1 27 ? -27.562 -1.31 3.051 1 98.31 27 TYR B C 1
ATOM 3007 O O . TYR B 1 27 ? -28.656 -1.815 3.34 1 98.31 27 TYR B O 1
ATOM 3015 N N . LYS B 1 28 ? -26.344 -1.918 3.17 1 97.81 28 LYS B N 1
ATOM 3016 C CA . LYS B 1 28 ? -26.156 -3.184 3.877 1 97.81 28 LYS B CA 1
ATOM 3017 C C . LYS B 1 28 ? -24.938 -3.145 4.781 1 97.81 28 LYS B C 1
ATOM 3019 O O . LYS B 1 28 ? -23.891 -2.592 4.406 1 97.81 28 LYS B O 1
ATOM 3024 N N . ILE B 1 29 ? -25.188 -3.695 6.027 1 98.5 29 ILE B N 1
ATOM 3025 C CA . ILE B 1 29 ? -24.047 -3.783 6.934 1 98.5 29 ILE B CA 1
ATOM 3026 C C . ILE B 1 29 ? -23.219 -5.02 6.602 1 98.5 29 ILE B C 1
ATOM 3028 O O . ILE B 1 29 ? -23.75 -6.117 6.453 1 98.5 29 ILE B O 1
ATOM 3032 N N . VAL B 1 30 ? -21.938 -4.832 6.441 1 98.69 30 VAL B N 1
ATOM 3033 C CA . VAL B 1 30 ? -21.016 -5.93 6.168 1 98.69 30 VAL B CA 1
ATOM 3034 C C . VAL B 1 30 ? -19.875 -5.914 7.184 1 98.69 30 VAL B C 1
ATOM 3036 O O . VAL B 1 30 ? -19.719 -4.949 7.938 1 98.69 30 VAL B O 1
ATOM 3039 N N . ASN B 1 31 ? -19.172 -6.969 7.301 1 98.12 31 ASN B N 1
ATOM 3040 C CA . ASN B 1 31 ? -17.953 -7.082 8.102 1 98.12 31 ASN B CA 1
ATOM 3041 C C . ASN B 1 31 ? -16.719 -7.32 7.23 1 98.12 31 ASN B C 1
ATOM 3043 O O . ASN B 1 31 ? -16.516 -8.43 6.742 1 98.12 31 ASN B O 1
ATOM 3047 N N . CYS B 1 32 ? -15.914 -6.336 7.129 1 98.56 32 CYS B N 1
ATOM 3048 C CA . CYS B 1 32 ? -14.781 -6.367 6.207 1 98.56 32 CYS B CA 1
ATOM 3049 C C . CYS B 1 32 ? -13.758 -7.414 6.629 1 98.56 32 CYS B C 1
ATOM 3051 O O . CYS B 1 32 ? -12.93 -7.84 5.824 1 98.56 32 CYS B O 1
ATOM 3053 N N . TYR B 1 33 ? -13.797 -7.906 7.855 1 97.94 33 TYR B N 1
ATOM 3054 C CA . TYR B 1 33 ? -12.836 -8.883 8.359 1 97.94 33 TYR B CA 1
ATOM 3055 C C . TYR B 1 33 ? -13.195 -10.289 7.906 1 97.94 33 TYR B C 1
ATOM 3057 O O . TYR B 1 33 ? -12.398 -11.219 8.039 1 97.94 33 TYR B O 1
ATOM 3065 N N . ASP B 1 34 ? -14.383 -10.422 7.426 1 98.31 34 ASP B N 1
ATOM 3066 C CA . ASP B 1 34 ? -14.844 -11.758 7.07 1 98.31 34 ASP B CA 1
ATOM 3067 C C . ASP B 1 34 ? -14.125 -12.281 5.832 1 98.31 34 ASP B C 1
ATOM 3069 O O . ASP B 1 34 ? -13.875 -11.531 4.887 1 98.31 34 ASP B O 1
ATOM 3073 N N . ASN B 1 35 ? -13.938 -13.586 5.812 1 97.69 35 ASN B N 1
ATOM 3074 C CA . ASN B 1 35 ? -13.25 -14.25 4.711 1 97.69 35 ASN B CA 1
ATOM 3075 C C . ASN B 1 35 ? -13.992 -14.07 3.391 1 97.69 35 ASN B C 1
ATOM 3077 O O . ASN B 1 35 ? -13.367 -14.031 2.328 1 97.69 35 ASN B O 1
ATOM 3081 N N . ASP B 1 36 ? -15.297 -13.945 3.398 1 98.12 36 ASP B N 1
ATOM 3082 C CA . ASP B 1 36 ? -16.094 -13.898 2.176 1 98.12 36 ASP B CA 1
ATOM 3083 C C . ASP B 1 36 ? -16.562 -12.477 1.871 1 98.12 36 ASP B C 1
ATOM 3085 O O . ASP B 1 36 ? -17.609 -12.281 1.27 1 98.12 36 ASP B O 1
ATOM 3089 N N . ILE B 1 37 ? -15.844 -11.477 2.275 1 98.75 37 ILE B N 1
ATOM 3090 C CA . ILE B 1 37 ? -16.234 -10.078 2.154 1 98.75 37 ILE B CA 1
ATOM 3091 C C . ILE B 1 37 ? -16.438 -9.727 0.683 1 98.75 37 ILE B C 1
ATOM 3093 O O . ILE B 1 37 ? -17.344 -8.961 0.348 1 98.75 37 ILE B O 1
ATOM 3097 N N . ILE B 1 38 ? -15.656 -10.266 -0.225 1 98.69 38 ILE B N 1
ATOM 3098 C CA . ILE B 1 38 ? -15.82 -9.969 -1.646 1 98.69 38 ILE B CA 1
ATOM 3099 C C . ILE B 1 38 ? -17.203 -10.406 -2.105 1 98.69 38 ILE B C 1
ATOM 3101 O O . ILE B 1 38 ? -17.891 -9.672 -2.82 1 98.69 38 ILE B O 1
ATOM 3105 N N . ASP B 1 39 ? -17.625 -11.547 -1.642 1 98.06 39 ASP B N 1
ATOM 3106 C CA . ASP B 1 39 ? -18.969 -12.039 -1.972 1 98.06 39 ASP B CA 1
ATOM 3107 C C . ASP B 1 39 ? -20.047 -11.164 -1.343 1 98.06 39 ASP B C 1
ATOM 3109 O O . ASP B 1 39 ? -21.078 -10.891 -1.966 1 98.06 39 ASP B O 1
ATOM 3113 N N . GLN B 1 40 ? -19.797 -10.766 -0.124 1 98.25 40 GLN B N 1
ATOM 3114 C CA . GLN B 1 40 ? -20.766 -9.961 0.601 1 98.25 40 GLN B CA 1
ATOM 3115 C C . GLN B 1 40 ? -21.062 -8.664 -0.142 1 98.25 40 GLN B C 1
ATOM 3117 O O . GLN B 1 40 ? -22.203 -8.18 -0.123 1 98.25 40 GLN B O 1
ATOM 3122 N N . VAL B 1 41 ? -20.062 -8.102 -0.838 1 98.44 41 VAL B N 1
ATOM 3123 C CA . VAL B 1 41 ? -20.25 -6.77 -1.406 1 98.44 41 VAL B CA 1
ATOM 3124 C C . VAL B 1 41 ? -20.594 -6.887 -2.891 1 98.44 41 VAL B C 1
ATOM 3126 O O . VAL B 1 41 ? -20.766 -5.875 -3.574 1 98.44 41 VAL B O 1
ATOM 3129 N N . ASN B 1 42 ? -20.719 -8.086 -3.357 1 97.06 42 ASN B N 1
ATOM 3130 C CA . ASN B 1 42 ? -20.938 -8.32 -4.781 1 97.06 42 ASN B CA 1
ATOM 3131 C C . ASN B 1 42 ? -22.188 -7.621 -5.289 1 97.06 42 ASN B C 1
ATOM 3133 O O . ASN B 1 42 ? -22.203 -7.082 -6.395 1 97.06 42 ASN B O 1
ATOM 3137 N N . ASP B 1 43 ? -23.234 -7.559 -4.539 1 97.38 43 ASP B N 1
ATOM 3138 C CA . ASP B 1 43 ? -24.516 -6.992 -4.961 1 97.38 43 ASP B CA 1
ATOM 3139 C C . ASP B 1 43 ? -24.609 -5.512 -4.602 1 97.38 43 ASP B C 1
ATOM 3141 O O . ASP B 1 43 ? -25.688 -4.922 -4.645 1 97.38 43 ASP B O 1
ATOM 3145 N N . CYS B 1 44 ? -23.516 -4.922 -4.168 1 98 44 CYS B N 1
ATOM 3146 C CA . CYS B 1 44 ? -23.484 -3.514 -3.791 1 98 44 CYS B CA 1
ATOM 3147 C C . CYS B 1 44 ? -22.734 -2.693 -4.832 1 98 44 CYS B C 1
ATOM 3149 O O . CYS B 1 44 ? -21.906 -3.23 -5.578 1 98 44 CYS B O 1
ATOM 3151 N N . ASP B 1 45 ? -23.016 -1.421 -4.82 1 97.38 45 ASP B N 1
ATOM 3152 C CA . ASP B 1 45 ? -22.359 -0.515 -5.762 1 97.38 45 ASP B CA 1
ATOM 3153 C C . ASP B 1 45 ? -21.109 0.094 -5.148 1 97.38 45 ASP B C 1
ATOM 3155 O O . ASP B 1 45 ? -20.203 0.52 -5.871 1 97.38 45 ASP B O 1
ATOM 3159 N N . ALA B 1 46 ? -21.109 0.109 -3.832 1 98.44 46 ALA B N 1
ATOM 3160 C CA . ALA B 1 46 ? -19.984 0.745 -3.146 1 98.44 46 ALA B CA 1
ATOM 3161 C C . ALA B 1 46 ? -19.75 0.113 -1.777 1 98.44 46 ALA B C 1
ATOM 3163 O O . ALA B 1 46 ? -20.641 -0.525 -1.219 1 98.44 46 ALA B O 1
ATOM 3164 N N . LEU B 1 47 ? -18.547 0.265 -1.293 1 98.75 47 LEU B N 1
ATOM 3165 C CA . LEU B 1 47 ? -18.188 -0.062 0.081 1 98.75 47 LEU B CA 1
ATOM 3166 C C . LEU B 1 47 ? -17.641 1.164 0.807 1 98.75 47 LEU B C 1
ATOM 3168 O O . LEU B 1 47 ? -16.781 1.869 0.281 1 98.75 47 LEU B O 1
ATOM 3172 N N . MET B 1 48 ? -18.172 1.451 1.957 1 98.69 48 MET B N 1
ATOM 3173 C CA . MET B 1 48 ? -17.625 2.479 2.844 1 98.69 48 MET B CA 1
ATOM 3174 C C . MET B 1 48 ? -17.062 1.857 4.113 1 98.69 48 MET B C 1
ATOM 3176 O O . MET B 1 48 ? -17.734 1.091 4.797 1 98.69 48 MET B O 1
ATOM 3180 N N . TRP B 1 49 ? -15.844 2.125 4.363 1 98.44 49 TRP B N 1
ATOM 3181 C CA . TRP B 1 49 ? -15.148 1.604 5.535 1 98.44 49 TRP B CA 1
ATOM 3182 C C . TRP B 1 49 ? -14.203 2.65 6.121 1 98.44 49 TRP B C 1
ATOM 3184 O O . TRP B 1 49 ? -13.258 3.086 5.457 1 98.44 49 TRP B O 1
ATOM 3194 N N . HIS B 1 50 ? -14.453 3.113 7.32 1 96.88 50 HIS B N 1
ATOM 3195 C CA 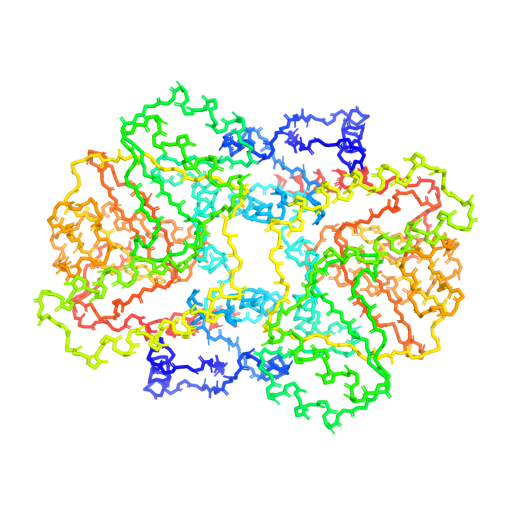. HIS B 1 50 ? -13.578 4.031 8.031 1 96.88 50 HIS B CA 1
ATOM 3196 C C . HIS B 1 50 ? -12.523 3.275 8.836 1 96.88 50 HIS B C 1
ATOM 3198 O O . HIS B 1 50 ? -12.547 3.277 10.062 1 96.88 50 HIS B O 1
ATOM 3204 N N . PHE B 1 51 ? -11.578 2.662 8.109 1 95.69 51 PHE B N 1
ATOM 3205 C CA . PHE B 1 51 ? -10.547 1.908 8.812 1 95.69 51 PHE B CA 1
ATOM 3206 C C . PHE B 1 51 ? -9.633 2.844 9.602 1 95.69 51 PHE B C 1
ATOM 3208 O O . PHE B 1 51 ? -9.5 4.02 9.266 1 95.69 51 PHE B O 1
ATOM 3215 N N . HIS B 1 52 ? -9.102 2.293 10.672 1 92.44 52 HIS B N 1
ATOM 3216 C CA . HIS B 1 52 ? -8.422 3.125 11.656 1 92.44 52 HIS B CA 1
ATOM 3217 C C . HIS B 1 52 ? -6.973 2.688 11.844 1 92.44 52 HIS B C 1
ATOM 3219 O O . HIS B 1 52 ? -6.676 1.489 11.844 1 92.44 52 HIS B O 1
ATOM 3225 N N . HIS B 1 53 ? -6.102 3.658 12.109 1 88.31 53 HIS B N 1
ATOM 3226 C CA . HIS B 1 53 ? -4.676 3.389 12.242 1 88.31 53 HIS B CA 1
ATOM 3227 C C . HIS B 1 53 ? -4.375 2.688 13.562 1 88.31 53 HIS B C 1
ATOM 3229 O O . HIS B 1 53 ? -3.355 2.004 13.688 1 88.31 53 HIS B O 1
ATOM 3235 N N . ALA B 1 54 ? -5.207 2.857 14.562 1 85.12 54 ALA B N 1
ATOM 3236 C CA . ALA B 1 54 ? -4.957 2.291 15.891 1 85.12 54 ALA B CA 1
ATOM 3237 C C . ALA B 1 54 ? -5.605 0.918 16.031 1 85.12 54 ALA B C 1
ATOM 3239 O O . ALA B 1 54 ? -5.664 0.363 17.125 1 85.12 54 ALA B O 1
ATOM 3240 N N . LYS B 1 55 ? -6.188 0.457 14.977 1 88.44 55 LYS B N 1
ATOM 3241 C CA . LYS B 1 55 ? -6.711 -0.906 14.938 1 88.44 55 LYS B CA 1
ATOM 3242 C C . LYS B 1 55 ? -5.812 -1.814 14.102 1 88.44 55 LYS B C 1
ATOM 3244 O O . LYS B 1 55 ? -5.848 -1.776 12.875 1 88.44 55 LYS B O 1
ATOM 3249 N N . PRO B 1 56 ? -5.094 -2.65 14.781 1 87.19 56 PRO B N 1
ATOM 3250 C CA . PRO B 1 56 ? -4.098 -3.467 14.086 1 87.19 56 PRO B CA 1
ATOM 3251 C C . PRO B 1 56 ? -4.699 -4.289 12.945 1 87.19 56 PRO B C 1
ATOM 3253 O O . PRO B 1 56 ? -4.066 -4.457 11.898 1 87.19 56 PRO B O 1
ATOM 3256 N N . GLU B 1 57 ? -5.898 -4.812 13.164 1 91.56 57 GLU B N 1
ATOM 3257 C CA . GLU B 1 57 ? -6.531 -5.621 12.125 1 91.56 57 GLU B CA 1
ATOM 3258 C C . GLU B 1 57 ? -6.797 -4.797 10.867 1 91.56 57 GLU B C 1
ATOM 3260 O O . GLU B 1 57 ? -6.652 -5.301 9.75 1 91.56 57 GLU B O 1
ATOM 3265 N N . ASP B 1 58 ? -7.184 -3.508 11.07 1 95.12 58 ASP B N 1
ATOM 3266 C CA . ASP B 1 58 ? -7.406 -2.621 9.938 1 95.12 58 ASP B CA 1
ATOM 3267 C C . ASP B 1 58 ? -6.117 -2.41 9.141 1 95.12 58 ASP B C 1
ATOM 3269 O O . ASP B 1 58 ? -6.105 -2.535 7.918 1 95.12 58 ASP B O 1
ATOM 3273 N N . VAL B 1 59 ? -5.117 -2.154 9.875 1 92.62 59 VAL B N 1
ATOM 3274 C CA . VAL B 1 59 ? -3.834 -1.778 9.297 1 92.62 59 VAL B CA 1
ATOM 3275 C C . VAL B 1 59 ? -3.273 -2.941 8.484 1 92.62 59 VAL B C 1
ATOM 3277 O O . VAL B 1 59 ? -2.59 -2.73 7.48 1 92.62 59 VAL B O 1
ATOM 3280 N N . LEU B 1 60 ? -3.633 -4.117 8.82 1 93.62 60 LEU B N 1
ATOM 3281 C CA . LEU B 1 60 ? -3.078 -5.32 8.211 1 93.62 60 LEU B CA 1
ATOM 3282 C C . LEU B 1 60 ? -3.527 -5.457 6.762 1 93.62 60 LEU B C 1
ATOM 3284 O O . LEU B 1 60 ? -2.801 -6.008 5.93 1 93.62 60 LEU B O 1
ATOM 3288 N N . PHE B 1 61 ? -4.738 -4.902 6.434 1 97.38 61 PHE B N 1
ATOM 3289 C CA . PHE B 1 61 ? -5.188 -5.344 5.121 1 97.38 61 PHE B CA 1
ATOM 3290 C C . PHE B 1 61 ? -6.152 -4.336 4.512 1 97.38 61 PHE B C 1
ATOM 3292 O O . PHE B 1 61 ? -6.57 -4.484 3.359 1 97.38 61 PHE B O 1
ATOM 3299 N N . ALA B 1 62 ? -6.621 -3.332 5.199 1 98.19 62 ALA B N 1
ATOM 3300 C CA . ALA B 1 62 ? -7.688 -2.455 4.727 1 98.19 62 ALA B CA 1
ATOM 3301 C C . ALA B 1 62 ? -7.355 -1.872 3.355 1 98.19 62 ALA B C 1
ATOM 3303 O O . ALA B 1 62 ? -8.188 -1.881 2.449 1 98.19 62 ALA B O 1
ATOM 3304 N N . LYS B 1 63 ? -6.148 -1.411 3.213 1 98.06 63 LYS B N 1
ATOM 3305 C CA . LYS B 1 63 ? -5.738 -0.777 1.963 1 98.06 63 LYS B CA 1
ATOM 3306 C C . LYS B 1 63 ? -5.75 -1.776 0.81 1 98.06 63 LYS B C 1
ATOM 3308 O O . LYS B 1 63 ? -6.113 -1.43 -0.316 1 98.06 63 LYS B O 1
ATOM 3313 N N . GLN B 1 64 ? -5.383 -3.02 1.102 1 98.38 64 GLN B N 1
ATOM 3314 C CA . GLN B 1 64 ? -5.402 -4.062 0.084 1 98.38 64 GLN B CA 1
ATOM 3315 C C . GLN B 1 64 ? -6.828 -4.363 -0.373 1 98.38 64 GLN B C 1
ATOM 3317 O O . GLN B 1 64 ? -7.09 -4.477 -1.572 1 98.38 64 GLN B O 1
ATOM 3322 N N . LEU B 1 65 ? -7.723 -4.457 0.585 1 98.75 65 LEU B N 1
ATOM 3323 C CA . LEU B 1 65 ? -9.117 -4.715 0.238 1 98.75 65 LEU B CA 1
ATOM 3324 C C . LEU B 1 65 ? -9.695 -3.561 -0.575 1 98.75 65 LEU B C 1
ATOM 3326 O O . LEU B 1 65 ? -10.352 -3.781 -1.594 1 98.75 65 LEU B O 1
ATOM 3330 N N . ILE B 1 66 ? -9.398 -2.359 -0.132 1 98.56 66 ILE B N 1
ATOM 3331 C CA . ILE B 1 66 ? -9.906 -1.164 -0.796 1 98.56 66 ILE B CA 1
ATOM 3332 C C . ILE B 1 66 ? -9.414 -1.128 -2.24 1 98.56 66 ILE B C 1
ATOM 3334 O O . ILE B 1 66 ? -10.203 -0.954 -3.17 1 98.56 66 ILE B O 1
ATOM 3338 N N . TYR B 1 67 ? -8.141 -1.344 -2.438 1 98.62 67 TYR B N 1
ATOM 3339 C CA . TYR B 1 67 ? -7.594 -1.254 -3.787 1 98.62 67 TYR B CA 1
ATOM 3340 C C . TYR B 1 67 ? -8.102 -2.396 -4.66 1 98.62 67 TYR B C 1
ATOM 3342 O O . TYR B 1 67 ? -8.375 -2.205 -5.848 1 98.62 67 TYR B O 1
ATOM 3350 N N . ALA B 1 68 ? -8.234 -3.572 -4.094 1 98.75 68 ALA B N 1
ATOM 3351 C CA . ALA B 1 68 ? -8.75 -4.723 -4.832 1 98.75 68 ALA B CA 1
ATOM 3352 C C . ALA B 1 68 ? -10.164 -4.457 -5.344 1 98.75 68 ALA B C 1
ATOM 3354 O O . ALA B 1 68 ? -10.461 -4.684 -6.52 1 98.75 68 ALA B O 1
ATOM 3355 N N . LEU B 1 69 ? -10.984 -3.967 -4.473 1 98.69 69 LEU B N 1
ATOM 3356 C CA . LEU B 1 69 ? -12.367 -3.695 -4.848 1 98.69 69 LEU B CA 1
ATOM 3357 C C . LEU B 1 69 ? -12.445 -2.572 -5.879 1 98.69 69 LEU B C 1
ATOM 3359 O O . LEU B 1 69 ? -13.211 -2.654 -6.84 1 98.69 69 LEU B O 1
ATOM 3363 N N . GLN B 1 70 ? -11.625 -1.574 -5.625 1 98.06 70 GLN B N 1
ATOM 3364 C CA . GLN B 1 70 ? -11.578 -0.473 -6.582 1 98.06 70 GLN B CA 1
ATOM 3365 C C . GLN B 1 70 ? -11.141 -0.96 -7.961 1 98.06 70 GLN B C 1
ATOM 3367 O O . GLN B 1 70 ? -11.688 -0.533 -8.977 1 98.06 70 GLN B O 1
ATOM 3372 N N . THR B 1 71 ? -10.195 -1.859 -8 1 97.62 71 THR B N 1
ATOM 3373 C CA . THR B 1 71 ? -9.68 -2.432 -9.242 1 97.62 71 THR B CA 1
ATOM 3374 C C . THR B 1 71 ? -10.766 -3.217 -9.969 1 97.62 71 THR B C 1
ATOM 3376 O O . THR B 1 71 ? -10.789 -3.262 -11.203 1 97.62 71 THR B O 1
ATOM 3379 N N . SER B 1 72 ? -11.664 -3.762 -9.242 1 96.88 72 SER B N 1
ATOM 3380 C CA . SER B 1 72 ? -12.734 -4.559 -9.836 1 96.88 72 SER B CA 1
ATOM 3381 C C . SER B 1 72 ? -13.859 -3.668 -10.359 1 96.88 72 SER B C 1
ATOM 3383 O O . SER B 1 72 ? -14.82 -4.16 -10.953 1 96.88 72 SER B O 1
ATOM 3385 N N . GLY B 1 73 ? -13.742 -2.359 -10.102 1 95.5 73 GLY B N 1
ATOM 3386 C CA . GLY B 1 73 ? -14.742 -1.433 -10.609 1 95.5 73 GLY B CA 1
ATOM 3387 C C . GLY B 1 73 ? -15.719 -0.967 -9.547 1 95.5 73 GLY B C 1
ATOM 3388 O O . GLY B 1 73 ? -16.578 -0.13 -9.82 1 95.5 73 GLY B O 1
ATOM 3389 N N . LYS B 1 74 ? -15.609 -1.411 -8.367 1 96.88 74 LYS B N 1
ATOM 3390 C CA . LYS B 1 74 ? -16.484 -0.984 -7.277 1 96.88 74 LYS B CA 1
ATOM 3391 C C . LYS B 1 74 ? -16.062 0.385 -6.746 1 96.88 74 LYS B C 1
ATOM 3393 O O . LYS B 1 74 ? -14.875 0.69 -6.664 1 96.88 74 LYS B O 1
ATOM 3398 N N . LYS B 1 75 ? -17.078 1.157 -6.375 1 97.94 75 LYS B N 1
ATOM 3399 C CA . LYS B 1 75 ? -16.766 2.389 -5.656 1 97.94 75 LYS B CA 1
ATOM 3400 C C . LYS B 1 75 ? -16.438 2.102 -4.191 1 97.94 75 LYS B C 1
ATOM 3402 O O . LYS B 1 75 ? -17.016 1.2 -3.586 1 97.94 75 LYS B O 1
ATOM 3407 N N . VAL B 1 76 ? -15.477 2.809 -3.742 1 98.5 76 VAL B N 1
ATOM 3408 C CA . VAL B 1 76 ? -15.078 2.619 -2.352 1 98.5 76 VAL B CA 1
ATOM 3409 C C . VAL B 1 76 ? -14.852 3.977 -1.689 1 98.5 76 VAL B C 1
ATOM 3411 O O . VAL B 1 76 ? -14.469 4.941 -2.354 1 98.5 76 VAL B O 1
ATOM 3414 N N . PHE B 1 77 ? -15.133 4.059 -0.39 1 98.12 77 PHE B N 1
ATOM 3415 C CA . PHE B 1 77 ? -14.75 5.176 0.466 1 98.12 77 PHE B CA 1
ATOM 3416 C C . PHE B 1 77 ? -14.055 4.68 1.726 1 98.12 77 PHE B C 1
ATOM 3418 O O . PHE B 1 77 ? -14.617 3.885 2.482 1 98.12 77 PHE B O 1
ATOM 3425 N N . PRO B 1 78 ? -12.938 5.199 1.957 1 98.06 78 PRO B N 1
ATOM 3426 C CA . PRO B 1 78 ? -12.141 6.047 1.068 1 98.06 78 PRO B CA 1
ATOM 3427 C C . PRO B 1 78 ? -11.594 5.289 -0.14 1 98.06 78 PRO B C 1
ATOM 3429 O O . PRO B 1 78 ? -11.328 4.09 -0.05 1 98.06 78 PRO B O 1
ATOM 3432 N N . ASN B 1 79 ? -11.578 6.008 -1.307 1 98.31 79 ASN B N 1
ATOM 3433 C CA . ASN B 1 79 ? -10.844 5.375 -2.398 1 98.31 79 ASN B CA 1
ATOM 3434 C C . ASN B 1 79 ? -9.344 5.32 -2.115 1 98.31 79 ASN B C 1
ATOM 3436 O O . ASN B 1 79 ? -8.883 5.84 -1.099 1 98.31 79 ASN B O 1
ATOM 3440 N N . PHE B 1 80 ? -8.641 4.586 -2.869 1 98.44 80 PHE B N 1
ATOM 3441 C CA . PHE B 1 80 ? -7.227 4.352 -2.6 1 98.44 80 PHE B CA 1
ATOM 3442 C C . PHE B 1 80 ? -6.441 5.656 -2.668 1 98.44 80 PHE B C 1
ATOM 3444 O O . PHE B 1 80 ? -5.547 5.891 -1.849 1 98.44 80 PHE B O 1
ATOM 3451 N N . GLN B 1 81 ? -6.73 6.586 -3.602 1 98.38 81 GLN B N 1
ATOM 3452 C CA . GLN B 1 81 ? -6.09 7.891 -3.719 1 98.38 81 GLN B CA 1
ATOM 3453 C C . GLN B 1 81 ? -6.184 8.672 -2.41 1 98.38 81 GLN B C 1
ATOM 3455 O O . GLN B 1 81 ? -5.266 9.414 -2.061 1 98.38 81 GLN B O 1
ATOM 3460 N N . THR B 1 82 ? -7.23 8.406 -1.683 1 98.44 82 THR B N 1
ATOM 3461 C CA . THR B 1 82 ? -7.531 9.125 -0.451 1 98.44 82 THR B CA 1
ATOM 3462 C C . THR B 1 82 ? -6.82 8.484 0.739 1 98.44 82 THR B C 1
ATOM 3464 O O . THR B 1 82 ? -6.449 9.18 1.688 1 98.44 82 THR B O 1
ATOM 3467 N N . SER B 1 83 ? -6.543 7.184 0.614 1 97.81 83 SER B N 1
ATOM 3468 C CA . SER B 1 83 ? -6.316 6.508 1.888 1 97.81 83 SER B CA 1
ATOM 3469 C C . SER B 1 83 ? -4.953 5.828 1.92 1 97.81 83 SER B C 1
ATOM 3471 O O . SER B 1 83 ? -4.484 5.418 2.984 1 97.81 83 SER B O 1
ATOM 3473 N N . TRP B 1 84 ? -4.258 5.652 0.775 1 97.81 84 TRP B N 1
ATOM 3474 C CA . TRP B 1 84 ? -3.055 4.828 0.753 1 97.81 84 TRP B CA 1
ATOM 3475 C C . TRP B 1 84 ? -1.974 5.414 1.654 1 97.81 84 TRP B C 1
ATOM 3477 O O . TRP B 1 84 ? -1.157 4.68 2.217 1 97.81 84 TRP B O 1
ATOM 3487 N N . HIS B 1 85 ? -1.959 6.742 1.853 1 97.56 85 HIS B N 1
ATOM 3488 C CA . HIS B 1 85 ? -0.912 7.426 2.604 1 97.56 85 HIS B CA 1
ATOM 3489 C C . HIS B 1 85 ? -1.333 7.652 4.051 1 97.56 85 HIS B C 1
ATOM 3491 O O . HIS B 1 85 ? -0.594 8.258 4.828 1 97.56 85 HIS B O 1
ATOM 3497 N N . PHE B 1 86 ? -2.553 7.172 4.438 1 96.62 86 PHE B N 1
ATOM 3498 C CA . PHE B 1 86 ? -3.049 7.328 5.801 1 96.62 86 PHE B CA 1
ATOM 3499 C C . PHE B 1 86 ? -2.088 6.695 6.801 1 96.62 86 PHE B C 1
ATOM 3501 O O . PHE B 1 86 ? -1.686 5.543 6.641 1 96.62 86 PHE B O 1
ATOM 3508 N N . ASP B 1 87 ? -1.662 7.508 7.777 1 93.44 87 ASP B N 1
ATOM 3509 C CA . ASP B 1 87 ? -0.751 7.105 8.844 1 93.44 87 ASP B CA 1
ATOM 3510 C C . ASP B 1 87 ? 0.616 6.723 8.281 1 93.44 87 ASP B C 1
ATOM 3512 O O . ASP B 1 87 ? 1.222 5.746 8.727 1 93.44 87 ASP B O 1
ATOM 3516 N N . ASP B 1 88 ? 1.048 7.387 7.289 1 96.19 88 ASP B N 1
ATOM 3517 C CA . ASP B 1 88 ? 2.34 7.172 6.641 1 96.19 88 ASP B CA 1
ATOM 3518 C C . ASP B 1 88 ? 2.975 8.5 6.238 1 96.19 88 ASP B C 1
ATOM 3520 O O . ASP B 1 88 ? 2.943 8.883 5.066 1 96.19 88 ASP B O 1
ATOM 3524 N N . LYS B 1 89 ? 3.619 9.125 7.195 1 97.25 89 LYS B N 1
ATOM 3525 C CA . LYS B 1 89 ? 4.16 10.469 6.992 1 97.25 89 LYS B CA 1
ATOM 3526 C C . LYS B 1 89 ? 5.266 10.461 5.945 1 97.25 89 LYS B C 1
ATOM 3528 O O . LYS B 1 89 ? 5.434 11.43 5.207 1 97.25 89 LYS B O 1
ATOM 3533 N N . VAL B 1 90 ? 5.996 9.398 5.816 1 97.81 90 VAL B N 1
ATOM 3534 C CA . VAL B 1 90 ? 7.051 9.32 4.812 1 97.81 90 VAL B CA 1
ATOM 3535 C C . VAL B 1 90 ? 6.434 9.172 3.424 1 97.81 90 VAL B C 1
ATOM 3537 O O . VAL B 1 90 ? 6.879 9.812 2.469 1 97.81 90 VAL B O 1
ATOM 3540 N N . GLY B 1 91 ? 5.391 8.32 3.316 1 98.38 91 GLY B N 1
ATOM 3541 C CA . GLY B 1 91 ? 4.652 8.258 2.066 1 98.38 91 GLY B CA 1
ATOM 3542 C C . GLY B 1 91 ? 4.098 9.602 1.633 1 98.38 91 GLY B C 1
ATOM 3543 O O . GLY B 1 91 ? 4.121 9.93 0.446 1 98.38 91 GLY B O 1
ATOM 3544 N N . GLN B 1 92 ? 3.639 10.328 2.59 1 98.62 92 GLN B N 1
ATOM 3545 C CA . GLN B 1 92 ? 3.113 11.664 2.309 1 98.62 92 GLN B CA 1
ATOM 3546 C C . GLN B 1 92 ? 4.211 12.594 1.801 1 98.62 92 GLN B C 1
ATOM 3548 O O . GLN B 1 92 ? 3.971 13.43 0.928 1 98.62 92 GLN B O 1
ATOM 3553 N N . LYS B 1 93 ? 5.406 12.484 2.361 1 98.75 93 LYS B N 1
ATOM 3554 C CA . LYS B 1 93 ? 6.535 13.266 1.864 1 98.75 93 LYS B CA 1
ATOM 3555 C C . LYS B 1 93 ? 6.742 13.047 0.369 1 98.75 93 LYS B C 1
ATOM 3557 O O . LYS B 1 93 ? 6.82 14.008 -0.401 1 98.75 93 LYS B O 1
ATOM 3562 N N . TYR B 1 94 ? 6.84 11.812 -0.001 1 98.81 94 TYR B N 1
ATOM 3563 C CA . TYR B 1 94 ? 7.066 11.508 -1.409 1 98.81 94 TYR B CA 1
ATOM 3564 C C . TYR B 1 94 ? 5.922 12.023 -2.271 1 98.81 94 TYR B C 1
ATOM 3566 O O . TYR B 1 94 ? 6.148 12.609 -3.332 1 98.81 94 TYR B O 1
ATOM 3574 N N . LEU B 1 95 ? 4.703 11.859 -1.823 1 98.81 95 LEU B N 1
ATOM 3575 C CA . LEU B 1 95 ? 3.518 12.266 -2.572 1 98.81 95 LEU B CA 1
ATOM 3576 C C . LEU B 1 95 ? 3.5 13.773 -2.785 1 98.81 95 LEU B C 1
ATOM 3578 O O . LEU B 1 95 ? 3.373 14.242 -3.918 1 98.81 95 LEU B O 1
ATOM 3582 N N . LEU B 1 96 ? 3.623 14.5 -1.693 1 98.81 96 LEU B N 1
ATOM 3583 C CA . LEU B 1 96 ? 3.494 15.953 -1.747 1 98.81 96 LEU B CA 1
ATOM 3584 C C . LEU B 1 96 ? 4.66 16.578 -2.51 1 98.81 96 LEU B C 1
ATOM 3586 O O . LEU B 1 96 ? 4.473 17.531 -3.264 1 98.81 96 LEU B O 1
ATOM 3590 N N . GLU B 1 97 ? 5.867 16.031 -2.371 1 98.75 97 GLU B N 1
ATOM 3591 C CA . GLU B 1 97 ? 6.992 16.484 -3.178 1 98.75 97 GLU B CA 1
ATOM 3592 C C . GLU B 1 97 ? 6.77 16.188 -4.66 1 98.75 97 GLU B C 1
ATOM 3594 O O . GLU B 1 97 ? 7.043 17.031 -5.516 1 98.75 97 GLU B O 1
ATOM 3599 N N . ALA B 1 98 ? 6.285 15.062 -4.941 1 98.62 98 ALA B N 1
ATOM 3600 C CA . ALA B 1 98 ? 6.117 14.633 -6.324 1 98.62 98 ALA B CA 1
ATOM 3601 C C . ALA B 1 98 ? 5.133 15.539 -7.062 1 98.62 98 ALA B C 1
ATOM 3603 O O . ALA B 1 98 ? 5.309 15.82 -8.25 1 98.62 98 ALA B O 1
ATOM 3604 N N . ILE B 1 99 ? 4.125 16.031 -6.383 1 98.25 99 ILE B N 1
ATOM 3605 C CA . ILE B 1 99 ? 3.117 16.828 -7.062 1 98.25 99 ILE B CA 1
ATOM 3606 C C . ILE B 1 99 ? 3.449 18.312 -6.91 1 98.25 99 ILE B C 1
ATOM 3608 O O . ILE B 1 99 ? 2.672 19.172 -7.328 1 98.25 99 ILE B O 1
ATOM 3612 N N . GLY B 1 100 ? 4.5 18.609 -6.211 1 97.81 100 GLY B N 1
ATOM 3613 C CA . GLY B 1 100 ? 4.961 19.984 -6.078 1 97.81 100 GLY B CA 1
ATOM 3614 C C . GLY B 1 100 ? 4.188 20.766 -5.043 1 97.81 100 GLY B C 1
ATOM 3615 O O . GLY B 1 100 ? 4.074 22 -5.148 1 97.81 100 GLY B O 1
ATOM 3616 N N . ALA B 1 101 ? 3.602 20.109 -4.078 1 98.12 101 ALA B N 1
ATOM 3617 C CA . ALA B 1 101 ? 2.85 20.797 -3.029 1 98.12 101 ALA B CA 1
ATOM 3618 C C . ALA B 1 101 ? 3.791 21.422 -2.01 1 98.12 101 ALA B C 1
ATOM 3620 O O . ALA B 1 101 ? 4.953 21.031 -1.894 1 98.12 101 ALA B O 1
ATOM 3621 N N . SER B 1 102 ? 3.268 22.406 -1.32 1 97.25 102 SER B N 1
ATOM 3622 C CA . SER B 1 102 ? 4.051 23.188 -0.371 1 97.25 102 SER B CA 1
ATOM 3623 C C . SER B 1 102 ? 4.211 22.453 0.956 1 97.25 102 SER B C 1
ATOM 3625 O O . SER B 1 102 ? 3.68 22.875 1.98 1 97.25 102 SER B O 1
ATOM 3627 N N . LEU B 1 103 ? 5 21.438 0.983 1 98.38 103 LEU B N 1
ATOM 3628 C CA . LEU B 1 103 ? 5.332 20.656 2.17 1 98.38 103 LEU B CA 1
ATOM 3629 C C . LEU B 1 103 ? 6.469 21.312 2.949 1 98.38 103 LEU B C 1
ATOM 3631 O O . LEU B 1 103 ? 7.43 21.812 2.355 1 98.38 103 LEU B O 1
ATOM 3635 N N . VAL B 1 104 ? 6.336 21.312 4.266 1 98.38 104 VAL B N 1
ATOM 3636 C CA . VAL B 1 104 ? 7.508 21.672 5.066 1 98.38 104 VAL B CA 1
ATOM 3637 C C . VAL B 1 104 ? 8.711 20.859 4.594 1 98.38 104 VAL B C 1
ATOM 3639 O O . VAL B 1 104 ? 8.609 19.656 4.344 1 98.38 104 VAL B O 1
ATOM 3642 N N . PRO B 1 105 ? 9.859 21.531 4.43 1 98.44 105 PRO B N 1
ATOM 3643 C CA . PRO B 1 105 ? 11.016 20.734 4.004 1 98.44 105 PRO B CA 1
ATOM 3644 C C . PRO B 1 105 ? 11.219 19.5 4.867 1 98.44 105 PRO B C 1
ATOM 3646 O O . PRO B 1 105 ? 11.273 19.594 6.094 1 98.44 105 PRO B O 1
ATOM 3649 N N . SER B 1 106 ? 11.32 18.344 4.215 1 98.69 106 SER B N 1
ATOM 3650 C CA . SER B 1 106 ? 11.305 17.047 4.875 1 98.69 106 SER B CA 1
ATOM 3651 C C . SER B 1 106 ? 12.461 16.172 4.395 1 98.69 106 SER B C 1
ATOM 3653 O O . SER B 1 106 ? 12.867 16.25 3.236 1 98.69 106 SER B O 1
ATOM 3655 N N . TYR B 1 107 ? 12.992 15.32 5.293 1 98.81 107 TYR B N 1
ATOM 3656 C CA . TYR B 1 107 ? 14.195 14.531 5.031 1 98.81 107 TYR B CA 1
ATOM 3657 C C . TYR B 1 107 ? 14.023 13.102 5.535 1 98.81 107 TYR B C 1
ATOM 3659 O O . TYR B 1 107 ? 13.711 12.883 6.711 1 98.81 107 TYR B O 1
ATOM 3667 N N . VAL B 1 108 ? 14.258 12.156 4.652 1 98.81 108 VAL B N 1
ATOM 3668 C CA . VAL B 1 108 ? 14.188 10.758 5.051 1 98.81 108 VAL B CA 1
ATOM 3669 C C . VAL B 1 108 ? 15.477 10.039 4.633 1 98.81 108 VAL B C 1
ATOM 3671 O O . VAL B 1 108 ? 16.016 10.297 3.557 1 98.81 108 VAL B O 1
ATOM 3674 N N . PHE B 1 109 ? 15.992 9.18 5.477 1 98.69 109 PHE B N 1
ATOM 3675 C CA . PHE B 1 109 ? 17.188 8.391 5.207 1 98.69 109 PHE B CA 1
ATOM 3676 C C . PHE B 1 109 ? 16.953 6.922 5.539 1 98.69 109 PHE B C 1
ATOM 3678 O O . PHE B 1 109 ? 16.328 6.602 6.551 1 98.69 109 PHE B O 1
ATOM 3685 N N . TYR B 1 110 ? 17.469 6.055 4.688 1 98 110 TYR B N 1
ATOM 3686 C CA . TYR B 1 110 ? 17.375 4.613 4.875 1 98 110 TYR B CA 1
ATOM 3687 C C . TYR B 1 110 ? 18.75 4.004 5.117 1 98 110 TYR B C 1
ATOM 3689 O O . TYR B 1 110 ? 18.906 2.781 5.102 1 98 110 TYR B O 1
ATOM 3697 N N . ASP B 1 111 ? 19.672 4.887 5.246 1 96.88 111 ASP B N 1
ATOM 3698 C CA . ASP B 1 111 ? 21.078 4.535 5.496 1 96.88 111 ASP B CA 1
ATOM 3699 C C . ASP B 1 111 ? 21.641 5.344 6.66 1 96.88 111 ASP B C 1
ATOM 3701 O O . ASP B 1 111 ? 21.594 6.578 6.645 1 96.88 111 ASP B O 1
ATOM 3705 N N . LYS B 1 112 ? 22.188 4.629 7.605 1 97.5 112 LYS B N 1
ATOM 3706 C CA . LYS B 1 112 ? 22.688 5.246 8.828 1 97.5 112 LYS B CA 1
ATOM 3707 C C . LYS B 1 112 ? 23.766 6.285 8.531 1 97.5 112 LYS B C 1
ATOM 3709 O O . LYS B 1 112 ? 23.719 7.402 9.047 1 97.5 112 LYS B O 1
ATOM 3714 N N . GLN B 1 113 ? 24.688 5.922 7.723 1 98.19 113 GLN B N 1
ATOM 3715 C CA . GLN B 1 113 ? 25.828 6.797 7.449 1 98.19 113 GLN B CA 1
ATOM 3716 C C . GLN B 1 113 ? 25.391 8.062 6.711 1 98.19 113 GLN B C 1
ATOM 3718 O O . GLN B 1 113 ? 25.875 9.156 6.996 1 98.19 113 GLN B O 1
ATOM 3723 N N . LYS B 1 114 ? 24.484 7.914 5.793 1 98.38 114 LYS B N 1
ATOM 3724 C CA . LYS B 1 114 ? 23.969 9.078 5.074 1 98.38 114 LYS B CA 1
ATOM 3725 C C . LYS B 1 114 ? 23.219 10.016 6.02 1 98.38 114 LYS B C 1
ATOM 3727 O O . LYS B 1 114 ? 23.328 11.242 5.891 1 98.38 114 LYS B O 1
ATOM 3732 N N . ALA B 1 115 ? 22.469 9.453 6.906 1 98.69 115 ALA B N 1
ATOM 3733 C CA . ALA B 1 115 ? 21.75 10.258 7.895 1 98.69 115 ALA B CA 1
ATOM 3734 C C . ALA B 1 115 ? 22.734 11.047 8.766 1 98.69 115 ALA B C 1
ATOM 3736 O O . ALA B 1 115 ? 22.531 12.242 9 1 98.69 115 ALA B O 1
ATOM 3737 N N . LEU B 1 116 ? 23.719 10.336 9.195 1 98.62 116 LEU B N 1
ATOM 3738 C CA . LEU B 1 116 ? 24.703 10.969 10.062 1 98.62 116 LEU B CA 1
ATOM 3739 C C . LEU B 1 116 ? 25.453 12.07 9.32 1 98.62 116 LEU B C 1
ATOM 3741 O O . LEU B 1 116 ? 25.75 13.117 9.898 1 98.62 116 LEU B O 1
ATOM 3745 N N . GLN B 1 117 ? 25.797 11.82 8.125 1 98.62 117 GLN B N 1
ATOM 3746 C CA . GLN B 1 117 ? 26.453 12.844 7.309 1 98.62 117 GLN B CA 1
ATOM 3747 C C . GLN B 1 117 ? 25.562 14.078 7.164 1 98.62 117 GLN B C 1
ATOM 3749 O O . GLN B 1 117 ? 26.031 15.203 7.312 1 98.62 117 GLN B O 1
ATOM 3754 N N . TRP B 1 118 ? 24.312 13.859 6.883 1 98.62 118 TRP B N 1
ATOM 3755 C CA . TRP B 1 118 ? 23.359 14.953 6.742 1 98.62 118 TRP B CA 1
ATOM 3756 C C . TRP B 1 118 ? 23.266 15.766 8.031 1 98.62 118 TRP B C 1
ATOM 3758 O O . TRP B 1 118 ? 23.219 17 7.996 1 98.62 118 TRP B O 1
ATOM 3768 N N . ILE B 1 119 ? 23.25 15.102 9.117 1 98.62 119 ILE B N 1
ATOM 3769 C CA . ILE B 1 119 ? 23.172 15.75 10.414 1 98.62 119 ILE B CA 1
ATOM 3770 C C . ILE B 1 119 ? 24.359 16.688 10.594 1 98.62 119 ILE B C 1
ATOM 3772 O O . ILE B 1 119 ? 24.234 17.766 11.18 1 98.62 119 ILE B O 1
ATOM 3776 N N . GLY B 1 120 ? 25.484 16.234 10.133 1 98.12 120 GLY B N 1
ATOM 3777 C CA . GLY B 1 120 ? 26.688 17.062 10.227 1 98.12 120 GLY B CA 1
ATOM 3778 C C . GLY B 1 120 ? 26.594 18.328 9.398 1 98.12 120 GLY B C 1
ATOM 3779 O O . GLY B 1 120 ? 27.297 19.297 9.68 1 98.12 120 GLY B O 1
ATOM 3780 N N . GLU B 1 121 ? 25.734 18.391 8.406 1 98.06 121 GLU B N 1
ATOM 3781 C CA . GLU B 1 121 ? 25.734 19.484 7.438 1 98.06 121 GLU B CA 1
ATOM 3782 C C . GLU B 1 121 ? 24.5 20.359 7.594 1 98.06 121 GLU B C 1
ATOM 3784 O O . GLU B 1 121 ? 24.469 21.5 7.129 1 98.06 121 GLU B O 1
ATOM 3789 N N . THR B 1 122 ? 23.484 19.859 8.203 1 97.94 122 THR B N 1
ATOM 3790 C CA . THR B 1 122 ? 22.219 20.578 8.289 1 97.94 122 THR B CA 1
ATOM 3791 C C . THR B 1 122 ? 22.203 21.516 9.484 1 97.94 122 THR B C 1
ATOM 3793 O O . THR B 1 122 ? 23.188 21.578 10.242 1 97.94 122 THR B O 1
A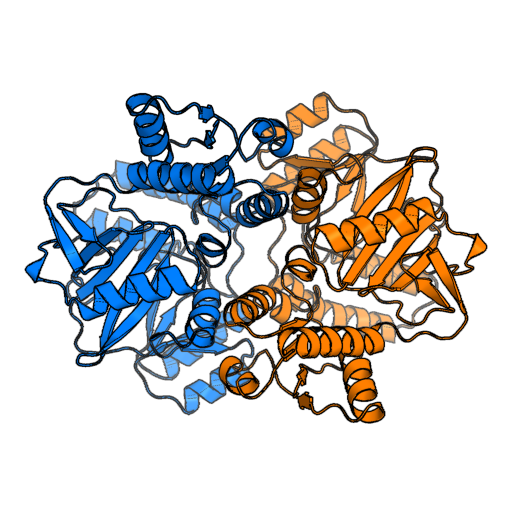TOM 3796 N N . THR B 1 123 ? 21.172 22.328 9.578 1 97.75 123 THR B N 1
ATOM 3797 C CA . THR B 1 123 ? 20.969 23.219 10.711 1 97.75 123 THR B CA 1
ATOM 3798 C C . THR B 1 123 ? 19.844 22.719 11.602 1 97.75 123 THR B C 1
ATOM 3800 O O . THR B 1 123 ? 19.031 21.906 11.18 1 97.75 123 THR B O 1
ATOM 3803 N N . PHE B 1 124 ? 19.844 23.125 12.852 1 97.56 124 PHE B N 1
ATOM 3804 C CA . PHE B 1 124 ? 18.828 22.797 13.844 1 97.56 124 PHE B CA 1
ATOM 3805 C C . PHE B 1 124 ? 18.172 24.047 14.391 1 97.56 124 PHE B C 1
ATOM 3807 O O . PHE B 1 124 ? 18.734 25.141 14.32 1 97.56 124 PHE B O 1
ATOM 3814 N N . PRO B 1 125 ? 16.938 23.969 14.836 1 97.44 125 PRO B N 1
ATOM 3815 C CA . PRO B 1 125 ? 16.203 22.781 15.25 1 97.44 125 PRO B CA 1
ATOM 3816 C C . PRO B 1 125 ? 15.484 22.078 14.094 1 97.44 125 PRO B C 1
ATOM 3818 O O . PRO B 1 125 ? 15.211 22.719 13.07 1 97.44 125 PRO B O 1
ATOM 3821 N N . LYS B 1 126 ? 15.227 20.719 14.242 1 98.25 126 LYS B N 1
ATOM 3822 C CA . LYS B 1 126 ? 14.422 19.859 13.375 1 98.25 126 LYS B CA 1
ATOM 3823 C C . LYS B 1 126 ? 13.305 19.188 14.148 1 98.25 126 LYS B C 1
ATOM 3825 O O . LYS B 1 126 ? 13.344 19.125 15.383 1 98.25 126 LYS B O 1
ATOM 3830 N N . VAL B 1 127 ? 12.312 18.75 13.492 1 97.56 127 VAL B N 1
ATOM 3831 C CA . VAL B 1 127 ? 11.258 17.953 14.094 1 97.56 127 VAL B CA 1
ATOM 3832 C C . VAL B 1 127 ? 11.414 16.484 13.672 1 97.56 127 VAL B C 1
ATOM 3834 O O . VAL B 1 127 ? 11.352 16.172 12.484 1 97.56 127 VAL B O 1
ATOM 3837 N N . PHE B 1 128 ? 11.656 15.656 14.641 1 97.5 128 PHE B N 1
ATOM 3838 C CA . PHE B 1 128 ? 11.68 14.211 14.406 1 97.5 128 PHE B CA 1
ATOM 3839 C C . PHE B 1 128 ? 10.273 13.633 14.461 1 97.5 128 PHE B C 1
ATOM 3841 O O . PHE B 1 128 ? 9.492 13.953 15.359 1 97.5 128 PHE B O 1
ATOM 3848 N N . LYS B 1 129 ? 9.961 12.797 13.453 1 96 129 LYS B N 1
ATOM 3849 C CA . LYS B 1 129 ? 8.664 12.109 13.422 1 96 129 LYS B CA 1
ATOM 3850 C C . LYS B 1 129 ? 8.836 10.648 13.031 1 96 129 LYS B C 1
ATOM 3852 O O . LYS B 1 129 ? 9.648 10.32 12.164 1 96 129 LYS B O 1
ATOM 3857 N N . LEU B 1 130 ? 8.07 9.797 13.648 1 94.19 130 LEU B N 1
ATOM 3858 C CA . LEU B 1 130 ? 7.898 8.453 13.102 1 94.19 130 LEU B CA 1
ATOM 3859 C C . LEU B 1 130 ? 6.883 8.453 11.961 1 94.19 130 LEU B C 1
ATOM 3861 O O . LEU B 1 130 ? 6.016 9.328 11.898 1 94.19 130 LEU B O 1
ATOM 3865 N N . ARG B 1 131 ? 7.047 7.484 11.102 1 93.56 131 ARG B N 1
ATOM 3866 C CA . ARG B 1 131 ? 6.145 7.312 9.969 1 93.56 131 ARG B CA 1
ATOM 3867 C C . ARG B 1 131 ? 4.699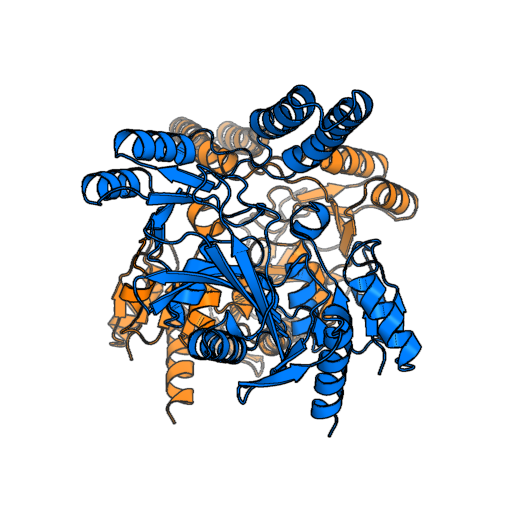 7.18 10.438 1 93.56 131 ARG B C 1
ATOM 3869 O O . ARG B 1 131 ? 3.809 7.859 9.922 1 93.56 131 ARG B O 1
ATOM 3876 N N . LYS B 1 132 ? 4.508 6.355 11.391 1 90.06 132 LYS B N 1
ATOM 3877 C CA . LYS B 1 132 ? 3.178 6.078 11.93 1 90.06 132 LYS B CA 1
ATOM 3878 C C . LYS B 1 132 ? 2.92 6.879 13.203 1 90.06 132 LYS B C 1
ATOM 3880 O O . LYS B 1 132 ? 3.857 7.375 13.828 1 90.06 132 LYS B O 1
ATOM 3885 N N . GLY B 1 133 ? 1.609 6.973 13.516 1 81.44 133 GLY B N 1
ATOM 3886 C CA . GLY B 1 133 ? 1.217 7.637 14.75 1 81.44 133 GLY B CA 1
ATOM 3887 C C . GLY B 1 133 ? 0.398 8.891 14.516 1 81.44 133 GLY B C 1
ATOM 3888 O O . GLY B 1 133 ? 0.529 9.539 13.477 1 81.44 133 GLY B O 1
ATOM 3889 N N . ALA B 1 134 ? -0.382 9.148 15.516 1 69.06 134 ALA B N 1
ATOM 3890 C CA . ALA B 1 134 ? -1.253 10.32 15.477 1 69.06 134 ALA B CA 1
ATOM 3891 C C . ALA B 1 134 ? -1.172 11.102 16.797 1 69.06 134 ALA B C 1
ATOM 3893 O O . ALA B 1 134 ? -0.559 10.641 17.75 1 69.06 134 ALA B O 1
ATOM 3894 N N . GLY B 1 135 ? -1.646 12.258 16.75 1 63.06 135 GLY B N 1
ATOM 3895 C CA . GLY B 1 135 ? -1.778 13.031 17.969 1 63.06 135 GLY B CA 1
ATOM 3896 C C . GLY B 1 135 ? -0.445 13.461 18.562 1 63.06 135 GLY B C 1
ATOM 3897 O O . GLY B 1 135 ? -0.266 13.461 19.781 1 63.06 135 GLY B O 1
ATOM 3898 N N . SER B 1 136 ? 0.399 13.609 17.734 1 64.06 136 SER B N 1
ATOM 3899 C CA . SER B 1 136 ? 1.725 14.078 18.125 1 64.06 136 SER B CA 1
ATOM 3900 C C . SER B 1 136 ? 2.512 12.992 18.844 1 64.06 136 SER B C 1
ATOM 3902 O O . SER B 1 136 ? 3.572 13.258 19.406 1 64.06 136 SER B O 1
ATOM 3904 N N . ALA B 1 137 ? 1.905 11.852 18.781 1 67.75 137 ALA B N 1
ATOM 3905 C CA . ALA B 1 137 ? 2.684 10.734 19.312 1 67.75 137 ALA B CA 1
ATOM 3906 C C . ALA B 1 137 ? 3.965 10.531 18.5 1 67.75 137 ALA B C 1
ATOM 3908 O O . ALA B 1 137 ? 3.969 10.672 17.281 1 67.75 137 ALA B O 1
ATOM 3909 N N . HIS B 1 138 ? 5.082 10.5 19.078 1 79.12 138 HIS B N 1
ATOM 3910 C CA . HIS B 1 138 ? 6.391 10.188 18.516 1 79.12 138 HIS B CA 1
ATOM 3911 C C . HIS B 1 138 ? 6.914 11.336 17.656 1 79.12 138 HIS B C 1
ATOM 3913 O O . HIS B 1 138 ? 7.445 11.125 16.578 1 79.12 138 HIS B O 1
ATOM 3919 N N . VAL B 1 139 ? 6.449 12.5 17.953 1 87.69 139 VAL B N 1
ATOM 3920 C CA . VAL B 1 139 ? 6.957 13.742 17.359 1 87.69 139 VAL B CA 1
ATOM 3921 C C . VAL B 1 139 ? 7.805 14.484 18.391 1 87.69 139 VAL B C 1
ATOM 3923 O O . VAL B 1 139 ? 7.359 14.727 19.516 1 87.69 139 VAL B O 1
ATOM 3926 N N . LYS B 1 140 ? 9.016 14.82 17.984 1 92.31 140 LYS B N 1
ATOM 3927 C CA . LYS B 1 140 ? 9.93 15.453 18.938 1 92.31 140 LYS B CA 1
ATOM 3928 C C . LYS B 1 140 ? 10.703 16.594 18.281 1 92.31 140 LYS B C 1
ATOM 3930 O O . LYS B 1 140 ? 11.141 16.469 17.125 1 92.31 140 LYS B O 1
ATOM 3935 N N . LEU B 1 141 ? 10.805 17.672 19.031 1 94.75 141 LEU B N 1
ATOM 3936 C CA . LEU B 1 141 ? 11.703 18.75 18.625 1 94.75 141 LEU B CA 1
ATOM 3937 C C . LEU B 1 141 ? 13.156 18.391 18.906 1 94.75 141 LEU B C 1
ATOM 3939 O O . LEU B 1 141 ? 13.5 18.062 20.047 1 94.75 141 LEU B O 1
ATOM 3943 N N . VAL B 1 142 ? 13.969 18.391 17.938 1 97.44 142 VAL B N 1
ATOM 3944 C CA . VAL B 1 142 ? 15.391 18.078 18.047 1 97.44 142 VAL B CA 1
ATOM 3945 C C . VAL B 1 142 ? 16.203 19.375 17.938 1 97.44 142 VAL B C 1
ATOM 3947 O O . VAL B 1 142 ? 16.281 19.969 16.859 1 97.44 142 VAL B O 1
ATOM 3950 N N . LYS B 1 143 ? 16.922 19.672 18.938 1 96.81 143 LYS B N 1
ATOM 3951 C CA . LYS B 1 143 ? 17.469 21.016 19.031 1 96.81 143 LYS B CA 1
ATOM 3952 C C . LYS B 1 143 ? 18.922 21.062 18.562 1 96.81 143 LYS B C 1
ATOM 3954 O O . LYS B 1 143 ? 19.469 22.125 18.297 1 96.81 143 LYS B O 1
ATOM 3959 N N . ASN B 1 144 ? 19.562 19.875 18.578 1 97.62 144 ASN B N 1
ATOM 3960 C CA . ASN B 1 144 ? 20.969 19.891 18.25 1 97.62 144 ASN B CA 1
ATOM 3961 C C . ASN B 1 144 ? 21.406 18.578 17.578 1 97.62 144 ASN B C 1
ATOM 3963 O O . ASN B 1 144 ? 20.641 17.625 17.531 1 97.62 144 ASN B O 1
ATOM 3967 N N . LYS B 1 145 ? 22.672 18.594 17.156 1 98.25 145 LYS B N 1
ATOM 3968 C CA . LYS B 1 145 ? 23.25 17.484 16.391 1 98.25 145 LYS B CA 1
ATOM 3969 C C . LYS B 1 145 ? 23.344 16.219 17.266 1 98.25 145 LYS B C 1
ATOM 3971 O O . LYS B 1 145 ? 23.094 15.117 16.781 1 98.25 145 LYS B O 1
ATOM 3976 N N . SER B 1 146 ? 23.703 16.422 18.422 1 98.25 146 SER B N 1
ATOM 3977 C CA . SER B 1 146 ? 23.906 15.281 19.312 1 98.25 146 SER B CA 1
ATOM 3978 C C . SER B 1 146 ? 22.609 14.492 19.516 1 98.25 146 SER B C 1
ATOM 3980 O O . SER B 1 146 ? 22.609 13.258 19.406 1 98.25 146 SER B O 1
ATOM 3982 N N . ASP B 1 147 ? 21.547 15.211 19.734 1 97.94 147 ASP B N 1
ATOM 3983 C CA . ASP B 1 147 ? 20.25 14.562 19.906 1 97.94 147 ASP B CA 1
ATOM 3984 C C . ASP B 1 147 ? 19.812 13.859 18.625 1 97.94 147 ASP B C 1
ATOM 3986 O O . ASP B 1 147 ? 19.266 12.766 18.672 1 97.94 147 ASP B O 1
ATOM 3990 N N . ALA B 1 148 ? 20.047 14.484 17.547 1 98.5 148 ALA B N 1
ATOM 3991 C CA . ALA B 1 148 ? 19.703 13.891 16.25 1 98.5 148 ALA B CA 1
ATOM 3992 C C . ALA B 1 148 ? 20.484 12.602 16.016 1 98.5 148 ALA B C 1
ATOM 3994 O O . ALA B 1 148 ? 19.922 11.609 15.547 1 98.5 148 ALA B O 1
ATOM 3995 N N . ARG B 1 149 ? 21.75 12.625 16.359 1 98.56 149 ARG B N 1
ATOM 3996 C CA . ARG B 1 149 ? 22.594 11.453 16.203 1 98.56 149 ARG B CA 1
ATOM 3997 C C . ARG B 1 149 ? 22.078 10.281 17.031 1 98.56 149 ARG B C 1
ATOM 3999 O O . ARG B 1 149 ? 22.078 9.141 16.562 1 98.56 149 ARG B O 1
ATOM 4006 N N . LYS B 1 150 ? 21.656 10.578 18.219 1 98.12 150 LYS B N 1
ATOM 4007 C CA . LYS B 1 150 ? 21.094 9.547 19.078 1 98.12 150 LYS B CA 1
ATOM 4008 C C . LYS B 1 150 ? 19.875 8.898 18.453 1 98.12 150 LYS B C 1
ATOM 4010 O O . LYS B 1 150 ? 19.703 7.676 18.531 1 98.12 150 LYS B O 1
ATOM 4015 N N . LEU B 1 151 ? 19.062 9.695 17.891 1 97.75 151 LEU B N 1
ATOM 4016 C CA . LEU B 1 151 ? 17.859 9.195 17.234 1 97.75 151 LEU B CA 1
ATOM 4017 C C . LEU B 1 151 ? 18.219 8.305 16.047 1 97.75 151 LEU B C 1
ATOM 4019 O O . LEU B 1 151 ? 17.609 7.254 15.836 1 97.75 151 LEU B O 1
ATOM 4023 N N . VAL B 1 152 ? 19.203 8.711 15.297 1 98.5 152 VAL B N 1
ATOM 4024 C CA . VAL B 1 152 ? 19.641 7.926 14.141 1 98.5 152 VAL B CA 1
ATOM 4025 C C . VAL B 1 152 ? 20.172 6.574 14.609 1 98.5 152 VAL B C 1
ATOM 4027 O O . VAL B 1 152 ? 19.828 5.535 14.039 1 98.5 152 VAL B O 1
ATOM 4030 N N . LEU B 1 153 ? 21 6.605 15.594 1 98 153 LEU B N 1
ATOM 4031 C CA . LEU B 1 153 ? 21.547 5.359 16.109 1 98 153 LEU B CA 1
ATOM 4032 C C . LEU B 1 153 ? 20.438 4.422 16.578 1 98 153 LEU B C 1
ATOM 4034 O O . LEU B 1 153 ? 20.5 3.217 16.312 1 98 153 LEU B O 1
ATOM 4038 N N . LYS B 1 154 ? 19.469 4.969 17.203 1 96.12 154 LYS B N 1
ATOM 4039 C CA . LYS B 1 154 ? 18.328 4.176 17.656 1 96.12 154 LYS B CA 1
ATOM 4040 C C . LYS B 1 154 ? 17.516 3.639 16.484 1 96.12 154 LYS B C 1
ATOM 4042 O O . LYS B 1 154 ? 17.125 2.469 16.484 1 96.12 154 LYS B O 1
ATOM 4047 N N . ALA B 1 155 ? 17.297 4.43 15.492 1 96.31 155 ALA B N 1
ATOM 4048 C CA . ALA B 1 155 ? 16.5 4.078 14.32 1 96.31 155 ALA B CA 1
ATOM 4049 C C . ALA B 1 155 ? 17.125 2.904 13.57 1 96.31 155 ALA B C 1
ATOM 4051 O O . ALA B 1 155 ? 16.406 2.094 12.977 1 96.31 155 ALA B O 1
ATOM 4052 N N . PHE B 1 156 ? 18.406 2.787 13.594 1 96.5 156 PHE B N 1
ATOM 4053 C CA . PHE B 1 156 ? 19.109 1.773 12.805 1 96.5 156 PHE B CA 1
ATOM 4054 C C . PHE B 1 156 ? 19.656 0.673 13.695 1 96.5 156 PHE B C 1
ATOM 4056 O O . PHE B 1 156 ? 20.547 -0.084 13.289 1 96.5 156 PHE B O 1
ATOM 4063 N N . SER B 1 157 ? 19.172 0.601 14.93 1 93.62 157 SER B N 1
ATOM 4064 C CA . SER B 1 157 ? 19.453 -0.489 15.859 1 93.62 157 SER B CA 1
ATOM 4065 C C . SER B 1 157 ? 18.172 -1.068 16.438 1 93.62 157 SER B C 1
ATOM 4067 O O . SER B 1 157 ? 17.453 -1.812 15.75 1 93.62 157 SER B O 1
ATOM 4069 N N . ARG B 1 158 ? 17.781 -0.559 17.594 1 90.19 158 ARG B N 1
ATOM 4070 C CA . ARG B 1 158 ? 16.641 -1.158 18.297 1 90.19 158 ARG B CA 1
ATOM 4071 C C . ARG B 1 158 ? 15.32 -0.637 17.734 1 90.19 158 ARG B C 1
ATOM 4073 O O . ARG B 1 158 ? 14.273 -1.264 17.922 1 90.19 158 ARG B O 1
ATOM 4080 N N . GLY B 1 159 ? 15.344 0.5 17.172 1 92.38 159 GLY B N 1
ATOM 4081 C CA . GLY B 1 159 ? 14.125 1.087 16.625 1 92.38 159 GLY B CA 1
ATOM 4082 C C . GLY B 1 159 ? 13.258 1.744 17.688 1 92.38 159 GLY B C 1
ATOM 4083 O O . GLY B 1 159 ? 13.719 1.989 18.812 1 92.38 159 GLY B O 1
ATOM 4084 N N . PHE B 1 160 ? 12.102 2.156 17.266 1 90.06 160 PHE B N 1
ATOM 4085 C CA . PHE B 1 160 ? 11.164 2.875 18.125 1 90.06 160 PHE B CA 1
ATOM 4086 C C . PHE B 1 160 ? 9.875 2.08 18.312 1 90.06 160 PHE B C 1
ATOM 4088 O O . PHE B 1 160 ? 9.336 1.53 17.344 1 90.06 160 PHE B O 1
ATOM 4095 N N . SER B 1 161 ? 9.43 1.939 19.516 1 81 161 SER B N 1
ATOM 4096 C CA . SER B 1 161 ? 8.141 1.313 19.766 1 81 161 SER B CA 1
ATOM 4097 C C . SER B 1 161 ? 6.996 2.307 19.578 1 81 161 SER B C 1
ATOM 4099 O O . SER B 1 161 ? 7.121 3.479 19.938 1 81 161 SER B O 1
ATOM 4101 N N . GLN B 1 162 ? 6.039 1.948 18.906 1 68.81 162 GLN B N 1
ATOM 4102 C CA . GLN B 1 162 ? 4.883 2.822 18.766 1 68.81 162 GLN B CA 1
ATOM 4103 C C . GLN B 1 162 ? 4.152 3.006 20.078 1 68.81 162 GLN B C 1
ATOM 4105 O O . GLN B 1 162 ? 3.428 3.986 20.266 1 68.81 162 GLN B O 1
ATOM 4110 N N . TYR B 1 163 ? 4.262 2.15 20.938 1 56.44 163 TYR B N 1
ATOM 4111 C CA . TYR B 1 163 ? 3.568 2.254 22.203 1 56.44 163 TYR B CA 1
ATOM 4112 C C . TYR B 1 163 ? 4.527 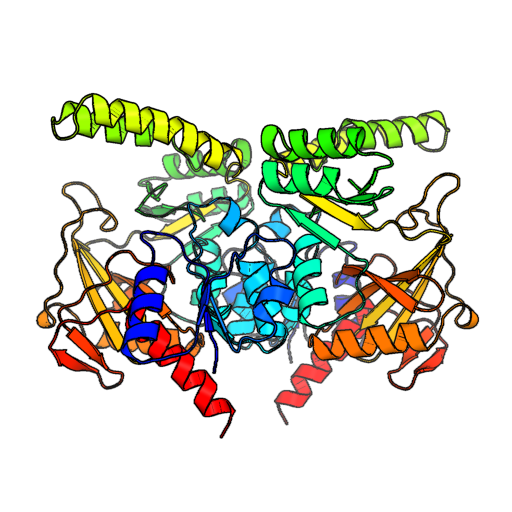2.678 23.312 1 56.44 163 TYR B C 1
ATOM 4114 O O . TYR B 1 163 ? 5.5 1.978 23.609 1 56.44 163 TYR B O 1
ATOM 4122 N N . ASP B 1 164 ? 4.871 3.83 23.266 1 44.44 164 ASP B N 1
ATOM 4123 C CA . ASP B 1 164 ? 5.734 4.262 24.375 1 44.44 164 ASP B CA 1
ATOM 4124 C C . ASP B 1 164 ? 5.094 3.959 25.719 1 44.44 164 ASP B C 1
ATOM 4126 O O . ASP B 1 164 ? 4.176 4.66 26.156 1 44.44 164 ASP B O 1
ATOM 4130 N N . LYS B 1 165 ? 5.203 2.797 26.219 1 43.97 165 LYS B N 1
ATOM 4131 C CA . LYS B 1 165 ? 4.777 2.484 27.578 1 43.97 165 LYS B CA 1
ATOM 4132 C C . LYS B 1 165 ? 5.012 3.666 28.516 1 43.97 165 LYS B C 1
ATOM 4134 O O . LYS B 1 165 ? 4.168 3.975 29.359 1 43.97 165 LYS B O 1
ATOM 4139 N N . VAL B 1 166 ? 6.078 4.156 28.328 1 40.5 166 VAL B N 1
ATOM 4140 C CA . VAL B 1 166 ? 6.508 5.102 29.359 1 40.5 166 VAL B CA 1
ATOM 4141 C C . VAL B 1 166 ? 5.762 6.422 29.188 1 40.5 166 VAL B C 1
ATOM 4143 O O . VAL B 1 166 ? 5.332 7.031 30.172 1 40.5 166 VAL B O 1
ATOM 4146 N N . ALA B 1 167 ? 5.488 6.73 27.984 1 41.88 167 ALA B N 1
ATOM 4147 C CA . ALA B 1 167 ? 4.871 8.047 27.797 1 41.88 167 ALA B CA 1
ATOM 4148 C C . ALA B 1 167 ? 3.391 8.016 28.156 1 41.88 167 ALA B C 1
ATOM 4150 O O . ALA B 1 167 ? 2.877 8.945 28.781 1 41.88 167 ALA B O 1
ATOM 4151 N N . ASN B 1 168 ? 2.637 6.949 27.719 1 47.69 168 ASN B N 1
ATOM 4152 C CA . ASN B 1 168 ? 1.244 6.82 28.125 1 47.69 168 ASN B CA 1
ATOM 4153 C C . ASN B 1 168 ? 1.118 6.742 29.641 1 47.69 168 ASN B C 1
ATOM 4155 O O . ASN B 1 168 ? 0.207 7.336 30.234 1 47.69 168 ASN B O 1
ATOM 4159 N N . LEU B 1 169 ? 1.991 5.926 30.094 1 46.72 169 LEU B N 1
ATOM 4160 C CA . LEU B 1 169 ? 1.95 5.84 31.562 1 46.72 169 LEU B CA 1
ATOM 4161 C C . LEU B 1 169 ? 2.277 7.188 32.188 1 46.72 169 LEU B C 1
ATOM 4163 O O . LEU B 1 169 ? 1.661 7.578 33.188 1 46.72 169 LEU B O 1
ATOM 4167 N N . LYS B 1 170 ? 3.201 7.844 31.578 1 44.94 170 LYS B N 1
ATOM 4168 C CA . LYS B 1 170 ? 3.582 9.133 32.156 1 44.94 170 LYS B CA 1
ATOM 4169 C C . LYS B 1 170 ? 2.473 10.164 31.969 1 44.94 170 LYS B C 1
ATOM 4171 O O . LYS B 1 170 ? 2.182 10.938 32.875 1 44.94 170 LYS B O 1
ATOM 4176 N N . ASP B 1 171 ? 1.934 10.18 30.781 1 48.91 171 ASP B N 1
ATOM 4177 C CA . ASP B 1 171 ? 0.839 11.117 30.547 1 48.91 171 ASP B CA 1
ATOM 4178 C C . ASP B 1 171 ? -0.35 10.82 31.453 1 48.91 171 ASP B C 1
ATOM 4180 O O . ASP B 1 171 ? -0.97 11.734 32 1 48.91 171 ASP B O 1
ATOM 4184 N N . ARG B 1 172 ? -0.65 9.516 31.625 1 49.91 172 ARG B N 1
ATOM 4185 C CA . ARG B 1 172 ? -1.735 9.125 32.5 1 49.91 172 ARG B CA 1
ATOM 4186 C C . ARG B 1 172 ? -1.369 9.398 33.969 1 49.91 172 ARG B C 1
ATOM 4188 O O . ARG B 1 172 ? -2.223 9.797 34.75 1 49.91 172 ARG B O 1
ATOM 4195 N N . TRP B 1 173 ? -0.159 9.133 34.188 1 50.31 173 TRP B N 1
ATOM 4196 C CA . TRP B 1 173 ? 0.337 9.43 35.531 1 50.31 173 TRP B CA 1
ATOM 4197 C C . TRP B 1 173 ? 0.279 10.922 35.812 1 50.31 173 TRP B C 1
ATOM 4199 O O . TRP B 1 173 ? -0.154 11.344 36.906 1 50.31 173 TRP B O 1
ATOM 4209 N N . TYR B 1 174 ? 0.725 11.633 34.812 1 46.38 174 TYR B N 1
ATOM 4210 C CA . TYR B 1 174 ? 0.696 13.078 34.969 1 46.38 174 TYR B CA 1
ATOM 4211 C C . TYR B 1 174 ? -0.734 13.578 35.125 1 46.38 174 TYR B C 1
ATOM 4213 O O . TYR B 1 174 ? -1.01 14.422 35.969 1 46.38 174 TYR B O 1
ATOM 4221 N N . LYS B 1 175 ? -1.667 13.062 34.344 1 53.94 175 LYS B N 1
ATOM 4222 C CA . LYS B 1 175 ? -3.068 13.445 34.5 1 53.94 175 LYS B CA 1
ATOM 4223 C C . LYS B 1 175 ? -3.629 13.008 35.844 1 53.94 175 LYS B C 1
ATOM 4225 O O . LYS B 1 175 ? -4.43 13.719 36.438 1 53.94 175 LYS B O 1
ATOM 4230 N N . TYR B 1 176 ? -3.182 11.844 36.25 1 51.72 176 TYR B N 1
ATOM 4231 C CA . TYR B 1 176 ? -3.574 11.359 37.562 1 51.72 176 TYR B CA 1
ATOM 4232 C C . TYR B 1 176 ? -3.035 12.266 38.656 1 51.72 176 TYR B C 1
ATOM 4234 O O . TYR B 1 176 ? -3.76 12.609 39.594 1 51.72 176 TYR B O 1
ATOM 4242 N N . LYS B 1 177 ? -1.833 12.57 38.5 1 50.84 177 LYS B N 1
ATOM 4243 C CA . LYS B 1 177 ? -1.228 13.414 39.531 1 50.84 177 LYS B CA 1
ATOM 4244 C C . LYS B 1 177 ? -1.869 14.797 39.531 1 50.84 177 LYS B C 1
ATOM 4246 O O . LYS B 1 177 ? -1.945 15.438 40.594 1 50.84 177 LYS B O 1
ATOM 4251 N N . LYS B 1 178 ? -2.227 15.219 38.344 1 52.53 178 LYS B N 1
ATOM 4252 C CA . LYS B 1 178 ? -2.834 16.547 38.312 1 52.53 178 LYS B CA 1
ATOM 4253 C C . LYS B 1 178 ? -4.316 16.469 38.688 1 52.53 178 LYS B C 1
ATOM 4255 O O . LYS B 1 178 ? -5.023 17.484 38.625 1 52.53 178 LYS B O 1
ATOM 4260 N N . GLY B 1 179 ? -4.785 15.406 39.125 1 52.34 179 GLY B N 1
ATOM 4261 C CA . GLY B 1 179 ? -6.117 15.297 39.688 1 52.34 179 GLY B CA 1
ATOM 4262 C C . GLY B 1 179 ? -7.211 15.156 38.656 1 52.34 179 GLY B C 1
ATOM 4263 O O . GLY B 1 179 ? -8.398 15.297 38.969 1 52.34 179 GLY B O 1
ATOM 4264 N N . LYS B 1 180 ? -6.898 15.102 37.438 1 53.44 180 LYS B N 1
ATOM 4265 C CA . LYS B 1 180 ? -7.902 15.188 36.375 1 53.44 180 LYS B CA 1
ATOM 4266 C C . LYS B 1 180 ? -8.398 13.805 35.969 1 53.44 180 LYS B C 1
ATOM 4268 O O . LYS B 1 180 ? -9.273 13.68 35.094 1 53.44 180 LYS B O 1
ATOM 4273 N N . THR B 1 181 ? -7.824 12.672 36.312 1 55.31 181 THR B N 1
ATOM 4274 C CA . THR B 1 181 ? -8.375 11.336 36.094 1 55.31 181 THR B CA 1
ATOM 4275 C C . THR B 1 181 ? -8.289 10.492 37.375 1 55.31 181 THR B C 1
ATOM 4277 O O . THR B 1 181 ? -7.348 10.641 38.156 1 55.31 181 THR B O 1
ATOM 4280 N N . GLY B 1 182 ? -9.422 9.875 37.844 1 51.53 182 GLY B N 1
ATOM 4281 C CA . GLY B 1 182 ? -9.531 9.031 39.031 1 51.53 182 GLY B CA 1
ATOM 4282 C C . GLY B 1 182 ? -8.789 7.715 38.906 1 51.53 182 GLY B C 1
ATOM 4283 O O . GLY B 1 182 ? -8.305 7.383 37.812 1 51.53 182 GLY B O 1
ATOM 4284 N N . LEU B 1 183 ? -8.516 7.059 40.094 1 52.19 183 LEU B N 1
ATOM 4285 C CA . LEU B 1 183 ? -7.82 5.781 40.219 1 52.19 183 LEU B CA 1
ATOM 4286 C C . LEU B 1 183 ? -8.359 4.773 39.188 1 52.19 183 LEU B C 1
ATOM 4288 O O . LEU B 1 183 ? -7.594 4 38.625 1 52.19 183 LEU B O 1
ATOM 4292 N N . TRP B 1 184 ? -9.547 4.773 39 1 53.12 184 TRP B N 1
ATOM 4293 C CA . TRP B 1 184 ? -10.203 3.85 38.062 1 53.12 184 TRP B CA 1
ATOM 4294 C C . TRP B 1 184 ? -9.781 4.117 36.625 1 53.12 184 TRP B C 1
ATOM 4296 O O . TRP B 1 184 ? -9.578 3.182 35.844 1 53.12 184 TRP B O 1
ATOM 4306 N N . ASN B 1 185 ? -9.617 5.289 36.375 1 51.94 185 ASN B N 1
ATOM 4307 C CA . ASN B 1 185 ? -9.18 5.66 35.062 1 51.94 185 ASN B CA 1
ATOM 4308 C C . ASN B 1 185 ? -7.715 5.297 34.812 1 51.94 185 ASN B C 1
ATOM 4310 O O . ASN B 1 185 ? -7.316 5.008 33.688 1 51.94 185 ASN B O 1
ATOM 4314 N N . LEU B 1 186 ? -6.957 5.285 35.781 1 48.84 186 LEU B N 1
ATOM 4315 C CA . LEU B 1 186 ? -5.598 4.75 35.75 1 48.84 186 LEU B CA 1
ATOM 4316 C C . LEU B 1 186 ? -5.613 3.256 35.438 1 48.84 186 LEU B C 1
ATOM 4318 O O . LEU B 1 186 ? -4.82 2.773 34.625 1 48.84 186 LEU B O 1
ATOM 4322 N N . VAL B 1 187 ? -6.496 2.559 36.219 1 47.09 187 VAL B N 1
ATOM 4323 C CA . VAL B 1 187 ? -6.621 1.126 35.969 1 47.09 187 VAL B CA 1
ATOM 4324 C C . VAL B 1 187 ? -7.102 0.883 34.531 1 47.09 187 VAL B C 1
ATOM 4326 O O . VAL B 1 187 ? -6.59 -0.003 33.844 1 47.09 187 VAL B O 1
ATOM 4329 N N . LYS B 1 188 ? -7.988 1.624 34.094 1 50.66 188 LYS B N 1
ATOM 4330 C CA . LYS B 1 188 ? -8.422 1.534 32.688 1 50.66 188 LYS B CA 1
ATOM 4331 C C . LYS B 1 188 ? -7.27 1.854 31.75 1 50.66 188 LYS B C 1
ATOM 4333 O O . LYS B 1 188 ? -7.164 1.259 30.672 1 50.66 188 LYS B O 1
ATOM 4338 N N . GLY B 1 189 ? -6.523 2.76 32.188 1 47.34 189 GLY B N 1
ATOM 4339 C CA . GLY B 1 189 ? -5.316 3.078 31.453 1 47.34 189 GLY B CA 1
ATOM 4340 C C . GLY B 1 189 ? -4.344 1.915 31.359 1 47.34 189 GLY B C 1
ATOM 4341 O O . GLY B 1 189 ? -3.781 1.649 30.297 1 47.34 189 GLY B O 1
ATOM 4342 N N . VAL B 1 190 ? -4.258 1.327 32.531 1 47.06 190 VAL B N 1
ATOM 4343 C CA . VAL B 1 190 ? -3.402 0.148 32.594 1 47.06 190 VAL B CA 1
ATOM 4344 C C . VAL B 1 190 ? -4.004 -0.968 31.734 1 47.06 190 VAL B C 1
ATOM 4346 O O . VAL B 1 190 ? -3.289 -1.646 31 1 47.06 190 VAL B O 1
ATOM 4349 N N . LEU B 1 191 ? -5.27 -1.123 31.859 1 47.28 191 LEU B N 1
ATOM 4350 C CA . LEU B 1 191 ? -5.918 -2.148 31.047 1 47.28 191 LEU B CA 1
ATOM 4351 C C . LEU B 1 191 ? -5.855 -1.792 29.562 1 47.28 191 LEU B C 1
ATOM 4353 O O . LEU B 1 191 ? -5.656 -2.666 28.719 1 47.28 191 LEU B O 1
ATOM 4357 N N . ARG B 1 192 ? -6.133 -0.579 29.312 1 47.53 192 ARG B N 1
ATOM 4358 C CA . ARG B 1 192 ? -5.906 -0.111 27.953 1 47.53 192 ARG B CA 1
ATOM 4359 C C . ARG B 1 192 ? -4.457 -0.318 27.531 1 47.53 192 ARG B C 1
ATOM 4361 O O . ARG B 1 192 ? -4.172 -0.587 26.375 1 47.53 192 ARG B O 1
ATOM 4368 N N . PHE B 1 193 ? -3.684 -0.188 28.531 1 45.38 193 PHE B N 1
ATOM 4369 C CA . PHE B 1 193 ? -2.271 -0.504 28.359 1 45.38 193 PHE B CA 1
ATOM 4370 C C . PHE B 1 193 ? -2.094 -1.94 27.891 1 45.38 193 PHE B C 1
ATOM 4372 O O . PHE B 1 193 ? -1.296 -2.207 26.984 1 45.38 193 PHE B O 1
ATOM 4379 N N . ALA B 1 194 ? -2.785 -2.783 28.609 1 42.69 194 ALA B N 1
ATOM 4380 C CA . ALA B 1 194 ? -2.688 -4.188 28.219 1 42.69 194 ALA B CA 1
ATOM 4381 C C . ALA B 1 194 ? -3.191 -4.391 26.781 1 42.69 194 ALA B C 1
ATOM 4383 O O . ALA B 1 194 ? -2.598 -5.148 26.016 1 42.69 194 ALA B O 1
ATOM 4384 N N . LYS B 1 195 ? -4.262 -3.814 26.516 1 45.03 195 LYS B N 1
ATOM 4385 C CA . LYS B 1 195 ? -4.793 -3.902 25.156 1 45.03 195 LYS B CA 1
ATOM 4386 C C . LYS B 1 195 ? -3.852 -3.246 24.141 1 45.03 195 LYS B C 1
ATOM 4388 O O . LYS B 1 195 ? -3.693 -3.732 23.031 1 45.03 195 LYS B O 1
ATOM 4393 N N . THR B 1 196 ? -3.312 -2.047 24.5 1 44.59 196 THR B N 1
ATOM 4394 C CA . THR B 1 196 ? -2.291 -1.363 23.703 1 44.59 196 THR B CA 1
ATOM 4395 C C . THR B 1 196 ? -1.08 -2.266 23.5 1 44.59 196 THR B C 1
ATOM 4397 O O . THR B 1 196 ? -0.431 -2.203 22.453 1 44.59 196 THR B O 1
ATOM 4400 N N . THR B 1 197 ? -0.878 -3.051 24.453 1 43.25 197 THR B N 1
ATOM 4401 C CA . THR B 1 197 ? 0.195 -4.031 24.328 1 43.25 197 THR B CA 1
ATOM 4402 C C . THR B 1 197 ? -0.092 -5.004 23.188 1 43.25 197 THR B C 1
ATOM 4404 O O . THR B 1 197 ? 0.827 -5.445 22.5 1 43.25 197 THR B O 1
ATOM 4407 N N . GLU B 1 198 ? -1.339 -5.305 23.188 1 43.53 198 GLU B N 1
ATOM 4408 C CA . GLU B 1 198 ? -1.647 -6.23 22.109 1 43.53 198 GLU B CA 1
ATOM 4409 C C . GLU B 1 198 ? -1.4 -5.59 20.75 1 43.53 198 GLU B C 1
ATOM 4411 O O . GLU B 1 198 ? -0.892 -6.238 19.828 1 43.53 198 GLU B O 1
ATOM 4416 N N . PHE B 1 199 ? -1.769 -4.328 20.688 1 44.06 199 PHE B N 1
ATOM 4417 C CA . PHE B 1 199 ? -1.501 -3.602 19.453 1 44.06 199 PHE B CA 1
ATOM 4418 C C . PHE B 1 199 ? -0.002 -3.508 19.203 1 44.06 199 PHE B C 1
ATOM 4420 O O . PHE B 1 199 ? 0.452 -3.695 18.062 1 44.06 199 PHE B O 1
ATOM 4427 N 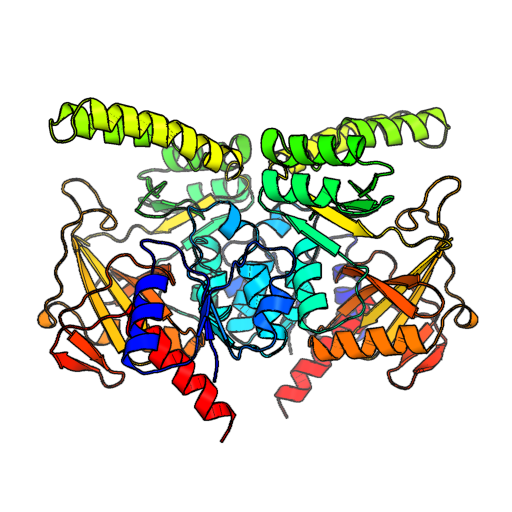N . ALA B 1 200 ? 0.712 -3.047 20.266 1 45.72 200 ALA B N 1
ATOM 4428 C CA . ALA B 1 200 ? 2.166 -2.945 20.172 1 45.72 200 ALA B CA 1
ATOM 4429 C C . ALA B 1 200 ? 2.783 -4.281 19.766 1 45.72 200 ALA B C 1
ATOM 4431 O O . ALA B 1 200 ? 3.783 -4.316 19.047 1 45.72 200 ALA B O 1
ATOM 4432 N N . ARG B 1 201 ? 2.131 -5.281 20.219 1 45.78 201 ARG B N 1
ATOM 4433 C CA . ARG B 1 201 ? 2.689 -6.605 19.969 1 45.78 201 ARG B CA 1
ATOM 4434 C C . ARG B 1 201 ? 2.523 -7.004 18.5 1 45.78 201 ARG B C 1
ATOM 4436 O O . ARG B 1 201 ? 3.316 -7.789 17.969 1 45.78 201 ARG B O 1
ATOM 4443 N N . THR B 1 202 ? 1.541 -6.305 17.938 1 48.16 202 THR B N 1
ATOM 4444 C CA . THR B 1 202 ? 1.293 -6.73 16.562 1 48.16 202 THR B CA 1
ATOM 4445 C C . THR B 1 202 ? 2.088 -5.875 15.578 1 48.16 202 THR B C 1
ATOM 4447 O O . THR B 1 202 ? 2.557 -6.371 14.555 1 48.16 202 THR B O 1
ATOM 4450 N N . GLU B 1 203 ? 2.305 -4.516 16.141 1 60.25 203 GLU B N 1
ATOM 4451 C CA . GLU B 1 203 ? 3.078 -3.688 15.219 1 60.25 203 GLU B CA 1
ATOM 4452 C C . GLU B 1 203 ? 4.551 -3.646 15.625 1 60.25 203 GLU B C 1
ATOM 4454 O O . GLU B 1 203 ? 4.875 -3.484 16.797 1 60.25 203 GLU B O 1
ATOM 4459 N N . GLY B 1 204 ? 5.367 -4.301 14.984 1 70.06 204 GLY B N 1
ATOM 4460 C CA . GLY B 1 204 ? 6.801 -4.32 15.234 1 70.06 204 GLY B CA 1
ATOM 4461 C C . GLY B 1 204 ? 7.391 -2.941 15.445 1 70.06 204 GLY B C 1
ATOM 4462 O O . GLY B 1 204 ? 6.664 -1.944 15.453 1 70.06 204 GLY B O 1
ATOM 4463 N N . ARG B 1 205 ? 8.539 -2.736 15.859 1 82.19 205 ARG B N 1
ATOM 4464 C CA . ARG B 1 205 ? 9.266 -1.486 16.047 1 82.19 205 ARG B CA 1
ATOM 4465 C C . ARG B 1 205 ? 9.578 -0.826 14.711 1 82.19 205 ARG B C 1
ATOM 4467 O O . ARG B 1 205 ? 9.805 -1.512 13.711 1 82.19 205 ARG B O 1
ATOM 4474 N N . GLU B 1 206 ? 9.438 0.457 14.719 1 90.12 206 GLU B N 1
ATOM 4475 C CA . GLU B 1 206 ? 9.859 1.188 13.531 1 90.12 206 GLU B CA 1
ATOM 4476 C C . GLU B 1 206 ? 11.383 1.325 13.484 1 90.12 206 GLU B C 1
ATOM 4478 O O . GLU B 1 206 ? 11.992 1.885 14.398 1 90.12 206 GLU B O 1
ATOM 4483 N N . LYS B 1 207 ? 11.938 0.834 12.5 1 92.25 207 LYS B N 1
ATOM 4484 C CA . LYS B 1 207 ? 13.391 0.849 12.359 1 92.25 207 LYS B CA 1
ATOM 4485 C C . LYS B 1 207 ? 13.797 0.848 10.891 1 92.25 207 LYS B C 1
ATOM 4487 O O . LYS B 1 207 ? 12.977 0.556 10.016 1 92.25 207 LYS B O 1
ATOM 4492 N N . GLY B 1 208 ? 15.023 1.207 10.648 1 95 208 GLY B N 1
ATOM 4493 C CA . GLY B 1 208 ? 15.594 1.117 9.312 1 95 208 GLY B CA 1
ATOM 4494 C C . GLY B 1 208 ? 15.414 2.387 8.5 1 95 208 GLY B C 1
ATOM 4495 O O . GLY B 1 208 ? 15.695 2.408 7.305 1 95 208 GLY B O 1
ATOM 4496 N N . TYR B 1 209 ? 14.875 3.367 9.141 1 97.56 209 TYR B N 1
ATOM 4497 C CA . TYR B 1 209 ? 14.75 4.688 8.531 1 97.56 209 TYR B CA 1
ATOM 4498 C C . TYR B 1 209 ? 14.727 5.777 9.594 1 97.56 209 TYR B C 1
ATOM 4500 O O . TYR B 1 209 ? 14.539 5.496 10.781 1 97.56 209 TYR B O 1
ATOM 4508 N N . ILE B 1 210 ? 14.953 7.004 9.203 1 98 210 ILE B N 1
ATOM 4509 C CA . ILE B 1 210 ? 14.766 8.172 10.062 1 98 210 ILE B CA 1
ATOM 4510 C C . ILE B 1 210 ? 14.164 9.312 9.258 1 98 210 ILE B C 1
ATOM 4512 O O . ILE B 1 210 ? 14.461 9.477 8.07 1 98 210 ILE B O 1
ATOM 4516 N N . TYR B 1 211 ? 13.273 10.094 9.906 1 98.38 211 TYR B N 1
ATOM 4517 C CA . TYR B 1 211 ? 12.5 11.125 9.219 1 98.38 211 TYR B CA 1
ATOM 4518 C C . TYR B 1 211 ? 12.5 12.422 10.016 1 98.38 211 TYR B C 1
ATOM 4520 O O . TYR B 1 211 ? 12.18 12.422 11.211 1 98.38 211 TYR B O 1
ATOM 4528 N N . PHE B 1 212 ? 12.914 13.492 9.391 1 98.56 212 PHE B N 1
ATOM 4529 C CA . PHE B 1 212 ? 12.938 14.828 9.984 1 98.56 212 PHE B CA 1
ATOM 4530 C C . PHE B 1 212 ? 12.188 15.828 9.109 1 98.56 212 PHE B C 1
ATOM 4532 O O . PHE B 1 212 ? 12.133 15.672 7.891 1 98.56 212 PHE B O 1
ATOM 4539 N N . GLN B 1 213 ? 11.695 16.844 9.727 1 98.38 213 GLN B N 1
ATOM 4540 C CA . GLN B 1 213 ? 11.203 18.047 9.055 1 98.38 213 GLN B CA 1
ATOM 4541 C C . GLN B 1 213 ? 11.867 19.297 9.625 1 98.38 213 GLN B C 1
ATOM 4543 O O . GLN B 1 213 ? 12.344 19.297 10.758 1 98.38 213 GLN B O 1
ATOM 4548 N N . ASP B 1 214 ? 11.891 20.328 8.812 1 98.25 214 ASP B N 1
ATOM 4549 C CA . ASP B 1 214 ? 12.312 21.625 9.352 1 98.25 214 ASP B CA 1
ATOM 4550 C C . ASP B 1 214 ? 11.328 22.125 10.406 1 98.25 214 ASP B C 1
ATOM 4552 O O . ASP B 1 214 ? 10.117 21.984 10.25 1 98.25 214 ASP B O 1
ATOM 4556 N N . PHE B 1 215 ? 11.891 22.656 11.445 1 97.19 215 PHE B N 1
ATOM 4557 C CA . PHE B 1 215 ? 11.062 23.422 12.375 1 97.19 215 PHE B CA 1
ATOM 4558 C C . PHE B 1 215 ? 10.789 24.812 11.828 1 97.19 215 PHE B C 1
ATOM 4560 O O . PHE B 1 215 ? 11.727 25.562 11.508 1 97.19 215 PHE B O 1
ATOM 4567 N N . ILE B 1 216 ? 9.562 25.172 11.711 1 96.56 216 ILE B N 1
ATOM 4568 C CA . ILE B 1 216 ? 9.188 26.516 11.289 1 96.56 216 ILE B CA 1
ATOM 4569 C C . ILE B 1 216 ? 8.781 27.359 12.5 1 96.56 216 ILE B C 1
ATOM 4571 O O . ILE B 1 216 ? 7.754 27.094 13.133 1 96.56 216 ILE B O 1
ATOM 4575 N N . PRO B 1 217 ? 9.516 28.328 12.773 1 93.62 217 PRO B N 1
ATOM 4576 C CA . PRO B 1 217 ? 9.25 29.094 13.992 1 93.62 217 PRO B CA 1
ATOM 4577 C C . PRO B 1 217 ? 8.047 30.031 13.859 1 93.62 217 PRO B C 1
ATOM 4579 O O . PRO B 1 217 ? 7.48 30.156 12.773 1 93.62 217 PRO B O 1
ATOM 4582 N N . ASP B 1 218 ? 7.625 30.594 14.984 1 92.06 218 ASP B N 1
ATOM 4583 C CA . ASP B 1 218 ? 6.641 31.656 15.102 1 92.06 218 ASP B CA 1
ATOM 4584 C C . ASP B 1 218 ? 5.25 31.172 14.703 1 92.06 218 ASP B C 1
ATOM 4586 O O . ASP B 1 218 ? 4.504 31.891 14.023 1 92.06 218 ASP B O 1
ATOM 4590 N N . ASN B 1 219 ? 4.973 29.938 14.938 1 94.5 219 ASN B N 1
ATOM 4591 C CA . ASN B 1 219 ? 3.625 29.391 14.82 1 94.5 219 ASN B CA 1
ATOM 4592 C C . ASN B 1 219 ? 3.035 29.031 16.172 1 94.5 219 ASN B C 1
ATOM 4594 O O . ASN B 1 219 ? 3.504 28.109 16.844 1 94.5 219 ASN B O 1
ATOM 4598 N N . ASP B 1 220 ? 2.045 29.766 16.594 1 92.94 220 ASP B N 1
ATOM 4599 C CA . ASP B 1 220 ? 1.389 29.453 17.859 1 92.94 220 ASP B CA 1
ATOM 4600 C C . ASP B 1 220 ? 0.138 28.609 17.641 1 92.94 220 ASP B C 1
ATOM 4602 O O . ASP B 1 220 ? -0.64 28.391 18.578 1 92.94 220 ASP B O 1
ATOM 4606 N N . HIS B 1 221 ? -0.128 28.234 16.469 1 94.19 221 HIS B N 1
ATOM 4607 C CA . HIS B 1 221 ? -1.253 27.406 16.062 1 94.19 221 HIS B CA 1
ATOM 4608 C C . HIS B 1 221 ? -0.975 26.703 14.742 1 94.19 221 HIS B C 1
ATOM 4610 O O . HIS B 1 221 ? 0.008 27.016 14.062 1 94.19 221 HIS B O 1
ATOM 4616 N N . ASP B 1 222 ? -1.697 25.672 14.438 1 95.12 222 ASP B N 1
ATOM 4617 C CA . ASP B 1 222 ? -1.819 25.203 13.062 1 95.12 222 ASP B CA 1
ATOM 4618 C C . ASP B 1 222 ? -3.254 25.344 12.562 1 95.12 222 ASP B C 1
ATOM 4620 O O . ASP B 1 222 ? -4.16 25.656 13.328 1 95.12 222 ASP B O 1
ATOM 4624 N N . ILE B 1 223 ? -3.436 25.344 11.297 1 96.62 223 ILE B N 1
ATOM 4625 C CA . ILE B 1 223 ? -4.738 25.375 10.641 1 96.62 223 ILE B CA 1
ATOM 4626 C C . ILE B 1 223 ? -5.039 24.031 10 1 96.62 223 ILE B C 1
ATOM 4628 O O . ILE B 1 223 ? -4.262 23.531 9.18 1 96.62 223 ILE B O 1
ATOM 4632 N N . ARG B 1 224 ? -6.105 23.453 10.445 1 97 224 ARG B N 1
ATOM 4633 C CA . ARG B 1 224 ? -6.59 22.266 9.758 1 97 224 ARG B CA 1
ATOM 4634 C C . ARG B 1 224 ? -7.699 22.609 8.773 1 97 224 ARG B C 1
ATOM 4636 O O . ARG B 1 224 ? -8.68 23.266 9.133 1 97 224 ARG B O 1
ATOM 4643 N N . VAL B 1 225 ? -7.531 22.234 7.602 1 98.06 225 VAL B N 1
ATOM 4644 C CA . VAL B 1 225 ? -8.57 22.312 6.578 1 98.06 225 VAL B CA 1
ATOM 4645 C C . VAL B 1 225 ? -9 20.906 6.16 1 98.06 225 VAL B C 1
ATOM 4647 O O . VAL B 1 225 ? -8.188 20.141 5.656 1 98.06 225 VAL B O 1
ATOM 4650 N N . VAL B 1 226 ? -10.234 20.562 6.367 1 97.81 226 VAL B N 1
ATOM 4651 C CA . VAL B 1 226 ? -10.797 19.281 5.949 1 97.81 226 VAL B CA 1
ATOM 4652 C C . VAL B 1 226 ? -11.602 19.469 4.668 1 97.81 226 VAL B C 1
ATOM 4654 O O . VAL B 1 226 ? -12.602 20.188 4.652 1 97.81 226 VAL B O 1
ATOM 4657 N N . VAL B 1 227 ? -11.18 18.844 3.656 1 98.5 227 VAL B N 1
ATOM 4658 C CA . VAL B 1 227 ? -11.891 18.906 2.385 1 98.5 227 VAL B CA 1
ATOM 4659 C C . VAL B 1 227 ? -12.648 17.609 2.154 1 98.5 227 VAL B C 1
ATOM 4661 O O . VAL B 1 227 ? -12.078 16.516 2.264 1 98.5 227 VAL B O 1
ATOM 4664 N N . ILE B 1 228 ? -13.898 17.672 1.855 1 97.75 228 ILE B N 1
ATOM 4665 C CA . ILE B 1 228 ? -14.734 16.562 1.408 1 97.75 228 ILE B CA 1
ATOM 4666 C C . ILE B 1 228 ? -15.453 16.938 0.117 1 97.75 228 ILE B C 1
ATOM 4668 O O . ILE B 1 228 ? -16.375 17.766 0.133 1 97.75 228 ILE B O 1
ATOM 4672 N N . ALA B 1 229 ? -15 16.328 -0.961 1 96.12 229 ALA B N 1
ATOM 4673 C CA . ALA B 1 229 ? -15.547 16.641 -2.279 1 96.12 229 ALA B CA 1
ATOM 4674 C C . ALA B 1 229 ? -15.453 18.141 -2.566 1 96.12 229 ALA B C 1
ATOM 4676 O O . ALA B 1 229 ? -14.359 18.672 -2.775 1 96.12 229 ALA B O 1
ATOM 4677 N N . ASP B 1 230 ? -16.547 18.844 -2.455 1 97.06 230 ASP B N 1
ATOM 4678 C CA . ASP B 1 230 ? -16.547 20.25 -2.848 1 97.06 230 ASP B CA 1
ATOM 4679 C C . ASP B 1 230 ? -16.75 21.156 -1.638 1 97.06 230 ASP B C 1
ATOM 4681 O O . ASP B 1 230 ? -17.078 22.344 -1.79 1 97.06 230 ASP B O 1
ATOM 4685 N N . ARG B 1 231 ? -16.578 20.656 -0.442 1 98 231 ARG B N 1
ATOM 4686 C CA . ARG B 1 231 ? -16.688 21.438 0.782 1 98 231 ARG B CA 1
ATOM 4687 C C . ARG B 1 231 ? -15.375 21.422 1.562 1 98 231 ARG B C 1
ATOM 4689 O O . ARG B 1 231 ? -14.695 20.406 1.631 1 98 231 ARG B O 1
ATOM 4696 N N . ALA B 1 232 ? -15.086 22.547 2.195 1 98.12 232 ALA B N 1
ATOM 4697 C CA . ALA B 1 232 ? -13.938 22.641 3.092 1 98.12 232 ALA B CA 1
ATOM 4698 C C . ALA B 1 232 ? -14.359 23.125 4.477 1 98.12 232 ALA B C 1
ATOM 4700 O O . ALA B 1 232 ? -15.133 24.078 4.602 1 98.12 232 ALA B O 1
ATOM 4701 N N . TYR B 1 233 ? -13.93 22.469 5.469 1 97.31 233 TYR B N 1
ATOM 4702 C CA . TYR B 1 233 ? -14.125 22.812 6.871 1 97.31 233 TYR B CA 1
ATOM 4703 C C . TYR B 1 233 ? -12.805 23.234 7.516 1 97.31 233 TYR B C 1
ATOM 4705 O O . TYR B 1 233 ? -11.75 22.703 7.184 1 97.31 233 TYR B O 1
ATOM 4713 N N . THR B 1 234 ? -12.883 24.188 8.43 1 96.62 234 THR B N 1
ATOM 4714 C CA . THR B 1 234 ? -11.641 24.766 8.93 1 96.62 234 THR B CA 1
ATOM 4715 C C . THR B 1 234 ? -11.617 24.766 10.461 1 96.62 234 THR B C 1
ATOM 4717 O O . THR B 1 234 ? -12.648 24.969 11.102 1 96.62 234 THR B O 1
ATOM 4720 N N . ILE B 1 235 ? -10.445 24.5 10.961 1 96 235 ILE B N 1
ATOM 4721 C CA . ILE B 1 235 ? -10.188 24.516 12.391 1 96 235 ILE B CA 1
ATOM 4722 C C . ILE B 1 235 ? -8.836 25.172 12.672 1 96 235 ILE B C 1
ATOM 4724 O O . ILE B 1 235 ? -7.832 24.828 12.039 1 96 235 ILE B O 1
ATOM 4728 N N . LYS B 1 236 ? -8.852 26.141 13.547 1 96.12 236 LYS B N 1
ATOM 4729 C CA . LYS B 1 236 ? -7.617 26.672 14.109 1 96.12 236 LYS B CA 1
ATOM 4730 C C . LYS B 1 236 ? -7.281 25.984 15.438 1 96.12 236 LYS B C 1
ATOM 4732 O O . LYS B 1 236 ? -8.078 26.016 16.375 1 96.12 236 LYS B O 1
ATOM 4737 N N . ARG B 1 237 ? -6.148 25.312 15.5 1 93.5 237 ARG B N 1
ATOM 4738 C CA . ARG B 1 237 ? -5.746 24.594 16.703 1 93.5 237 ARG B CA 1
ATOM 4739 C C . ARG B 1 237 ? -4.543 25.266 17.359 1 93.5 237 ARG B C 1
ATOM 4741 O O . ARG B 1 237 ? -3.477 25.359 16.75 1 93.5 237 ARG B O 1
ATOM 4748 N N . MET B 1 238 ? -4.66 25.625 18.531 1 92.38 238 MET B N 1
ATOM 4749 C CA . MET B 1 238 ? -3.609 26.359 19.25 1 92.38 238 MET B CA 1
ATOM 4750 C C . MET B 1 238 ? -2.588 25.391 19.828 1 92.38 238 MET B C 1
ATOM 4752 O O . MET B 1 238 ? -2.928 24.25 20.172 1 92.38 238 MET B O 1
ATOM 4756 N N . VAL B 1 239 ? -1.369 25.875 19.906 1 86.69 239 VAL B N 1
ATOM 4757 C CA . VAL B 1 239 ? -0.324 25.109 20.578 1 86.69 239 VAL B CA 1
ATOM 4758 C C . VAL B 1 239 ? -0.484 25.203 22.094 1 86.69 239 VAL B C 1
ATOM 4760 O O . VAL B 1 239 ? -0.91 26.234 22.609 1 86.69 239 VAL B O 1
ATOM 4763 N N . ARG B 1 240 ? -0.17 24.109 22.734 1 77.88 240 ARG B N 1
ATOM 4764 C CA . ARG B 1 240 ? -0.18 24.141 24.203 1 77.88 240 ARG B CA 1
ATOM 4765 C C . ARG B 1 240 ? 0.946 25.016 24.734 1 77.88 240 ARG B C 1
ATOM 4767 O O . ARG B 1 240 ? 1.938 25.266 24.031 1 77.88 240 ARG B O 1
ATOM 4774 N N . GLU B 1 241 ? 0.738 25.422 26.031 1 76.62 241 GLU B N 1
ATOM 4775 C CA . GLU B 1 241 ? 1.791 26.203 26.688 1 76.62 241 GLU B CA 1
ATOM 4776 C C . GLU B 1 241 ? 3.092 25.406 26.766 1 76.62 241 GLU B C 1
ATOM 4778 O O . GLU B 1 241 ? 3.088 24.234 27.156 1 76.62 241 GLU B O 1
ATOM 4783 N N . SER B 1 242 ? 4.27 25.766 26.25 1 71.69 242 SER B N 1
ATOM 4784 C CA . SER B 1 242 ? 5.605 25.172 26.312 1 71.69 242 SER B CA 1
ATOM 4785 C C . SER B 1 242 ? 5.758 24.031 25.312 1 71.69 242 SER B C 1
ATOM 4787 O O . SER B 1 242 ? 6.621 23.172 25.469 1 71.69 242 SER B O 1
ATOM 4789 N N . ASP B 1 243 ? 4.688 23.875 24.562 1 77.12 243 ASP B N 1
ATOM 4790 C CA . ASP B 1 243 ? 4.746 22.875 23.5 1 77.12 243 ASP B CA 1
ATOM 4791 C C . ASP B 1 243 ? 4.738 23.531 22.125 1 77.12 243 ASP B C 1
ATOM 4793 O O . ASP B 1 243 ? 4.27 24.656 21.969 1 77.12 243 ASP B O 1
ATOM 4797 N N . PHE B 1 244 ? 5.355 22.953 21.172 1 78.44 244 PHE B N 1
ATOM 4798 C CA . PHE B 1 244 ? 5.352 23.5 19.812 1 78.44 244 PHE B CA 1
ATOM 4799 C C . PHE B 1 244 ? 4.273 22.844 18.969 1 78.44 244 PHE B C 1
ATOM 4801 O O . PHE B 1 244 ? 4 23.266 17.844 1 78.44 244 PHE B O 1
ATOM 4808 N N . ARG B 1 245 ? 3.66 21.875 19.578 1 78.25 245 ARG B N 1
ATOM 4809 C CA . ARG B 1 245 ? 2.688 21.078 18.828 1 78.25 245 ARG B CA 1
ATOM 4810 C C . ARG B 1 245 ? 1.266 21.547 19.109 1 78.25 245 ARG B C 1
ATOM 4812 O O . ARG B 1 245 ? 0.896 21.781 20.266 1 78.25 245 ARG B O 1
ATOM 4819 N N . ALA B 1 246 ? 0.494 21.531 18.016 1 79 246 ALA B N 1
ATOM 4820 C CA . ALA B 1 246 ? -0.904 21.938 18.125 1 79 246 ALA B CA 1
ATOM 4821 C C . ALA B 1 246 ? -1.823 20.719 18.219 1 79 246 ALA B C 1
ATOM 4823 O O . ALA B 1 246 ? -2.801 20.734 18.969 1 79 246 ALA B O 1
ATOM 4824 N N . SER B 1 247 ? -1.434 19.75 17.5 1 74.94 247 SER B N 1
ATOM 4825 C CA . SER B 1 247 ? -2.26 18.547 17.5 1 74.94 247 SER B CA 1
ATOM 4826 C C . SER B 1 247 ? -2.377 17.969 18.906 1 74.94 247 SER B C 1
ATOM 4828 O O . SER B 1 247 ? -1.386 17.875 19.625 1 74.94 247 SER B O 1
ATOM 4830 N N . GLY B 1 248 ? -3.635 17.734 19.328 1 66.5 248 GLY B N 1
ATOM 4831 C CA . GLY B 1 248 ? -3.883 17.141 20.641 1 66.5 248 GLY B CA 1
ATOM 4832 C C . GLY B 1 248 ? -4.141 18.188 21.719 1 66.5 248 GLY B C 1
ATOM 4833 O O . GLY B 1 248 ? -4.449 17.844 22.859 1 66.5 248 GLY B O 1
ATOM 4834 N N . SER B 1 249 ? -4.012 19.578 21.516 1 68.56 249 SER B N 1
ATOM 4835 C CA . SER B 1 249 ? -4.121 20.625 22.531 1 68.56 249 SER B CA 1
ATOM 4836 C C . SER B 1 249 ? -5.57 20.844 22.953 1 68.56 249 SER B C 1
ATOM 4838 O O . SER B 1 249 ? -5.836 21.375 24.031 1 68.56 249 SER B O 1
ATOM 4840 N N . ALA B 1 250 ? -6.465 20.453 22.234 1 70.69 250 ALA B N 1
ATOM 4841 C CA . ALA B 1 250 ? -7.895 20.562 22.516 1 70.69 250 ALA B CA 1
ATOM 4842 C C . ALA B 1 250 ? -8.359 22.016 22.484 1 70.69 250 ALA B C 1
ATOM 4844 O O . ALA B 1 250 ? -9.539 22.297 22.703 1 70.69 250 ALA B O 1
ATOM 4845 N N . ILE B 1 251 ? -7.473 23.047 22.297 1 82.88 251 ILE B N 1
ATOM 4846 C CA . ILE B 1 251 ? -7.875 24.438 22.125 1 82.88 251 ILE B CA 1
ATOM 4847 C C . ILE B 1 251 ? -8.117 24.734 20.641 1 82.88 251 ILE B C 1
ATOM 4849 O O . ILE B 1 251 ? -7.164 24.828 19.875 1 82.88 251 ILE B O 1
ATOM 4853 N N . LYS B 1 252 ? -9.406 24.906 20.312 1 89.94 252 LYS B N 1
ATOM 4854 C CA . LYS B 1 252 ? -9.766 25.016 18.891 1 89.94 252 LYS B CA 1
ATOM 4855 C C . LYS B 1 252 ? -10.703 26.188 18.656 1 89.94 252 LYS B C 1
ATOM 4857 O O . LYS B 1 252 ? -11.531 26.516 19.516 1 89.94 252 LYS B O 1
ATOM 4862 N N . TYR B 1 253 ? -10.562 26.828 17.562 1 93 253 TYR B N 1
ATOM 4863 C CA . TYR B 1 253 ? -11.445 27.875 17.062 1 93 253 TYR B CA 1
ATOM 4864 C C . TYR B 1 253 ? -11.883 27.594 15.633 1 93 253 TYR B C 1
ATOM 4866 O O . TYR B 1 253 ? -11.125 27.031 14.844 1 93 253 TYR B O 1
ATOM 4874 N N . MET B 1 254 ? -13.148 28 15.234 1 94.19 254 MET B N 1
ATOM 4875 C CA . MET B 1 254 ? -13.664 27.641 13.922 1 94.19 254 MET B CA 1
ATOM 4876 C C . MET B 1 254 ? -14.328 28.844 13.25 1 94.19 254 MET B C 1
ATOM 4878 O O . MET B 1 254 ? -15 28.703 12.227 1 94.19 254 MET B O 1
ATOM 4882 N N . ASP B 1 255 ? -14.094 30.031 13.82 1 93.62 255 ASP B N 1
ATOM 4883 C CA . ASP B 1 255 ? -14.664 31.234 13.211 1 93.62 255 ASP B CA 1
ATOM 4884 C C . ASP B 1 255 ? -14.094 31.484 11.82 1 93.62 255 ASP B C 1
ATOM 4886 O O . ASP B 1 255 ? -12.875 31.484 11.641 1 93.62 255 ASP B O 1
ATOM 4890 N N . LYS B 1 256 ? -14.93 31.719 10.891 1 93.88 256 LYS B N 1
ATOM 4891 C CA . LYS B 1 256 ? -14.539 31.797 9.484 1 93.88 256 LYS B CA 1
ATOM 4892 C C . LYS B 1 256 ? -13.516 32.906 9.258 1 93.88 256 LYS B C 1
ATOM 4894 O O . LYS B 1 256 ? -12.703 32.812 8.336 1 93.88 256 LYS B O 1
ATOM 4899 N N . GLU B 1 257 ? -13.484 33.969 10.094 1 95.44 257 GLU B N 1
ATOM 4900 C CA . GLU B 1 257 ? -12.617 35.125 9.906 1 95.44 257 GLU B CA 1
ATOM 4901 C C . GLU B 1 257 ? -11.164 34.781 10.195 1 95.44 257 GLU B C 1
ATOM 4903 O O . GLU B 1 257 ? -10.25 35.531 9.836 1 95.44 257 GLU B O 1
ATOM 4908 N N . LEU B 1 258 ? -10.953 33.625 10.781 1 95.56 258 LEU B N 1
ATOM 4909 C CA . LEU B 1 258 ? -9.625 33.25 11.25 1 95.56 258 LEU B CA 1
ATOM 4910 C C . LEU B 1 258 ? -8.805 32.625 10.125 1 95.56 258 LEU B C 1
ATOM 4912 O O . LEU B 1 258 ? -7.609 32.375 10.281 1 95.56 258 LEU B O 1
ATOM 4916 N N . PHE B 1 259 ? -9.375 32.438 8.992 1 97 259 PHE B N 1
ATOM 4917 C CA . PHE B 1 259 ? -8.734 31.578 7.996 1 97 259 PHE B CA 1
ATOM 4918 C C . PHE B 1 259 ? -8.477 32.344 6.707 1 97 259 PHE B C 1
ATOM 4920 O O . PHE B 1 259 ? -9.312 33.125 6.273 1 97 259 PHE B O 1
ATOM 4927 N N . LYS B 1 260 ? -7.332 32.125 6.207 1 97.06 260 LYS B N 1
ATOM 4928 C CA . LYS B 1 260 ? -6.938 32.75 4.941 1 97.06 260 LYS B CA 1
ATOM 4929 C C . LYS B 1 260 ? -7.52 31.969 3.758 1 97.06 260 LYS B C 1
ATOM 4931 O O . LYS B 1 260 ? -7.359 30.766 3.658 1 97.06 260 LYS B O 1
ATOM 4936 N N . GLU B 1 261 ? -8.055 32.656 2.811 1 97.62 261 GLU B N 1
ATOM 4937 C CA . GLU B 1 261 ? -8.688 32.031 1.644 1 97.62 261 GLU B CA 1
ATOM 4938 C C . GLU B 1 261 ? -7.668 31.266 0.811 1 97.62 261 GLU B C 1
ATOM 4940 O O . GLU B 1 261 ? -7.988 30.219 0.251 1 97.62 261 GLU B O 1
ATOM 4945 N N . GLY B 1 262 ? -6.488 31.812 0.72 1 97.81 262 GLY B N 1
ATOM 4946 C CA . GLY B 1 262 ? -5.445 31.141 -0.046 1 97.81 262 GLY B CA 1
ATOM 4947 C C . GLY B 1 262 ? -5.141 29.75 0.453 1 97.81 262 GLY B C 1
ATOM 4948 O O . GLY B 1 262 ? -4.855 28.844 -0.341 1 97.81 262 GLY B O 1
ATOM 4949 N N . THR B 1 263 ? -5.207 29.547 1.784 1 98.56 263 THR B N 1
ATOM 4950 C CA . THR B 1 263 ? -4.961 28.234 2.385 1 98.56 263 THR B CA 1
ATOM 4951 C C . THR B 1 263 ? -6.074 27.266 2.021 1 98.56 263 THR B C 1
ATOM 4953 O O . THR B 1 263 ? -5.805 26.109 1.673 1 98.56 263 THR B O 1
ATOM 4956 N N . ILE B 1 264 ? -7.281 27.719 2.064 1 98.69 264 ILE B N 1
ATOM 4957 C CA . ILE B 1 264 ? -8.438 26.906 1.737 1 98.69 264 ILE B CA 1
ATOM 4958 C C . ILE B 1 264 ? -8.398 26.516 0.26 1 98.69 264 ILE B C 1
ATOM 4960 O O . ILE B 1 264 ? -8.617 25.359 -0.091 1 98.69 264 ILE B O 1
ATOM 4964 N N . LYS B 1 265 ? -8.102 27.469 -0.566 1 98.56 265 LYS B N 1
ATOM 4965 C CA . LYS B 1 265 ? -7.984 27.219 -2 1 98.56 265 LYS B CA 1
ATOM 4966 C C . LYS B 1 265 ? -6.926 26.156 -2.291 1 98.56 265 LYS B C 1
ATOM 4968 O O . LYS B 1 265 ? -7.145 25.266 -3.105 1 98.56 265 LYS B O 1
ATOM 4973 N N . LEU B 1 266 ? -5.809 26.281 -1.619 1 98.56 266 LEU B N 1
ATOM 4974 C CA . LEU B 1 266 ? -4.723 25.328 -1.786 1 98.56 266 LEU B CA 1
ATOM 4975 C C . LEU B 1 266 ? -5.18 23.922 -1.426 1 98.56 266 LEU B C 1
ATOM 4977 O O . LEU B 1 266 ? -4.863 22.953 -2.131 1 98.56 266 LEU B O 1
ATOM 4981 N N . ALA B 1 267 ? -5.914 23.766 -0.353 1 98.81 267 ALA B N 1
ATOM 4982 C CA . ALA B 1 267 ? -6.43 22.469 0.074 1 98.81 267 ALA B CA 1
ATOM 4983 C C . ALA B 1 267 ? -7.348 21.859 -0.989 1 98.81 267 ALA B C 1
ATOM 4985 O O . ALA B 1 267 ? -7.242 20.672 -1.306 1 98.81 267 ALA B O 1
ATOM 4986 N N . PHE B 1 268 ? -8.234 22.688 -1.588 1 98.81 268 PHE B N 1
ATOM 4987 C CA . PHE B 1 268 ? -9.109 22.219 -2.656 1 98.81 268 PHE B CA 1
ATOM 4988 C C . PHE B 1 268 ? -8.305 21.766 -3.859 1 98.81 268 PHE B C 1
ATOM 4990 O O . PHE B 1 268 ? -8.562 20.688 -4.418 1 98.81 268 PHE B O 1
ATOM 4997 N N . GLU B 1 269 ? -7.324 22.547 -4.23 1 98.56 269 GLU B N 1
ATOM 4998 C CA . GLU B 1 269 ? -6.523 22.25 -5.414 1 98.56 269 GLU B CA 1
ATOM 4999 C C . GLU B 1 269 ? -5.777 20.938 -5.273 1 98.56 269 GLU B C 1
ATOM 5001 O O . GLU B 1 269 ? -5.758 20.125 -6.203 1 98.56 269 GLU B O 1
ATOM 5006 N N . ILE B 1 270 ? -5.184 20.734 -4.145 1 98.69 270 ILE B N 1
ATOM 5007 C CA . ILE B 1 270 ? -4.41 19.516 -3.92 1 98.69 270 ILE B CA 1
ATOM 5008 C C . ILE B 1 270 ? -5.348 18.312 -3.867 1 98.69 270 ILE B C 1
ATOM 5010 O O . ILE B 1 270 ? -5.043 17.266 -4.426 1 98.69 270 ILE B O 1
ATOM 5014 N N . THR B 1 271 ? -6.48 18.453 -3.203 1 98.62 271 THR B N 1
ATOM 5015 C CA . THR B 1 271 ? -7.453 17.375 -3.133 1 98.62 271 THR B CA 1
ATOM 5016 C C . THR B 1 271 ? -7.902 16.953 -4.531 1 98.62 271 THR B C 1
ATOM 5018 O O . THR B 1 271 ? -8.008 15.758 -4.824 1 98.62 271 THR B O 1
ATOM 5021 N N . GLU B 1 272 ? -8.141 17.922 -5.352 1 98.06 272 GLU B N 1
ATOM 5022 C CA . GLU B 1 272 ? -8.547 17.672 -6.734 1 98.06 272 GLU B CA 1
ATOM 5023 C C . GLU B 1 272 ? -7.422 16.984 -7.52 1 98.06 272 GLU B C 1
ATOM 5025 O O . GLU B 1 272 ? -7.652 16 -8.219 1 98.06 272 GLU B O 1
ATOM 5030 N N . LYS B 1 273 ? -6.234 17.531 -7.348 1 97.94 273 LYS B N 1
ATOM 5031 C CA . LYS B 1 273 ? -5.078 16.984 -8.062 1 97.94 273 LYS B CA 1
ATOM 5032 C C . LYS B 1 273 ? -4.852 15.523 -7.707 1 97.94 273 LYS B C 1
ATOM 5034 O O . LYS B 1 273 ? -4.477 14.727 -8.562 1 97.94 273 LYS B O 1
ATOM 5039 N N . LEU B 1 274 ? -5.156 15.172 -6.488 1 98.38 274 LEU B N 1
ATOM 5040 C CA . LEU B 1 274 ? -4.914 13.812 -6.008 1 98.38 274 LEU B CA 1
ATOM 5041 C C . LEU B 1 274 ? -6.125 12.922 -6.262 1 98.38 274 LEU B C 1
ATOM 5043 O O . LEU B 1 274 ? -6.094 11.727 -5.969 1 98.38 274 LEU B O 1
ATOM 5047 N N . GLU B 1 275 ? -7.203 13.523 -6.762 1 97.38 275 GLU B N 1
ATOM 5048 C CA . GLU B 1 275 ? -8.461 12.812 -6.949 1 97.38 275 GLU B CA 1
ATOM 5049 C C . GLU B 1 275 ? -8.922 12.156 -5.652 1 97.38 275 GLU B C 1
ATOM 5051 O O . GLU B 1 275 ? -9.391 11.016 -5.66 1 97.38 275 GLU B O 1
ATOM 5056 N N . ALA B 1 276 ? -8.672 12.867 -4.539 1 98.31 276 ALA B N 1
ATOM 5057 C CA . ALA B 1 276 ? -9.062 12.375 -3.223 1 98.31 276 ALA B CA 1
ATOM 5058 C C . ALA B 1 276 ? -10.508 12.75 -2.906 1 98.31 276 ALA B C 1
ATOM 5060 O O . ALA B 1 276 ? -10.992 13.805 -3.336 1 98.31 276 ALA B O 1
ATOM 5061 N N . GLN B 1 277 ? -11.172 11.914 -2.15 1 98.19 277 GLN B N 1
ATOM 5062 C CA . GLN B 1 277 ? -12.555 12.141 -1.734 1 98.19 277 GLN B CA 1
ATOM 5063 C C . GLN B 1 277 ? -12.609 13.023 -0.492 1 98.19 277 GLN B C 1
ATOM 5065 O O . GLN B 1 277 ? -13.578 13.766 -0.295 1 98.19 277 GLN B O 1
ATOM 5070 N N . CYS B 1 278 ? -11.617 12.836 0.308 1 97.44 278 CYS B N 1
ATOM 5071 C CA . CYS B 1 278 ? -11.539 13.523 1.593 1 97.44 278 CYS B CA 1
ATOM 5072 C C . CYS B 1 278 ? -10.094 13.617 2.07 1 97.44 278 CYS B C 1
ATOM 5074 O O . CYS B 1 278 ? -9.383 12.617 2.105 1 97.44 278 CYS B O 1
ATOM 5076 N N . LEU B 1 279 ? -9.719 14.836 2.492 1 98.31 279 LEU B N 1
ATOM 5077 C CA . LEU B 1 279 ? -8.391 15.039 3.059 1 98.31 279 LEU B CA 1
ATOM 5078 C C . LEU B 1 279 ? -8.406 16.109 4.137 1 98.31 279 LEU B C 1
ATOM 5080 O O . LEU B 1 279 ? -8.969 17.188 3.928 1 98.31 279 LEU B O 1
ATOM 5084 N N . ALA B 1 280 ? -7.852 15.812 5.246 1 97.69 280 ALA B N 1
ATOM 5085 C CA . ALA B 1 280 ? -7.52 16.812 6.262 1 97.69 280 ALA B CA 1
ATOM 5086 C C . ALA B 1 280 ? -6.066 17.266 6.129 1 97.69 280 ALA B C 1
ATOM 5088 O O . ALA B 1 280 ? -5.152 16.438 6.129 1 97.69 280 ALA B O 1
ATOM 5089 N N . PHE B 1 281 ? -5.875 18.531 5.988 1 98.31 281 PHE B N 1
ATOM 5090 C CA . PHE B 1 281 ? -4.555 19.156 5.898 1 98.31 281 PHE B CA 1
ATOM 5091 C C . PHE B 1 281 ? -4.195 19.859 7.199 1 98.31 281 PHE B C 1
ATOM 5093 O O . PHE B 1 281 ? -5.004 20.625 7.742 1 98.31 281 PHE B O 1
ATOM 5100 N N . ASP B 1 282 ? -3.061 19.672 7.676 1 97.25 282 ASP B N 1
ATOM 5101 C CA . ASP B 1 282 ? -2.496 20.5 8.727 1 97.25 282 ASP B CA 1
ATOM 5102 C C . ASP B 1 282 ? -1.484 21.5 8.156 1 97.25 282 ASP B C 1
ATOM 5104 O O . ASP B 1 282 ? -0.438 21.094 7.645 1 97.25 282 ASP B O 1
ATOM 5108 N N . PHE B 1 283 ? -1.807 22.766 8.297 1 98.12 283 PHE B N 1
ATOM 5109 C CA . PHE B 1 283 ? -0.963 23.828 7.766 1 98.12 283 PHE B CA 1
ATOM 5110 C C . PHE B 1 283 ? -0.311 24.609 8.891 1 98.12 283 PHE B C 1
ATOM 5112 O O . PHE B 1 283 ? -0.931 24.859 9.93 1 98.12 283 PHE B O 1
ATOM 5119 N N . ILE B 1 284 ? 0.856 25 8.633 1 97.5 284 ILE B N 1
ATOM 5120 C CA . ILE B 1 284 ? 1.52 26.078 9.352 1 97.5 284 ILE B CA 1
ATOM 5121 C C . ILE B 1 284 ? 2.02 27.141 8.367 1 97.5 284 ILE B C 1
ATOM 5123 O O . ILE B 1 284 ? 1.865 26.984 7.148 1 97.5 284 ILE B O 1
ATOM 5127 N N . TYR B 1 285 ? 2.547 28.25 8.945 1 97.25 285 TYR B N 1
ATOM 5128 C CA . TYR B 1 285 ? 2.918 29.328 8.039 1 97.25 285 TYR B CA 1
ATOM 5129 C C . TYR B 1 285 ? 4.402 29.641 8.156 1 97.25 285 TYR B C 1
ATOM 5131 O O . TYR B 1 285 ? 4.922 29.812 9.266 1 97.25 285 TYR B O 1
ATOM 5139 N N . ASP B 1 286 ? 5.098 29.594 7.105 1 97.19 286 ASP B N 1
ATOM 5140 C CA . ASP B 1 286 ? 6.414 30.219 6.949 1 97.19 286 ASP B CA 1
ATOM 5141 C C . ASP B 1 286 ? 6.297 31.625 6.391 1 97.19 286 ASP B C 1
ATOM 5143 O O . ASP B 1 286 ? 6.199 31.812 5.18 1 97.19 286 ASP B O 1
ATOM 5147 N N . GLY B 1 287 ? 6.367 32.594 7.234 1 95.06 287 GLY B N 1
ATOM 5148 C CA . GLY B 1 287 ? 5.871 33.906 6.84 1 95.06 287 GLY B CA 1
ATOM 5149 C C . GLY B 1 287 ? 4.398 33.906 6.469 1 95.06 287 GLY B C 1
ATOM 5150 O O . GLY B 1 287 ? 3.555 33.5 7.27 1 95.06 287 GLY B O 1
ATOM 5151 N N . GLU B 1 288 ? 4.098 34.219 5.219 1 94.44 288 GLU B N 1
ATOM 5152 C CA . GLU B 1 288 ? 2.709 34.25 4.766 1 94.44 288 GLU B CA 1
ATOM 5153 C C . GLU B 1 288 ? 2.367 33 3.959 1 94.44 288 GLU B C 1
ATOM 5155 O O . GLU B 1 288 ? 1.212 32.781 3.576 1 94.44 288 GLU B O 1
ATOM 5160 N N . GLU B 1 289 ? 3.338 32.156 3.785 1 96.75 289 GLU B N 1
ATOM 5161 C CA . GLU B 1 289 ? 3.146 31 2.918 1 96.75 289 GLU B CA 1
ATOM 5162 C C . GLU B 1 289 ? 2.652 29.797 3.711 1 96.75 289 GLU B C 1
ATOM 5164 O O . GLU B 1 289 ? 3.312 29.359 4.656 1 96.75 289 GLU B O 1
ATOM 5169 N N . PRO B 1 290 ? 1.527 29.25 3.326 1 98.19 290 PRO B N 1
ATOM 5170 C CA . PRO B 1 290 ? 1.09 28.031 3.992 1 98.19 290 PRO B CA 1
ATOM 5171 C C . PRO B 1 290 ? 1.944 26.812 3.621 1 98.19 290 PRO B C 1
ATOM 5173 O O . PRO B 1 290 ? 2.268 26.625 2.447 1 98.19 290 PRO B O 1
ATOM 5176 N N . LYS B 1 291 ? 2.369 26.062 4.617 1 98.56 291 LYS B N 1
ATOM 5177 C CA . LYS B 1 291 ? 3.123 24.812 4.453 1 98.56 291 LYS B CA 1
ATOM 5178 C C . LYS B 1 291 ? 2.365 23.625 5.047 1 98.56 291 LYS B C 1
ATOM 5180 O O . LYS B 1 291 ? 1.794 23.734 6.133 1 98.56 291 LYS B O 1
ATOM 5185 N N . ILE B 1 292 ? 2.326 22.562 4.316 1 98.69 292 ILE B N 1
ATOM 5186 C CA . ILE B 1 292 ? 1.658 21.359 4.785 1 98.69 292 ILE B CA 1
ATOM 5187 C C . ILE B 1 292 ? 2.59 20.578 5.719 1 98.69 292 ILE B C 1
ATOM 5189 O O . ILE B 1 292 ? 3.752 20.344 5.383 1 98.69 292 ILE B O 1
ATOM 5193 N N . VAL B 1 293 ? 2.064 20.203 6.855 1 97.25 293 VAL B N 1
ATOM 5194 C CA . VAL B 1 293 ? 2.811 19.375 7.809 1 97.25 293 VAL B CA 1
ATOM 5195 C C . VAL B 1 293 ? 2.453 17.906 7.617 1 97.25 293 VAL B C 1
ATOM 5197 O O . VAL B 1 293 ? 3.332 17.047 7.637 1 97.25 293 VAL B O 1
ATOM 5200 N N . GLU B 1 294 ? 1.169 17.672 7.406 1 96.38 294 GLU B N 1
ATOM 5201 C CA . GLU B 1 294 ? 0.624 16.328 7.289 1 96.38 294 GLU B CA 1
ATOM 5202 C C . GLU B 1 294 ? -0.759 16.344 6.645 1 96.38 294 GLU B C 1
ATOM 5204 O O . GLU B 1 294 ? -1.449 17.359 6.672 1 96.38 294 GLU B O 1
ATOM 5209 N N . ILE B 1 295 ? -1.078 15.25 6.02 1 97.88 295 ILE B N 1
ATOM 5210 C CA . ILE B 1 295 ? -2.438 15.055 5.527 1 97.88 295 ILE B CA 1
ATOM 5211 C C . ILE B 1 295 ? -3.002 13.742 6.062 1 97.88 295 ILE B C 1
ATOM 5213 O O . ILE B 1 295 ? -2.248 12.836 6.422 1 97.88 295 ILE B O 1
ATOM 5217 N N . SER B 1 296 ? -4.316 13.656 6.141 1 96 296 SER B N 1
ATOM 5218 C CA . SER B 1 296 ? -5.008 12.477 6.648 1 96 296 SER B CA 1
ATOM 5219 C C . SER B 1 296 ? -6.418 12.367 6.074 1 96 296 SER B C 1
ATOM 5221 O O . SER B 1 296 ? -7.066 13.391 5.824 1 96 296 SER B O 1
ATOM 5223 N N . TYR B 1 297 ? -6.891 11.148 5.867 1 94.19 297 TYR B N 1
ATOM 5224 C CA . TYR B 1 297 ? -8.289 11.016 5.477 1 94.19 297 TYR B CA 1
ATOM 5225 C C . TYR B 1 297 ? -9.195 10.938 6.703 1 94.19 297 TYR B C 1
ATOM 5227 O O . TYR B 1 297 ? -10.406 11.125 6.602 1 94.19 297 TYR B O 1
ATOM 5235 N N . GLY B 1 298 ? -8.57 10.586 7.852 1 89.56 298 GLY B N 1
ATOM 5236 C CA . GLY B 1 298 ? -9.312 10.531 9.102 1 89.56 298 GLY B CA 1
ATOM 5237 C C . GLY B 1 298 ? -9.141 11.773 9.953 1 89.56 298 GLY B C 1
ATOM 5238 O O . GLY B 1 298 ? -8.055 12.359 9.992 1 89.56 298 GLY B O 1
ATOM 5239 N N . PHE B 1 299 ? -10.211 12.133 10.625 1 88.62 299 PHE B N 1
ATOM 5240 C CA . PHE B 1 299 ? -10.188 13.273 11.523 1 88.62 299 PHE B CA 1
ATOM 5241 C C . PHE B 1 299 ? -11.242 13.125 12.617 1 88.62 299 PHE B C 1
ATOM 5243 O O . PHE B 1 299 ? -12.242 12.43 12.43 1 88.62 299 PHE B O 1
ATOM 5250 N N . ARG B 1 300 ? -11.086 13.734 13.672 1 81.19 300 ARG B N 1
ATOM 5251 C CA . ARG B 1 300 ? -11.938 13.555 14.844 1 81.19 300 ARG B CA 1
ATOM 5252 C C . ARG B 1 300 ? -13.125 14.508 14.82 1 81.19 300 ARG B C 1
ATOM 5254 O O . ARG B 1 300 ? -14.258 14.102 15.07 1 81.19 300 ARG B O 1
ATOM 5261 N N . THR B 1 301 ? -12.812 15.766 14.625 1 78.5 301 THR B N 1
ATOM 5262 C CA . THR B 1 301 ? -13.859 16.781 14.609 1 78.5 301 THR B CA 1
ATOM 5263 C C . THR B 1 301 ? -14.711 16.641 13.352 1 78.5 301 THR B C 1
ATOM 5265 O O . THR B 1 301 ? -14.188 16.641 12.234 1 78.5 301 THR B O 1
ATOM 5268 N N . HIS B 1 302 ? -16.047 16.484 13.586 1 79.19 302 HIS B N 1
ATOM 5269 C CA . HIS B 1 302 ? -16.828 16.266 12.375 1 79.19 302 HIS B CA 1
ATOM 5270 C C . HIS B 1 302 ? -18.094 17.125 12.391 1 79.19 302 HIS B C 1
ATOM 5272 O O . HIS B 1 302 ? -18.969 16.969 11.531 1 79.19 302 HIS B O 1
ATOM 5278 N N . GLU B 1 303 ? -18.203 18.031 13.383 1 88.12 303 GLU B N 1
ATOM 5279 C CA . GLU B 1 303 ? -19.25 19.062 13.383 1 88.12 303 GLU B CA 1
ATOM 5280 C C . GLU B 1 303 ? -18.641 20.453 13.219 1 88.12 303 GLU B C 1
ATOM 5282 O O . GLU B 1 303 ? -17.719 20.812 13.945 1 88.12 303 GLU B O 1
ATOM 5287 N N . PHE B 1 304 ? -19.203 21.203 12.281 1 93.56 304 PHE B N 1
ATOM 5288 C CA . PHE B 1 304 ? -18.641 22.5 11.93 1 93.56 304 PHE B CA 1
ATOM 5289 C C . PHE B 1 304 ? -19.734 23.562 11.836 1 93.56 304 PHE B C 1
ATOM 5291 O O . PHE B 1 304 ? -20.891 23.234 11.547 1 93.56 304 PHE B O 1
ATOM 5298 N N . PRO B 1 305 ? -19.406 24.812 12.141 1 94.81 305 PRO B N 1
ATOM 5299 C CA . PRO B 1 305 ? -20.406 25.875 12.062 1 94.81 305 PRO B CA 1
ATOM 5300 C C . PRO B 1 305 ? -20.766 26.234 10.625 1 94.81 305 PRO B C 1
ATOM 5302 O O . PRO B 1 305 ? -21.703 27.016 10.391 1 94.81 305 PRO B O 1
ATOM 5305 N N . GLY B 1 306 ? -20.062 25.797 9.664 1 96.12 306 GLY B N 1
ATOM 5306 C CA . GLY B 1 306 ? -20.25 26.031 8.242 1 96.12 306 GLY B CA 1
ATOM 5307 C C . GLY B 1 306 ? -19.141 25.438 7.391 1 96.12 306 GLY B C 1
ATOM 5308 O O . GLY B 1 306 ? -18.297 24.688 7.883 1 96.12 306 GLY B O 1
ATOM 5309 N N . PHE B 1 307 ? -19.234 25.703 6.117 1 97.38 307 PHE B N 1
ATOM 5310 C CA . PHE B 1 307 ? -18.203 25.219 5.211 1 97.38 307 PHE B CA 1
ATOM 5311 C C . PHE B 1 307 ? -17.984 26.188 4.059 1 97.38 307 PHE B C 1
ATOM 5313 O O . PHE B 1 307 ? -18.828 27.047 3.791 1 97.38 307 PHE B O 1
ATOM 5320 N N . TRP B 1 308 ? -16.828 26.141 3.533 1 98.06 308 TRP B N 1
ATOM 5321 C CA . TRP B 1 308 ? -16.5 26.844 2.305 1 98.06 308 TRP B CA 1
ATOM 5322 C C . TRP B 1 308 ? -16.766 25.984 1.08 1 98.06 308 TRP B C 1
ATOM 5324 O O . TRP B 1 308 ? -16.5 24.781 1.091 1 98.06 308 TRP B O 1
ATOM 5334 N N . ASP B 1 309 ? -17.281 26.594 -0.015 1 98.12 309 ASP B N 1
ATOM 5335 C CA . ASP B 1 309 ? -17.375 25.859 -1.275 1 98.12 309 ASP B CA 1
ATOM 5336 C C . ASP B 1 309 ? -16.156 26.141 -2.16 1 98.12 309 ASP B C 1
ATOM 5338 O O . ASP B 1 309 ? -15.219 26.828 -1.746 1 98.12 309 ASP B O 1
ATOM 5342 N N . ARG B 1 310 ? -16.078 25.609 -3.33 1 97.62 310 ARG B N 1
ATOM 5343 C CA . ARG B 1 310 ? -14.914 25.672 -4.203 1 97.62 310 ARG B CA 1
ATOM 5344 C C . ARG B 1 310 ? -14.664 27.109 -4.668 1 97.62 310 ARG B C 1
ATOM 5346 O O . ARG B 1 310 ? -13.539 27.453 -5.047 1 97.62 310 ARG B O 1
ATOM 5353 N N . ASP B 1 311 ? -15.648 27.938 -4.633 1 98 311 ASP B N 1
ATOM 5354 C CA . ASP B 1 311 ? -15.523 29.344 -5 1 98 311 ASP B CA 1
ATOM 5355 C C . ASP B 1 311 ? -15.203 30.203 -3.777 1 98 311 ASP B C 1
ATOM 5357 O O . ASP B 1 311 ? -15.211 31.438 -3.855 1 98 311 ASP B O 1
ATOM 5361 N N . LEU B 1 312 ? -15.07 29.594 -2.645 1 98.12 312 LEU B N 1
ATOM 5362 C CA . LEU B 1 312 ? -14.672 30.203 -1.381 1 98.12 312 LEU B CA 1
ATOM 5363 C C . LEU B 1 312 ? -15.812 31.016 -0.783 1 98.12 312 LEU B C 1
ATOM 5365 O O . LEU B 1 312 ? -15.578 31.984 -0.07 1 98.12 312 LEU B O 1
ATOM 5369 N N . ASN B 1 313 ? -17.016 30.609 -1.205 1 98.19 313 ASN B N 1
ATOM 5370 C CA . ASN B 1 313 ? -18.172 31.141 -0.494 1 98.19 313 ASN B CA 1
ATOM 5371 C C . ASN B 1 313 ? -18.438 30.375 0.798 1 98.19 313 ASN B C 1
ATOM 5373 O O . ASN B 1 313 ? -18.375 29.141 0.819 1 98.19 313 ASN B O 1
ATOM 5377 N N . TRP B 1 314 ? -18.734 31.172 1.854 1 97.56 314 TRP B N 1
ATOM 5378 C CA . TRP B 1 314 ? -19.047 30.562 3.146 1 97.56 314 TRP B CA 1
ATOM 5379 C C . TRP B 1 314 ? -20.531 30.219 3.244 1 97.56 314 TRP B C 1
ATOM 5381 O O . TRP B 1 314 ? -21.391 31.031 2.918 1 97.56 314 TRP B O 1
ATOM 5391 N N . HIS B 1 315 ? -20.828 29 3.59 1 97.44 315 HIS B N 1
ATOM 5392 C CA . HIS B 1 315 ? -22.188 28.547 3.881 1 97.44 315 HIS B CA 1
ATOM 5393 C C . HIS B 1 315 ? -22.375 28.281 5.371 1 97.44 315 HIS B C 1
ATOM 5395 O O . HIS B 1 315 ? -21.812 27.328 5.918 1 97.44 315 HIS B O 1
ATOM 5401 N N . GLU B 1 316 ? -23.172 29.094 5.965 1 95.62 316 GLU B N 1
ATOM 5402 C CA . GLU B 1 316 ? -23.391 29.031 7.406 1 95.62 316 GLU B CA 1
ATOM 5403 C C . GLU B 1 316 ? -24.344 27.891 7.762 1 95.62 316 GLU B C 1
ATOM 5405 O O . GLU B 1 316 ? -25.266 27.594 7.008 1 95.62 316 GLU B O 1
ATOM 5410 N N . GLY B 1 317 ? -24.078 27.219 8.992 1 90.94 317 GLY B N 1
ATOM 5411 C CA . GLY B 1 317 ? -24.953 26.188 9.5 1 90.94 317 GLY B CA 1
ATOM 5412 C C . GLY B 1 317 ? -24.203 24.922 9.898 1 90.94 317 GLY B C 1
ATOM 5413 O O . GLY B 1 317 ? -23.109 24.656 9.406 1 90.94 317 GLY B O 1
ATOM 5414 N N . SER B 1 318 ? -24.906 24.25 10.836 1 84.19 318 SER B N 1
ATOM 5415 C CA . SER B 1 318 ? -24.312 22.984 11.273 1 84.19 318 SER B CA 1
ATOM 5416 C C . SER B 1 318 ? -24.156 22.016 10.109 1 84.19 318 SER B C 1
ATOM 5418 O O . SER B 1 318 ? -25.078 21.828 9.32 1 84.19 318 SER B O 1
ATOM 5420 N N . SER B 1 319 ? -22.938 21.562 10 1 83.44 319 SER B N 1
ATOM 5421 C CA . SER B 1 319 ? -22.625 20.641 8.922 1 83.44 319 SER B CA 1
ATOM 5422 C C . SER B 1 319 ? -22.047 19.344 9.461 1 83.44 319 SER B C 1
ATOM 5424 O O . SER B 1 319 ? -21.078 19.344 10.219 1 83.44 319 SER B O 1
ATOM 5426 N N . ASN B 1 320 ? -22.75 18.25 9.109 1 84.94 320 ASN B N 1
ATOM 5427 C CA . ASN B 1 320 ? -22.266 16.922 9.422 1 84.94 320 ASN B CA 1
ATOM 5428 C C . ASN B 1 320 ? -21.344 16.391 8.32 1 84.94 320 ASN B C 1
ATOM 5430 O O . ASN B 1 320 ? -21.812 15.875 7.305 1 84.94 320 ASN B O 1
ATOM 5434 N N . ALA B 1 321 ? -20.062 16.422 8.586 1 90.69 321 ALA B N 1
ATOM 5435 C CA . ALA B 1 321 ? -19.062 16.125 7.559 1 90.69 321 ALA B CA 1
ATOM 5436 C C . ALA B 1 321 ? -19.125 14.664 7.125 1 90.69 321 ALA B C 1
ATOM 5438 O O . ALA B 1 321 ? -19.172 14.367 5.93 1 90.69 321 ALA B O 1
ATOM 5439 N N . PRO B 1 322 ? -19.281 13.703 8.016 1 92.06 322 PRO B N 1
ATOM 5440 C CA . PRO B 1 322 ? -19.359 12.305 7.594 1 92.06 322 PRO B CA 1
ATOM 5441 C C . PRO B 1 322 ? -20.594 12.008 6.742 1 92.06 322 PRO B C 1
ATOM 5443 O O . PRO B 1 322 ? -20.531 11.227 5.793 1 92.06 322 PRO B O 1
ATOM 5446 N N . GLY B 1 323 ? -21.719 12.609 7.098 1 92.75 323 GLY B N 1
ATOM 5447 C CA . GLY B 1 323 ? -22.906 12.414 6.285 1 92.75 323 GLY B CA 1
ATOM 5448 C C . GLY B 1 323 ? -22.734 12.859 4.848 1 92.75 323 GLY B C 1
ATOM 5449 O O . GLY B 1 323 ? -23.25 12.227 3.928 1 92.75 323 GLY B O 1
ATOM 5450 N N . TYR B 1 324 ? -22.031 13.93 4.688 1 94.75 324 TYR B N 1
ATOM 5451 C CA . TYR B 1 324 ? -21.812 14.477 3.354 1 94.75 324 TYR B CA 1
ATOM 5452 C C . TYR B 1 324 ? -20.953 13.539 2.518 1 94.75 324 TYR B C 1
ATOM 5454 O O . TYR B 1 324 ? -21 13.578 1.285 1 94.75 324 TYR B O 1
ATOM 5462 N N . MET B 1 325 ? -20.172 12.688 3.117 1 96.88 325 MET B N 1
ATOM 5463 C CA . MET B 1 325 ? -19.375 11.68 2.41 1 96.88 325 MET B CA 1
ATOM 5464 C C . MET B 1 325 ? -20.281 10.734 1.624 1 96.88 325 MET B C 1
ATOM 5466 O O . MET B 1 325 ? -19.953 10.352 0.5 1 96.88 325 MET B O 1
ATOM 5470 N N . VAL B 1 326 ? -21.391 10.398 2.248 1 97.06 326 VAL B N 1
ATOM 5471 C CA . VAL B 1 326 ? -22.344 9.523 1.586 1 97.06 326 VAL B CA 1
ATOM 5472 C C . VAL B 1 326 ? -22.938 10.227 0.37 1 97.06 326 VAL B C 1
ATOM 5474 O O . VAL B 1 326 ? -23.047 9.633 -0.708 1 97.06 326 VAL B O 1
ATOM 5477 N N . GLU B 1 327 ? -23.266 11.469 0.574 1 94.81 327 GLU B N 1
ATOM 5478 C CA . GLU B 1 327 ? -23.844 12.25 -0.51 1 94.81 327 GLU B CA 1
ATOM 5479 C C . GLU B 1 327 ? -22.891 12.352 -1.696 1 94.81 327 GLU B C 1
ATOM 5481 O O . GLU B 1 327 ? -23.297 12.156 -2.844 1 94.81 327 GLU B O 1
ATOM 5486 N N . SER B 1 328 ? -21.719 12.664 -1.374 1 95.38 328 SER B N 1
ATOM 5487 C CA . SER B 1 328 ? -20.734 12.812 -2.432 1 95.38 328 SER B CA 1
ATOM 5488 C C . SER B 1 328 ? -20.469 11.484 -3.143 1 95.38 328 SER B C 1
ATOM 5490 O O . SER B 1 328 ? -20.328 11.445 -4.367 1 95.38 328 SER B O 1
ATOM 5492 N N . LEU B 1 329 ? -20.391 10.383 -2.426 1 96.44 329 LEU B N 1
ATOM 5493 C CA . LEU B 1 329 ? -20.172 9.062 -3.008 1 96.44 329 LEU B CA 1
ATOM 5494 C C . LEU B 1 329 ? -21.328 8.672 -3.926 1 96.44 329 LEU B C 1
ATOM 5496 O O . LEU B 1 329 ? -21.109 8.195 -5.039 1 96.44 329 LEU B O 1
ATOM 5500 N N . THR B 1 330 ? -22.562 8.898 -3.494 1 95.56 330 THR B N 1
ATOM 5501 C CA . THR B 1 330 ? -23.734 8.539 -4.27 1 95.56 330 THR B CA 1
ATOM 5502 C C . THR B 1 330 ? -23.828 9.375 -5.543 1 95.56 330 THR B C 1
ATOM 5504 O O . THR B 1 330 ? -24.203 8.867 -6.598 1 95.56 330 THR B O 1
ATOM 5507 N N . ALA B 1 331 ? -23.438 10.609 -5.426 1 93.75 331 ALA B N 1
ATOM 5508 C CA . ALA B 1 331 ? -23.406 11.469 -6.605 1 93.75 331 ALA B CA 1
ATOM 5509 C C . ALA B 1 331 ? -22.406 10.961 -7.641 1 93.75 331 ALA B C 1
ATOM 5511 O O . ALA B 1 331 ? -22.672 11.016 -8.844 1 93.75 331 ALA B O 1
ATOM 5512 N N . SER B 1 332 ? -21.344 10.484 -7.164 1 92.5 332 SER B N 1
ATOM 5513 C CA . SER B 1 332 ? -20.297 9.984 -8.062 1 92.5 332 SER B CA 1
ATOM 5514 C C . SER B 1 332 ? -20.766 8.719 -8.781 1 92.5 332 SER B C 1
ATOM 5516 O O . SER B 1 332 ? -20.375 8.469 -9.922 1 92.5 332 SER B O 1
ATOM 5518 N N . ILE B 1 333 ? -21.531 7.891 -8.148 1 91.75 333 ILE B N 1
ATOM 5519 C CA . ILE B 1 333 ? -22.047 6.66 -8.734 1 91.75 333 ILE B CA 1
ATOM 5520 C C . ILE B 1 333 ? -23.094 6.996 -9.805 1 91.75 333 ILE B C 1
ATOM 5522 O O . ILE B 1 333 ? -23.094 6.395 -10.883 1 91.75 333 ILE B O 1
ATOM 5526 N N . GLN B 1 334 ? -23.906 7.977 -9.539 1 86.88 334 GLN B N 1
ATOM 5527 C CA . GLN B 1 334 ? -24.969 8.375 -10.445 1 86.88 334 GLN B CA 1
ATOM 5528 C C . GLN B 1 334 ? -24.406 9.031 -11.703 1 86.88 334 GLN B C 1
ATOM 5530 O O . GLN B 1 334 ? -24.953 8.867 -12.797 1 86.88 334 GLN B O 1
ATOM 5535 N N . SER B 1 335 ? -23.312 9.734 -11.633 1 82.38 335 SER B N 1
ATOM 5536 C CA . SER B 1 335 ? -22.703 10.414 -12.766 1 82.38 335 SER B CA 1
ATOM 5537 C C . SER B 1 335 ? -22.078 9.422 -13.742 1 82.38 335 SER B C 1
ATOM 5539 O O . SER B 1 335 ? -21.922 9.719 -14.93 1 82.38 335 SER B O 1
ATOM 5541 N N . GLU B 1 336 ? -21.719 8.305 -13.344 1 73.06 336 GLU B N 1
ATOM 5542 C CA . GLU B 1 336 ? -21.125 7.281 -14.195 1 73.06 336 GLU B CA 1
ATOM 5543 C C . GLU B 1 336 ? -22.188 6.504 -14.953 1 73.06 336 GLU B C 1
ATOM 5545 O O . GLU B 1 336 ? -21.906 5.922 -16 1 73.06 336 GLU B O 1
ATOM 5550 N N . ILE B 1 337 ? -23.406 6.387 -14.461 1 58.16 337 ILE B N 1
ATOM 5551 C CA . ILE B 1 337 ? -24.5 5.668 -15.094 1 58.16 337 ILE B CA 1
ATOM 5552 C C . ILE B 1 337 ? -25.094 6.516 -16.219 1 58.16 337 ILE B C 1
ATOM 5554 O O . ILE B 1 337 ? -25.562 5.984 -17.234 1 58.16 337 ILE B O 1
ATOM 5558 N N . VAL B 1 338 ? -25.016 7.879 -16.281 1 50.75 338 VAL B N 1
ATOM 5559 C CA . VAL B 1 338 ? -25.547 8.711 -17.344 1 50.75 338 VAL B CA 1
ATOM 5560 C C . VAL B 1 338 ? -24.5 8.906 -18.438 1 50.75 338 VAL B C 1
ATOM 5562 O O . VAL B 1 338 ? -23.328 9.141 -18.141 1 50.75 338 VAL B O 1
#

InterPro domains:
  IPR013651 ATP-grasp fold, RimK-type [PF08443] (207-295)
  IPR013815 ATP-grasp fold, subdomain 1 [G3DSA:3.30.1490.20] (88-170)

Organism: NCBI:txid1194090

Secondary structure (DSSP, 8-state):
-EEEEE--TTSHHHHHHHHHHHTT-EEEEE-TTSTTHHHHTTT-SEEEE---TT-HHHHHHHHHHHHHHHHTT-EEES-HHHHTTTT-HHHHHHHHHHTT--BPPEEEESSHHHHHHHHHHS-S-EEEE-SS-STTTTEEEE-SHHHHHHHHHHHTTT-B-SS-HHHHHHHHHHHHHTTSS-HHHHHHHHHHHHHHHHHHHHS--B-S-EEEEE---S-SEEEEEEEETTEEEEEEEEPPTT-S--TT---EE--GGGS-HHHHHHHHHHHHHTT-SEEEEEEEEETTEEEEEEEES--S--EEEEEE-TT--EEEEEEEHHHHHHHHHHHHHHHHH-/-EEEEE--TTSHHHHHHHHHHHHT-EEEEE-TTSTTHHHHTTT-SEEEE---TT-HHHHHHHHHHHHHHHHTT-EEES-HHHHTTTT-HHHHHHHHHHTT--BPPEEEESSHHHHHHHHHHS-S-EEEE-SS-STTTTEEEE-SHHHHHHHHHHHTTT-B-SS-HHHHHHHHHHHHHTTSS-HHHHHHHHHHHHHHHHHHHHS--B-S-EEEEE---S-SEEEEEEEETTEEEEEEEEPPTT-S--TT---EE--GGGS-HHHHHHHHHHHHHTT-SEEEEEEEEETTEEEEEEEES--S--EEEEEE-TT--EEEEEEEHHHHHHHHHHHHHHHHH-

Solvent-accessible surface area (backbone atoms only — not comparable to full-atom values): 36236 Å² total; per-residue (Å²): 121,32,34,28,32,36,72,48,89,93,46,56,40,54,43,36,51,52,40,26,62,75,69,68,47,51,66,44,84,47,56,79,68,44,65,58,35,64,66,71,45,62,87,34,54,28,39,37,46,79,75,42,85,89,34,61,71,34,65,72,41,48,65,41,48,43,42,16,38,42,69,49,67,37,44,48,38,60,37,53,70,25,42,71,43,49,61,24,53,59,38,41,50,42,32,35,57,42,63,66,47,56,51,50,59,66,46,47,32,64,42,67,68,60,44,52,53,46,52,73,72,56,81,65,48,28,30,38,43,54,47,51,66,61,67,58,47,66,52,41,82,32,69,42,60,68,59,47,49,53,51,47,55,35,17,65,62,80,29,42,64,84,57,48,63,63,52,56,50,44,52,49,44,50,37,37,72,68,67,75,44,58,76,64,51,50,51,48,47,50,50,47,42,52,54,44,42,52,45,41,67,56,48,51,48,53,46,54,44,50,38,39,30,60,58,67,70,93,50,68,42,33,38,36,42,36,34,47,73,62,35,34,33,62,37,38,26,31,34,37,92,98,42,85,51,24,63,78,46,84,44,71,47,63,62,74,87,78,56,60,64,68,57,55,51,49,54,53,50,50,35,57,70,52,64,31,54,34,41,32,36,35,29,41,45,62,82,88,43,66,22,38,78,49,66,29,56,72,77,83,82,48,74,36,70,34,33,29,38,86,86,67,47,78,45,84,43,84,38,58,53,49,35,49,51,51,53,52,52,52,50,56,56,55,59,69,75,103,122,32,35,28,32,37,70,46,89,94,45,56,39,53,41,35,52,51,41,26,61,75,70,68,46,50,66,43,83,46,57,80,67,44,66,58,36,65,66,72,44,62,87,33,54,28,41,38,46,80,75,44,86,88,35,59,72,35,63,72,40,48,66,40,47,43,42,17,38,42,68,51,67,39,45,47,38,60,37,52,70,26,43,71,44,49,60,26,52,59,39,41,49,42,32,35,57,43,64,66,49,56,49,51,60,68,46,46,32,63,42,68,67,61,43,53,53,47,51,74,71,56,82,65,49,29,30,38,42,51,48,51,67,60,70,58,47,65,51,42,83,32,70,44,60,67,59,47,49,52,51,47,55,34,18,66,62,79,30,42,63,85,57,49,63,64,53,56,48,42,52,51,44,49,37,38,72,69,65,76,43,57,74,65,51,50,51,48,46,49,50,48,41,53,52,46,42,54,44,41,68,55,47,51,49,52,46,53,44,49,39,37,30,61,58,68,69,95,48,67,42,33,39,35,41,37,35,45,74,64,37,34,34,63,38,40,28,30,33,38,92,99,43,82,50,24,63,79,46,86,46,70,48,64,61,73,87,78,58,60,65,68,57,54,51,51,53,52,50,51,35,57,72,52,64,32,56,34,39,32,36,34,28,39,43,63,81,88,43,67,24,39,77,49,66,27,55,73,75,82,83,49,75,36,69,35,35,29,39,88,85,66,48,78,44,83,41,84,37,58,53,50,36,47,50,49,54,52,53,53,52,56,55,56,60,69,76,103

pLDDT: mean 88.48, std 16.69, range [40.28, 98.88]

Radius of gyration: 26.1 Å; Cα contacts (8 Å, |Δi|>4): 1228; chains: 2; bounding box: 67×71×72 Å

Nearest PDB structures (foldseek):
  3vpc-assembly1_D  TM=8.035E-01  e=8.717E-14  Sulfurisphaera tokodaii
  3vpd-assembly1_A-2  TM=7.688E-01  e=4.804E-13  Thermus thermophilus
  3vpd-assembly1_B-2  TM=7.688E-01  e=3.770E-12  Thermus thermophilus
  1uc9-assembly1_A  TM=7.822E-01  e=4.241E-12  Thermus thermophilus
  1uc8-assembly1_A  TM=7.697E-01  e=3.970E-11  Thermus thermophilus

Sequence (676 aa):
MKIAIHHKENDFSSSWIEHCEKKQIDYKIVNCYDNDIIDQVNDCDALMWHFHHAKPEDVLFAKQLIYALQTSGKKVFPNFQTSWHFDDKVGQKYLLEAIGASLVPSYVFYDKQKALQWIGETTFPKVFKLRKGAGSAHVKLVKNKSDARKLVLKAFSRGFSQYDKVANLKDRWYKYKKGKTGLWNLVKGVLRFAKTTEFARTEGREKGYIYFQDFIPDNDHDIRVVVIADRAYTIKRMVRESDFRASGSAIKYMDKELFKEGTIKLAFEITEKLEAQCLAFDFIYDGEEPKIVEISYGFRTHEFPGFWDRDLNWHEGSSNAPGYMVESLTASIQSEIVMKIAIHHKENDFSSSWIEHCEKKQIDYKIVNCYDNDIIDQVNDCDALMWHFHHAKPEDVLFAKQLIYALQTSGKKVFPNFQTSWHFDDKVGQKYLLEAIGASLVPSYVFYDKQKALQWIGETTFPKVFKLRKGAGSAHVKLVKNKSDARKLVLKAFSRGFSQYDKVANLKDRWYKYKKGKTGLWNLVKGVLRFAKTTEFARTEGREKGYIYFQDFIPDNDHDIRVVVIADRAYTIKRMVRESDFRASGSAIKYMDKELFKEGTIKLAFEITEKLEAQCLAFDFIYDGEEPKIVEISYGFRTHEFPGFWDRDLNWHEGSSNAPGYMVESLTASIQSEIV

Foldseek 3Di:
DEEEEADDPPDLRVLQVVLCVVVVPHYDYDHPLDPCRVVVCVPPQEYEYPQDQLDLSCVVPVLVVLQVCVVVVHHYVFHNLAAVLAQFQVVVVVVCVVVVHFAFAKDKDLDLVVQLVVLVVDADFKWWADRGDAQCQRIDTRGHSVSSNVQSVQQAPVAAQSCPVVVLLVVVVVCVVVVNDDPVVNVVSVVVVVVSVVSSVSDDGRHSMIMIGHDAPDWQWKKKWKDAAFKIFIKTFGADDVGPDRGNNPDIDGPPVVDDLVVNLSVVVVCVVSVGRMKIFIWDDNPNDTHTHDMHRDDNDQWHQWIAGNVRDTDGHIDGRSSVSSVVSVVVSVVVVD/DEEEEADDPPDLSVLQVVLCVVVVPHYDYDHPLDPCRVVVCVPPQEYEYPQDQLDLSCVVPVLVVQQVCVVVVHHYVFHNLAAVLAQFLVVVVVVCVVVVHFAFAKDKDLDLVVQLVCLVVDADFKWWADRGDAQCQRIDTRGHSVSSNVQSVQQAPVAAQSDPVVVLLVVVVVCVVVVNDDPVVNVVSVVVVVVSVVSSVSDDGRHSMIMIGHDAPDWQWKKKWKDAAFKIFIKTFGADDVGPDRGNNPDIDGPPVVDDLVVNLSVVVVCVVSVGRMKIFIWDDNPNDTHTHDMHRDDNDQWHQWIAGNVRDTDGHTDGRSSVSSVVSVVVSVVVVD

=== Feature glossary ===
Key to the feature types in this record:

pLDDT. pLDDT is the predicted lDDT-Cα score: AlphaFold's confidence that the local environment of each residue (all inter-atomic distances within 15 Å) is correctly placed. It is a per-residue number between 0 and 100, with higher meaning more reliable.

Radius of gyration, Cα contacts, bounding box. The geometric summary reports three shape descriptors. Rg (radius of gyration) measures how spread out the Cα atoms are about their centre of mass; compact globular proteins have small Rg, elongated or unfolded ones large. Cα contacts (<8 Å, |i−j|>4) count long-range residue pairs in spatial proximity — high for tightly packed folds, near zero for rods or random coil. The bounding-box extents give the protein's footprint along x, y, z in Å.

Backbone torsions (φ/ψ). Backbone dihedral angles. Every residue except chain termini has a φ (preceding-C → N → Cα → C) and a ψ (N → Cα → C → next-N). They are reported in degrees following the IUPAC sign convention. Secondary structure is essentially a statement about which (φ, ψ) basin each residue occupies.

Contact-map, Ramachandran, and PAE plots. Plot images: a contact map (which residues are close in 3D, as an N×N binary image), a Ramachandran scatter (backbone torsion angles, revealing secondary-structure composition at a glance), and — for AlphaFold structures — a PAE heatmap (pairwise prediction confidence).

Predicted aligned error. Predicted Aligned Error (PAE) is an AlphaFold confidence matrix: entry (i, j) is the expected error in the position of residue j, in ångströms, when the prediction is superimposed on the true structure at residue i. Low PAE within a block of residues means that block is internally rigid and well-predicted; high PAE between two blocks means their relative placement is uncertain even if each block individually is confident.

Secondary structure (3-state, P-SEA). Three-state secondary structure (P-SEA) collapses the eight DSSP classes into helix (a), strand (b), and coil (c). P-SEA assigns these from Cα geometry alone — distances and angles — without requiring backbone oxygens, so it works on any Cα trace.

Solvent-accessible surface area. Solvent-accessible surface area (SASA) is the area in Å² traced out by the centre of a 1.4 Å probe sphere (a water molecule) rolled over the protein's van der Waals surface (Shrake–Rupley / Lee–Richards construction). Buried residues have near-zero SASA; fully exposed residues can exceed 200 Å². The total SASA scales roughly with the number of surface residues.

Foldseek 3Di. The Foldseek 3Di string encodes local tertiary geometry as a 20-letter alphabet — one character per residue — derived from the relative positions of nearby Cα atoms. Unlike the amino-acid sequence, 3Di is a direct function of the 3D structure, so two proteins with the same fold have similar 3Di strings even at low sequence identity.

B-factor. For experimental (PDB) structures, the B-factor (temperature factor) quantifies the positional spread of each atom in the crystal — a combination of thermal vibration and static disorder — in units of Å². High B-factors mark flexible loops or poorly resolved regions; low B-factors mark the rigid, well-ordered core.

mmCIF coordinates. The mmCIF block holds the 3D Cartesian coordinates of each backbone atom (N, Cα, C, O) in ångströms. mmCIF is the PDB's canonical archive format — a tagged-loop text representation of the atomic model.

InterPro / GO / CATH / organism. Functional annotations link th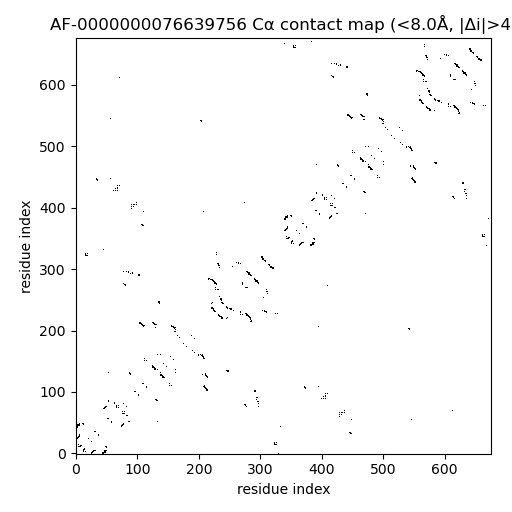e protein to curated databases. InterPro entries identify conserved domains and families by matching the sequence against member-database signatures (Pfam, PROSITE, CDD, …). Gene Ontology (GO) terms describe molecular function, biological process, and cellular component in a controlled vocabulary. CATH places the structure in a hierarchical fold classification (Class/Architecture/Topology/Homologous-superfamily). The organism is the source species.

Rendered structure images. Structure images are PyMOL renders from six orthogonal camera directions. Cartoon representation draws helices as coils and strands as arrows; sticks shows the backbone as bonds; surface shows the solvent-excluded envelope. Rainbow coloring maps sequence position to hue (blue→red, N→C); chain coloring assigns a distinct color per polypeptide.

Sequence. This is the polypeptide sequence — one letter per residue, N-terminus first. Length ranges from a few dozen residues for small domains to over a thousand for large multi-domain proteins.

Secondary structure (8-state, DSSP). The SS8 string is DSSP's per-residue secondary-structure call. α-helix (H) means an i→i+4 H-bond ladder; β-strand (E) means the residue participates in a β-sheet; 3₁₀ (G) and π (I) are tighter and wider helices; T/S are turns/bends; '-' is loop.

Nearest PDB structures. Structural nearest neighbors (via Foldseek easy-search vs the PDB). Reported per hit: target PDB id, E-value, and alignment TM-score. A TM-score above ~0.5 is the conventional threshold for 'same fold'.